Protein AF-N1RZR6-F1 (afdb_monomer)

Foldseek 3Di:
DDPPPPPDDDAPCVPDLPVVLVVLLCFPLVDPQLLELLSLLVLQVDQWDWGDGPVWIWIEHLAAIATPNRNPHDDPVSDDPCSCLRPSSNLNVLLVCLLQVVDPPQVSLQSSLLSSLSHDYPDLLCSLVSCQVSVCSSQVSVVPDPPPDDRFDDAFSATPDPCRLQQLQKFADFPDDKDADPDDFGFQSHPSRIRHRIHGDDFFDQDADVRDGDAQKAWDDKDWAAPDPPDPRNSHGTDDIKTKMKHQKFKKKKAFADDDPDPDDPRPQSAIAIGHPVLVCVVVVPPDDQDPPPCPVPRDGLFPHKGWNHPPVHDHSDIDIKIWRWGGKGWDQPDPPPSDIWIKTKTFIKDFDPPCPPPPPDDDDDDPPQGEIETTTMTIHIADPVCNPVSCCSHQNDFDQDPVRDTDRDIHIHMYD

Structure (mmCIF, N/CA/C/O backbone):
data_AF-N1RZR6-F1
#
_entry.id   AF-N1RZR6-F1
#
loop_
_atom_site.group_PDB
_atom_site.id
_atom_site.type_symbol
_atom_site.label_atom_id
_atom_site.label_alt_id
_atom_site.label_comp_id
_atom_site.label_asym_id
_atom_site.label_entity_id
_atom_site.label_seq_id
_atom_site.pdbx_PDB_ins_code
_atom_site.Cartn_x
_atom_site.Cartn_y
_atom_site.Cartn_z
_atom_site.occupancy
_atom_site.B_iso_or_equiv
_atom_site.auth_seq_id
_atom_site.auth_comp_id
_atom_site.auth_asym_id
_atom_site.auth_atom_id
_atom_site.pdbx_PDB_model_num
ATOM 1 N N . MET A 1 1 ? 34.277 8.611 -12.616 1.00 34.38 1 MET A N 1
ATOM 2 C CA . MET A 1 1 ? 33.486 9.291 -13.662 1.00 34.38 1 MET A CA 1
ATOM 3 C C . MET A 1 1 ? 34.439 10.082 -14.543 1.00 34.38 1 MET A C 1
ATOM 5 O O . MET A 1 1 ? 34.935 11.114 -14.115 1.00 34.38 1 MET A O 1
ATOM 9 N N . HIS A 1 2 ? 34.784 9.564 -15.720 1.00 27.92 2 HIS A N 1
ATOM 10 C CA . HIS A 1 2 ? 35.449 10.370 -16.743 1.00 27.92 2 HIS A CA 1
ATOM 11 C C . HIS A 1 2 ? 34.366 11.148 -17.486 1.00 27.92 2 HIS A C 1
ATOM 13 O O . HIS A 1 2 ? 33.512 10.553 -18.137 1.00 27.92 2 HIS A O 1
ATOM 19 N N . SER A 1 3 ? 34.381 12.471 -17.324 1.00 33.50 3 SER A N 1
ATOM 20 C CA . SER A 1 3 ? 33.633 13.396 -18.169 1.00 33.50 3 SER A CA 1
ATOM 21 C C . SER A 1 3 ? 34.231 13.315 -19.572 1.00 33.50 3 SER A C 1
ATOM 23 O O . SER A 1 3 ? 35.281 13.895 -19.842 1.00 33.50 3 SER A O 1
ATOM 25 N N . ALA A 1 4 ? 33.608 12.535 -20.453 1.00 37.84 4 ALA A N 1
ATOM 26 C CA . ALA A 1 4 ? 33.859 12.648 -21.880 1.00 37.84 4 ALA A CA 1
ATOM 27 C C . ALA A 1 4 ? 33.160 13.927 -22.359 1.00 37.84 4 ALA A C 1
ATOM 29 O O . ALA A 1 4 ? 32.011 13.907 -22.795 1.00 37.84 4 ALA A O 1
ATOM 30 N N . ALA A 1 5 ? 33.836 15.065 -22.201 1.00 40.44 5 ALA A N 1
ATOM 31 C CA . ALA A 1 5 ? 33.398 16.326 -22.776 1.00 40.44 5 ALA A CA 1
ATOM 32 C C . ALA A 1 5 ? 33.554 16.232 -24.301 1.00 40.44 5 ALA A C 1
ATOM 34 O O . ALA A 1 5 ? 34.647 16.395 -24.840 1.00 40.44 5 ALA A O 1
ATOM 35 N N . TYR A 1 6 ? 32.465 15.925 -25.006 1.00 46.72 6 TYR A N 1
ATOM 36 C CA . TYR A 1 6 ? 32.438 15.993 -26.464 1.00 46.72 6 TYR A CA 1
ATOM 37 C C . TYR A 1 6 ? 32.498 17.465 -26.891 1.00 46.72 6 TYR A C 1
ATOM 39 O O . TYR A 1 6 ? 31.508 18.195 -26.832 1.00 46.72 6 TYR A O 1
ATOM 47 N N . HIS A 1 7 ? 33.686 17.916 -27.293 1.00 41.28 7 HIS A N 1
ATOM 48 C CA . HIS A 1 7 ? 33.889 19.235 -27.882 1.00 41.28 7 HIS A CA 1
ATOM 49 C C . HIS A 1 7 ? 33.120 19.333 -29.207 1.00 41.28 7 HIS A C 1
ATOM 51 O O . HIS A 1 7 ? 33.468 18.665 -30.175 1.00 41.28 7 HIS A O 1
ATOM 57 N N . GLY A 1 8 ? 32.070 20.158 -29.244 1.00 47.94 8 GLY A N 1
ATOM 58 C CA . GLY A 1 8 ? 31.343 20.478 -30.478 1.00 47.94 8 GLY A CA 1
ATOM 59 C C . GLY A 1 8 ? 29.823 20.562 -30.353 1.00 47.94 8 GLY A C 1
ATOM 60 O O . GLY A 1 8 ? 29.187 21.091 -31.259 1.00 47.94 8 GLY A O 1
ATOM 61 N N . VAL A 1 9 ? 29.227 20.103 -29.248 1.00 47.94 9 VAL A N 1
ATOM 62 C CA . VAL A 1 9 ? 27.772 20.194 -29.055 1.00 47.94 9 VAL A CA 1
ATOM 63 C C . VAL A 1 9 ? 27.449 21.372 -28.133 1.00 47.94 9 VAL A C 1
ATOM 65 O O . VAL A 1 9 ? 27.635 21.306 -26.919 1.00 47.94 9 VAL A O 1
ATOM 68 N N . SER A 1 10 ? 27.011 22.487 -28.722 1.00 45.59 10 SER A N 1
ATOM 69 C CA . SER A 1 10 ? 26.408 23.596 -27.977 1.00 45.59 10 SER A CA 1
ATOM 70 C C . SER A 1 10 ? 25.005 23.163 -27.553 1.00 45.59 10 SER A C 1
ATOM 72 O O . SER A 1 10 ? 24.106 23.052 -28.383 1.00 45.59 10 SER A O 1
ATOM 74 N N . TYR A 1 11 ? 24.832 22.839 -26.273 1.00 53.88 11 TYR A N 1
ATOM 75 C CA . TYR A 1 11 ? 23.537 22.427 -25.737 1.00 53.88 11 TYR A CA 1
ATOM 76 C C . TYR A 1 11 ? 22.720 23.658 -25.291 1.00 53.88 11 TYR A C 1
ATOM 78 O O . TYR A 1 11 ? 23.272 24.512 -24.595 1.00 53.88 11 TYR A O 1
ATOM 86 N N . PRO A 1 12 ? 21.411 23.761 -25.600 1.00 46.91 12 PRO A N 1
ATOM 87 C CA . PRO A 1 12 ? 20.580 24.938 -25.293 1.00 46.91 12 PRO A CA 1
ATOM 88 C C . PRO A 1 12 ? 20.182 25.112 -23.813 1.00 46.91 12 PRO A C 1
ATOM 90 O O . PRO A 1 12 ? 19.190 25.783 -23.524 1.00 46.91 12 PRO A O 1
ATOM 93 N N . TRP A 1 13 ? 20.908 24.517 -22.858 1.00 52.00 13 TRP A N 1
ATOM 94 C CA . TRP A 1 13 ? 20.530 24.474 -21.431 1.00 52.00 13 TRP A CA 1
ATOM 95 C C . TRP A 1 13 ? 20.323 25.858 -20.794 1.00 52.00 13 TRP A C 1
ATOM 97 O O . TRP A 1 13 ? 19.663 25.965 -19.766 1.00 52.00 13 TRP A O 1
ATOM 107 N N . ALA A 1 14 ? 20.837 26.923 -21.415 1.00 49.09 14 ALA A N 1
ATOM 108 C CA . ALA A 1 14 ? 20.718 28.295 -20.935 1.00 49.09 14 ALA A CA 1
ATOM 109 C C . ALA A 1 14 ? 19.341 28.955 -21.166 1.00 49.09 14 ALA A C 1
ATOM 111 O O . ALA A 1 14 ? 19.132 30.055 -20.662 1.00 49.09 14 ALA A O 1
ATOM 112 N N . ILE A 1 15 ? 18.414 28.343 -21.920 1.00 53.09 15 ILE A N 1
ATOM 113 C CA . ILE A 1 15 ? 17.188 29.046 -22.357 1.00 53.09 15 ILE A CA 1
ATOM 114 C C . ILE A 1 15 ? 15.917 28.566 -21.626 1.00 53.09 15 ILE A C 1
ATOM 116 O O . ILE A 1 15 ? 15.042 29.388 -21.368 1.00 53.09 15 ILE A O 1
ATOM 120 N N . TYR A 1 16 ? 15.815 27.297 -21.198 1.00 52.53 16 TYR A N 1
ATOM 121 C CA . TYR A 1 16 ? 14.626 26.798 -20.478 1.00 52.53 16 TYR A CA 1
ATOM 122 C C . TYR A 1 16 ? 14.952 25.705 -19.438 1.00 52.53 16 TYR A C 1
ATOM 124 O O . TYR A 1 16 ? 15.016 24.530 -19.797 1.00 52.53 16 TYR A O 1
ATOM 132 N N . PRO A 1 17 ? 15.089 26.037 -18.141 1.00 53.16 17 PRO A N 1
ATOM 133 C CA . PRO A 1 17 ? 15.523 25.083 -17.112 1.00 53.16 17 PRO A CA 1
ATOM 134 C C . PRO A 1 17 ? 14.519 23.955 -16.788 1.00 53.16 17 PRO A C 1
ATOM 136 O O . PRO A 1 17 ? 14.925 22.950 -16.221 1.00 53.16 17 PRO A O 1
ATOM 139 N N . HIS A 1 18 ? 13.236 24.070 -17.168 1.00 54.25 18 HIS A N 1
ATOM 140 C CA . HIS A 1 18 ? 12.188 23.081 -16.822 1.00 54.25 18 HIS A CA 1
ATOM 141 C C . HIS A 1 18 ? 11.451 22.451 -18.016 1.00 54.25 18 HIS A C 1
ATOM 143 O O . HIS A 1 18 ? 10.718 21.478 -17.851 1.00 54.25 18 HIS A O 1
ATOM 149 N N . GLN A 1 19 ? 11.606 22.988 -19.230 1.00 57.41 19 GLN A N 1
ATOM 150 C CA . GLN A 1 19 ? 11.023 22.378 -20.432 1.00 57.41 19 GLN A CA 1
ATOM 151 C C . GLN A 1 19 ? 11.586 20.984 -20.765 1.00 57.41 19 GLN A C 1
ATOM 153 O O . GLN A 1 19 ? 10.797 20.119 -21.142 1.00 57.41 19 GLN A O 1
ATOM 158 N N . PRO A 1 20 ? 12.899 20.718 -20.639 1.00 56.78 20 PRO A N 1
ATOM 159 C CA . PRO A 1 20 ? 13.447 19.451 -21.110 1.00 56.78 20 PRO A CA 1
ATOM 160 C C . PRO A 1 20 ? 13.122 18.249 -20.221 1.00 56.78 20 PRO A C 1
ATOM 162 O O . PRO A 1 20 ? 12.913 17.154 -20.739 1.00 56.78 20 PRO A O 1
ATOM 165 N N . GLU A 1 21 ? 12.993 18.458 -18.910 1.00 61.44 21 GLU A N 1
ATOM 166 C CA . GLU A 1 21 ? 12.526 17.425 -17.980 1.00 61.44 21 GLU A CA 1
ATOM 167 C C . GLU A 1 21 ? 11.097 16.992 -18.293 1.00 61.44 21 GLU A C 1
ATOM 169 O O . GLU A 1 21 ? 10.814 15.803 -18.426 1.00 61.44 21 GLU A O 1
ATOM 174 N N . ARG A 1 22 ? 10.206 17.974 -18.480 1.00 63.03 22 ARG A N 1
ATOM 175 C CA . ARG A 1 22 ? 8.807 17.725 -18.832 1.00 63.03 22 ARG A CA 1
ATOM 176 C C . ARG A 1 22 ? 8.691 16.978 -20.150 1.00 63.03 22 ARG A C 1
ATOM 178 O O . ARG A 1 22 ? 7.897 16.061 -20.249 1.00 63.03 22 ARG A O 1
ATOM 185 N N . LEU A 1 23 ? 9.520 17.300 -21.144 1.00 63.81 23 LEU A N 1
ATOM 186 C CA . LEU A 1 23 ? 9.495 16.595 -22.426 1.00 63.81 23 LEU A CA 1
ATOM 187 C C . LEU A 1 23 ? 9.879 15.115 -22.300 1.00 63.81 23 LEU A C 1
ATOM 189 O O . LEU A 1 23 ? 9.250 14.281 -22.950 1.00 63.81 23 LEU A O 1
ATOM 193 N N . LEU A 1 24 ? 10.890 14.777 -21.495 1.00 67.62 24 LEU A N 1
ATOM 194 C CA . LEU A 1 24 ? 11.271 13.383 -21.237 1.00 67.62 24 LEU A CA 1
ATOM 195 C C . LEU A 1 24 ? 10.188 12.648 -20.441 1.00 67.62 24 LEU A C 1
ATOM 197 O O . LEU A 1 24 ? 9.762 11.565 -20.848 1.00 67.62 24 LEU A O 1
ATOM 201 N N . PHE A 1 25 ? 9.693 13.284 -19.377 1.00 70.25 25 PHE A N 1
ATOM 202 C CA . PHE A 1 25 ? 8.594 12.778 -18.564 1.00 70.25 25 PHE A CA 1
ATOM 203 C C . PHE A 1 25 ? 7.347 12.506 -19.414 1.00 70.25 25 PHE A C 1
ATOM 205 O O . PHE A 1 25 ? 6.856 11.383 -19.426 1.00 70.25 25 PHE A O 1
ATOM 212 N N . ASP A 1 26 ? 6.876 13.486 -20.189 1.00 71.88 26 ASP A N 1
ATOM 213 C CA . ASP A 1 26 ? 5.683 13.369 -21.034 1.00 71.88 26 ASP A CA 1
ATOM 214 C C . ASP A 1 26 ? 5.848 12.258 -22.079 1.00 71.88 26 ASP A C 1
ATOM 216 O O . ASP A 1 26 ? 4.911 11.517 -22.375 1.00 71.88 26 ASP A O 1
ATOM 220 N N . THR A 1 27 ? 7.052 12.120 -22.644 1.00 71.69 27 THR A N 1
ATOM 221 C CA . THR A 1 27 ? 7.304 11.146 -23.713 1.00 71.69 27 THR A CA 1
ATOM 222 C C . THR A 1 27 ? 7.228 9.703 -23.219 1.00 71.69 27 THR A C 1
ATOM 224 O O . THR A 1 27 ? 6.787 8.837 -23.972 1.00 71.69 27 THR A O 1
ATOM 227 N N . ILE A 1 28 ? 7.641 9.430 -21.978 1.00 73.62 28 ILE A N 1
ATOM 228 C CA . ILE A 1 28 ? 7.582 8.083 -21.398 1.00 73.62 28 ILE A CA 1
ATOM 229 C C . ILE A 1 28 ? 6.288 7.903 -20.602 1.00 73.62 28 ILE A C 1
ATOM 231 O O . ILE A 1 28 ? 5.496 7.017 -20.921 1.00 73.62 28 ILE A O 1
ATOM 235 N N . ASN A 1 29 ? 6.062 8.740 -19.587 1.00 71.94 29 ASN A N 1
ATOM 236 C CA . ASN A 1 29 ? 5.033 8.545 -18.565 1.00 71.94 29 ASN A CA 1
ATOM 237 C C . ASN A 1 29 ? 3.621 8.898 -19.040 1.00 71.94 29 ASN A C 1
ATOM 239 O O . ASN A 1 29 ? 2.668 8.291 -18.554 1.00 71.94 29 ASN A O 1
ATOM 243 N N . GLU A 1 30 ? 3.469 9.792 -20.018 1.00 74.31 30 GLU A N 1
ATOM 244 C CA . GLU A 1 30 ? 2.162 10.145 -20.600 1.00 74.31 30 GLU A CA 1
ATOM 245 C C . GLU A 1 30 ? 1.906 9.477 -21.963 1.00 74.31 30 GLU A C 1
ATOM 247 O O . GLU A 1 30 ? 0.903 9.754 -22.630 1.00 74.31 30 GLU A O 1
ATOM 252 N N . SER A 1 31 ? 2.783 8.558 -22.378 1.00 77.06 31 SER A N 1
ATOM 253 C CA . SER A 1 31 ? 2.613 7.809 -23.621 1.00 77.06 31 SER A CA 1
ATOM 254 C C . SER A 1 31 ? 1.395 6.871 -23.577 1.00 77.06 31 SER A C 1
ATOM 256 O O . SER A 1 31 ? 1.011 6.362 -22.523 1.00 77.06 31 SER A O 1
ATOM 258 N N . PRO A 1 32 ? 0.790 6.533 -24.730 1.00 79.81 32 PRO A N 1
ATOM 259 C CA . PRO A 1 32 ? -0.243 5.497 -24.776 1.00 79.81 32 PRO A CA 1
ATOM 260 C C . PRO A 1 32 ? 0.238 4.138 -24.244 1.00 79.81 32 PRO A C 1
ATOM 262 O O . PRO A 1 32 ? -0.572 3.339 -23.782 1.00 79.81 32 PRO A O 1
ATOM 265 N N . LEU A 1 33 ? 1.550 3.875 -24.306 1.00 78.75 33 LEU A N 1
ATOM 266 C CA . LEU A 1 33 ? 2.149 2.644 -23.809 1.00 78.75 33 LEU A CA 1
ATOM 267 C C . LEU A 1 33 ? 2.199 2.621 -22.276 1.00 78.75 33 LEU A C 1
ATOM 269 O O . LEU A 1 33 ? 1.796 1.625 -21.690 1.00 78.75 33 LEU A O 1
ATOM 273 N N . SER A 1 34 ? 2.610 3.710 -21.618 1.00 73.88 34 SER A N 1
ATOM 274 C CA . SER A 1 34 ? 2.632 3.791 -20.146 1.00 73.88 34 SER A CA 1
ATOM 275 C C . SER A 1 34 ? 1.238 3.741 -19.525 1.00 73.88 34 SER A C 1
ATOM 277 O O . SER A 1 34 ? 1.088 3.330 -18.378 1.00 73.88 34 SER A O 1
ATOM 279 N N . ARG A 1 35 ? 0.200 4.087 -20.295 1.00 78.75 35 ARG A N 1
ATOM 280 C CA . ARG A 1 35 ? -1.202 3.915 -19.896 1.00 78.75 35 ARG A CA 1
ATOM 281 C C . ARG A 1 35 ? -1.663 2.462 -19.897 1.00 78.75 35 ARG A C 1
ATOM 283 O O . ARG A 1 35 ? -2.794 2.223 -19.505 1.00 78.75 35 ARG A O 1
ATOM 290 N N . ARG A 1 36 ? -0.852 1.492 -20.325 1.00 82.19 36 ARG A N 1
ATOM 291 C CA . ARG A 1 36 ? -1.193 0.064 -20.271 1.00 82.19 36 ARG A CA 1
ATOM 292 C C . ARG A 1 36 ? -0.424 -0.587 -19.135 1.00 82.19 36 ARG A C 1
ATOM 294 O O . ARG A 1 36 ? 0.796 -0.692 -19.206 1.00 82.19 36 ARG A O 1
ATOM 301 N N . ALA A 1 37 ? -1.127 -1.085 -18.125 1.00 80.00 37 ALA A N 1
ATOM 302 C CA . ALA A 1 37 ? -0.466 -1.599 -16.925 1.00 80.00 37 ALA A CA 1
ATOM 303 C C . ALA A 1 37 ? 0.481 -2.786 -17.226 1.00 80.00 37 ALA A C 1
ATOM 305 O O . ALA A 1 37 ? 1.601 -2.827 -16.725 1.00 80.00 37 ALA A O 1
ATOM 306 N N . TRP A 1 38 ? 0.101 -3.671 -18.159 1.00 82.94 38 TRP A N 1
ATOM 307 C CA . TRP A 1 38 ? 0.962 -4.750 -18.678 1.00 82.94 38 TRP A CA 1
ATOM 308 C C . TRP A 1 38 ? 2.259 -4.248 -19.330 1.00 82.94 38 TRP A C 1
ATOM 310 O O . TRP A 1 38 ? 3.307 -4.878 -19.205 1.00 82.94 38 TRP A O 1
ATOM 320 N N . ALA A 1 39 ? 2.227 -3.093 -19.997 1.00 83.56 39 ALA A N 1
ATOM 321 C CA . ALA A 1 39 ? 3.417 -2.552 -20.642 1.00 83.56 39 ALA A CA 1
ATOM 322 C C . ALA A 1 39 ? 4.444 -2.043 -19.621 1.00 83.56 39 ALA A C 1
ATOM 324 O O . ALA A 1 39 ? 5.636 -2.007 -19.922 1.00 83.56 39 ALA A O 1
ATOM 325 N N . LEU A 1 40 ? 4.024 -1.689 -18.400 1.00 82.00 40 LEU A N 1
ATOM 326 C CA . LEU A 1 40 ? 4.955 -1.286 -17.347 1.00 82.00 40 LEU A CA 1
ATOM 327 C C . LEU A 1 40 ? 5.896 -2.442 -16.968 1.00 82.00 40 LEU A C 1
ATOM 329 O O . LEU A 1 40 ? 7.093 -2.217 -16.782 1.00 82.00 40 LEU A O 1
ATOM 333 N N . GLN A 1 41 ? 5.392 -3.681 -16.945 1.00 81.94 41 GLN A N 1
ATOM 334 C CA . GLN A 1 41 ? 6.224 -4.876 -16.779 1.00 81.94 41 GLN A CA 1
ATOM 335 C C . GLN A 1 41 ? 7.247 -5.001 -17.915 1.00 81.94 41 GLN A C 1
ATOM 337 O O . GLN A 1 41 ? 8.440 -5.162 -17.653 1.00 81.94 41 GLN A O 1
ATOM 342 N N . GLU A 1 42 ? 6.805 -4.893 -19.169 1.00 85.12 42 GLU A N 1
ATOM 343 C CA . GLU A 1 42 ? 7.680 -4.998 -20.345 1.00 85.12 42 GLU A CA 1
ATOM 344 C C . GLU A 1 42 ? 8.793 -3.938 -20.324 1.00 85.12 42 GLU A C 1
ATOM 346 O O . GLU A 1 42 ? 9.964 -4.238 -20.587 1.00 85.12 42 GLU A O 1
ATOM 351 N N . LEU A 1 43 ? 8.446 -2.705 -19.947 1.00 85.31 43 LEU A N 1
ATOM 352 C CA . LEU A 1 43 ? 9.378 -1.590 -19.832 1.00 85.31 43 LEU A CA 1
ATOM 353 C C . LEU A 1 43 ? 10.414 -1.822 -18.724 1.00 85.31 43 LEU A C 1
ATOM 355 O O . LEU A 1 43 ? 11.603 -1.589 -18.947 1.00 85.31 43 LEU A O 1
ATOM 359 N N . LEU A 1 44 ? 10.001 -2.301 -17.549 1.00 86.50 44 LEU A N 1
ATOM 360 C CA . LEU A 1 44 ? 10.895 -2.464 -16.398 1.00 86.50 44 LEU A CA 1
ATOM 361 C C . LEU A 1 44 ? 11.803 -3.686 -16.488 1.00 86.50 44 LEU A C 1
ATOM 363 O O . LEU A 1 44 ? 12.971 -3.613 -16.101 1.00 86.50 44 LEU A O 1
ATOM 367 N N . VAL A 1 45 ? 11.290 -4.804 -17.002 1.00 85.31 45 VAL A N 1
ATOM 368 C CA . VAL A 1 45 ? 12.066 -6.046 -17.123 1.00 85.31 45 VAL A CA 1
ATOM 369 C C . VAL A 1 45 ? 13.112 -5.934 -18.237 1.00 85.31 45 VAL A C 1
ATOM 371 O O . VAL A 1 45 ? 14.186 -6.535 -18.142 1.00 85.31 45 VAL A O 1
ATOM 374 N N . SER A 1 46 ? 12.851 -5.112 -19.257 1.00 88.44 46 SER A N 1
ATOM 375 C CA . SER A 1 46 ? 13.806 -4.825 -20.327 1.00 88.44 46 SER A CA 1
ATOM 376 C C . SER A 1 46 ? 15.026 -4.050 -19.799 1.00 88.44 46 SER A C 1
ATOM 378 O O . SER A 1 46 ? 14.866 -2.942 -19.283 1.00 88.44 46 SER A O 1
ATOM 380 N N . PRO A 1 47 ? 16.270 -4.550 -19.971 1.00 88.19 47 PRO A N 1
ATOM 381 C CA . PRO A 1 47 ? 17.472 -3.849 -19.500 1.00 88.19 47 PRO A CA 1
ATOM 382 C C . PRO A 1 47 ? 17.698 -2.487 -20.170 1.00 88.19 47 PRO A C 1
ATOM 384 O O . PRO A 1 47 ? 18.340 -1.600 -19.600 1.00 88.19 47 PRO A O 1
ATOM 387 N N . ARG A 1 48 ? 17.230 -2.358 -21.415 1.00 91.44 48 ARG A N 1
ATOM 388 C CA . ARG A 1 48 ? 17.357 -1.184 -22.278 1.00 91.44 48 ARG A CA 1
ATOM 389 C C . ARG A 1 48 ? 16.111 -1.088 -23.145 1.00 91.44 48 ARG A C 1
ATOM 391 O O . ARG A 1 48 ? 15.689 -2.097 -23.705 1.00 91.44 48 ARG A O 1
ATOM 398 N N . THR A 1 49 ? 15.576 0.115 -23.291 1.00 89.62 49 THR A N 1
ATOM 399 C CA . THR A 1 49 ? 14.413 0.379 -24.137 1.00 89.62 49 THR A CA 1
ATOM 400 C C . THR A 1 49 ? 14.660 1.623 -24.968 1.00 89.62 49 THR A C 1
ATOM 402 O O . THR A 1 49 ? 15.137 2.633 -24.455 1.00 89.62 49 THR A O 1
ATOM 405 N N . LEU A 1 50 ? 14.300 1.541 -26.246 1.00 90.50 50 LEU A N 1
ATOM 406 C CA . LEU A 1 50 ? 14.159 2.693 -27.122 1.00 90.50 50 LEU A CA 1
ATOM 407 C C . LEU A 1 50 ? 12.661 2.952 -27.318 1.00 90.50 50 LEU A C 1
ATOM 409 O O . LEU A 1 50 ? 11.958 2.128 -27.899 1.00 90.50 50 LEU A O 1
ATOM 413 N N . VAL A 1 51 ? 12.175 4.066 -26.781 1.00 85.62 51 VAL A N 1
ATOM 414 C CA . VAL A 1 51 ? 10.780 4.507 -26.850 1.00 85.62 51 VAL A CA 1
ATOM 415 C C . VAL A 1 51 ? 10.634 5.482 -28.011 1.00 85.62 51 VAL A C 1
ATOM 417 O O . VAL A 1 51 ? 11.301 6.516 -28.052 1.00 85.62 51 VAL A O 1
ATOM 420 N N . PHE A 1 52 ? 9.737 5.169 -28.943 1.00 87.12 52 PHE A N 1
ATOM 421 C CA . PHE A 1 52 ? 9.353 6.074 -30.024 1.00 87.12 52 PHE A CA 1
ATOM 422 C 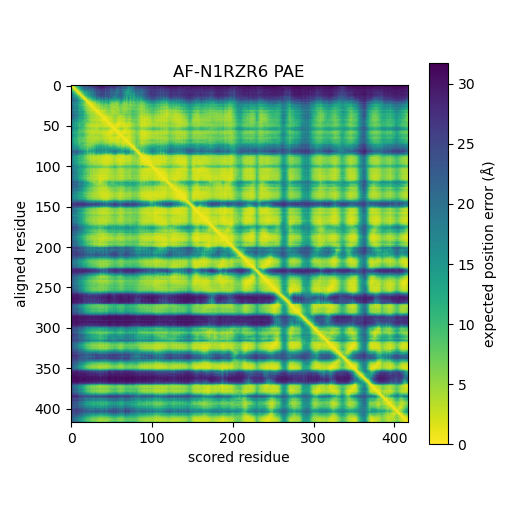C . PHE A 1 52 ? 8.199 6.958 -29.545 1.00 87.12 52 PHE A C 1
ATOM 424 O O . PHE A 1 52 ? 7.042 6.538 -29.529 1.00 87.12 52 PHE A O 1
ATOM 431 N N . GLY A 1 53 ? 8.532 8.167 -29.092 1.00 81.31 53 GLY A N 1
ATOM 432 C CA . GLY A 1 53 ? 7.565 9.170 -28.663 1.00 81.31 53 GLY A CA 1
ATOM 433 C C . GLY A 1 53 ? 6.926 9.931 -29.821 1.00 81.31 53 GLY A C 1
ATOM 434 O O . GLY A 1 53 ? 7.398 9.882 -30.952 1.00 81.31 53 GLY A O 1
ATOM 435 N N . SER A 1 54 ? 5.886 10.717 -29.528 1.00 81.56 54 SER A N 1
ATOM 436 C CA . SER A 1 54 ? 5.256 11.589 -30.534 1.00 81.56 54 SER A CA 1
ATOM 437 C C . SER A 1 54 ? 6.130 12.776 -30.955 1.00 81.56 54 SER A C 1
ATOM 439 O O . SER A 1 54 ? 5.908 13.344 -32.021 1.00 81.56 54 SER A O 1
ATOM 441 N N . LYS A 1 55 ? 7.096 13.170 -30.112 1.00 81.56 55 LYS A N 1
ATOM 442 C CA . LYS A 1 55 ? 7.963 14.342 -30.323 1.00 81.56 55 LYS A CA 1
ATOM 443 C C . LYS A 1 55 ? 9.430 13.992 -30.586 1.00 81.56 55 LYS A C 1
ATOM 445 O O . LYS A 1 55 ? 10.098 14.758 -31.263 1.00 81.56 55 LYS A O 1
ATOM 450 N N . GLN A 1 56 ? 9.928 12.897 -30.013 1.00 84.06 56 GLN A N 1
ATOM 451 C CA . GLN A 1 56 ? 11.326 12.460 -30.112 1.00 84.06 56 GLN A CA 1
ATOM 452 C C . GLN A 1 56 ? 11.461 10.990 -29.700 1.00 84.06 56 GLN A C 1
ATOM 454 O O . GLN A 1 56 ? 10.611 10.462 -28.972 1.00 84.06 56 GLN A O 1
ATOM 459 N N . MET A 1 57 ? 12.557 10.347 -30.100 1.00 88.31 57 MET A N 1
ATOM 460 C CA . MET A 1 57 ? 12.979 9.076 -29.517 1.00 88.31 57 MET A CA 1
ATOM 461 C C . MET A 1 57 ? 13.638 9.274 -28.149 1.00 88.31 57 MET A C 1
ATOM 463 O O . MET A 1 57 ? 14.406 10.218 -27.933 1.00 88.31 57 MET A O 1
ATOM 467 N N . VAL A 1 58 ? 13.365 8.343 -27.234 1.00 86.75 58 VAL A N 1
ATOM 468 C CA . VAL A 1 58 ? 13.953 8.310 -25.892 1.00 86.75 58 VAL A CA 1
ATOM 469 C C . VAL A 1 58 ? 14.568 6.944 -25.629 1.00 86.75 58 VAL A C 1
ATOM 471 O O . VAL A 1 58 ? 13.910 5.912 -25.694 1.00 86.75 58 VAL A O 1
ATOM 474 N N . TRP A 1 59 ? 15.852 6.936 -25.314 1.00 88.88 59 TRP A N 1
ATOM 475 C CA . TRP A 1 59 ? 16.569 5.791 -24.790 1.00 88.88 59 TRP A CA 1
ATOM 476 C C . TRP A 1 59 ? 16.475 5.771 -23.266 1.00 88.88 59 TRP A C 1
ATOM 478 O O . TRP A 1 59 ? 16.715 6.785 -22.620 1.00 88.88 59 TRP A O 1
ATOM 488 N N . SER A 1 60 ? 16.193 4.616 -22.673 1.00 88.12 60 SER A N 1
ATOM 489 C CA . SER A 1 60 ? 16.178 4.449 -21.219 1.00 88.12 60 SER A CA 1
ATOM 490 C C . SER A 1 60 ? 16.833 3.124 -20.829 1.00 88.12 60 SER A C 1
ATOM 492 O O . SER A 1 60 ? 16.556 2.070 -21.408 1.00 88.12 60 SER A O 1
ATOM 494 N N . CYS A 1 61 ? 17.720 3.170 -19.838 1.00 89.44 61 CYS A N 1
ATOM 495 C CA . CYS A 1 61 ? 18.331 2.007 -19.193 1.00 89.44 61 CYS A CA 1
ATOM 496 C C . CYS A 1 61 ? 18.382 2.215 -17.670 1.00 89.44 61 CYS A C 1
ATOM 498 O O . CYS A 1 61 ? 17.917 3.230 -17.167 1.00 89.44 61 CYS A O 1
ATOM 500 N N . ALA A 1 62 ? 18.955 1.276 -16.912 1.00 85.88 62 ALA A N 1
ATOM 501 C CA . ALA A 1 62 ? 19.024 1.369 -15.445 1.00 85.88 62 ALA A CA 1
ATOM 502 C C . ALA A 1 62 ? 19.912 2.506 -14.892 1.00 85.88 62 ALA A C 1
ATOM 504 O O . ALA A 1 62 ? 19.969 2.689 -13.681 1.00 85.88 62 ALA A O 1
ATOM 505 N N . THR A 1 63 ? 20.649 3.226 -15.744 1.00 84.31 63 THR A N 1
ATOM 506 C CA . THR A 1 63 ? 21.574 4.289 -15.311 1.00 84.31 63 THR A CA 1
ATOM 507 C C . THR A 1 63 ? 21.262 5.653 -15.903 1.00 84.31 63 THR A C 1
ATOM 509 O O . THR A 1 63 ? 21.761 6.653 -15.395 1.00 84.31 63 THR A O 1
ATOM 512 N N . THR A 1 64 ? 20.553 5.712 -17.031 1.00 83.81 64 THR A N 1
ATOM 513 C CA . THR A 1 64 ? 20.423 6.947 -17.810 1.00 83.81 64 THR A CA 1
ATOM 514 C C . THR A 1 64 ? 19.189 6.898 -18.696 1.00 83.81 64 THR A C 1
ATOM 516 O O . THR A 1 64 ? 18.877 5.857 -19.283 1.00 83.81 64 THR A O 1
ATOM 519 N N . GLU A 1 65 ? 18.542 8.051 -18.842 1.00 84.19 65 GLU A N 1
ATOM 520 C CA . GLU A 1 65 ? 17.579 8.326 -19.904 1.00 84.19 65 GLU A CA 1
ATOM 521 C C . GLU A 1 65 ? 18.143 9.414 -20.802 1.00 84.19 65 GLU A C 1
ATOM 523 O O . GLU A 1 65 ? 18.616 10.438 -20.316 1.00 84.19 65 GLU A O 1
ATOM 528 N N . ALA A 1 66 ? 18.129 9.172 -22.105 1.00 85.00 66 ALA A N 1
ATOM 529 C CA . ALA A 1 66 ? 18.650 10.067 -23.123 1.00 85.00 66 ALA A CA 1
ATOM 530 C C . ALA A 1 66 ? 17.610 10.235 -24.227 1.00 85.00 66 ALA A C 1
ATOM 532 O O . ALA A 1 66 ? 16.790 9.356 -24.459 1.00 85.00 66 ALA A O 1
ATOM 533 N N . SER A 1 67 ? 17.635 11.358 -24.926 1.00 84.06 67 SER A N 1
ATOM 534 C CA . SER A 1 67 ? 16.727 11.634 -26.042 1.00 84.06 67 SER A CA 1
ATOM 535 C C . SER A 1 67 ? 17.466 12.283 -27.198 1.00 84.06 67 SER A C 1
ATOM 537 O O . SER A 1 67 ? 18.634 12.636 -27.065 1.00 84.06 67 SER A O 1
ATOM 539 N N . GLU A 1 68 ? 16.789 12.486 -28.324 1.00 84.25 68 GLU A N 1
ATOM 540 C CA . GLU A 1 68 ? 17.339 13.260 -29.445 1.00 84.25 68 GLU A CA 1
ATOM 541 C C . GLU A 1 68 ? 17.774 14.670 -29.020 1.00 84.25 68 GLU A C 1
ATOM 543 O O . GLU A 1 68 ? 18.810 15.158 -29.466 1.00 84.25 68 GLU A O 1
ATOM 548 N N . THR A 1 69 ? 17.028 15.296 -28.104 1.00 78.19 69 THR A N 1
ATOM 549 C CA . THR A 1 69 ? 17.382 16.615 -27.557 1.00 78.19 69 THR A CA 1
ATOM 550 C C . THR A 1 69 ? 18.528 16.528 -26.538 1.00 78.19 69 THR A C 1
ATOM 552 O O . THR A 1 69 ? 19.360 17.432 -26.456 1.00 78.19 69 THR A O 1
ATOM 555 N N . PHE A 1 70 ? 18.596 15.430 -25.773 1.00 78.62 70 PHE A N 1
ATOM 556 C CA . PHE A 1 70 ? 19.591 15.192 -24.717 1.00 78.62 70 PHE A CA 1
ATOM 557 C C . PHE A 1 70 ? 20.284 13.838 -24.912 1.00 78.62 70 PHE A C 1
ATOM 559 O O . PHE A 1 70 ? 19.992 12.888 -24.180 1.00 78.62 70 PHE A O 1
ATOM 566 N N . PRO A 1 71 ? 21.210 13.716 -25.879 1.00 82.62 71 PRO A N 1
ATOM 567 C CA . PRO A 1 71 ? 21.818 12.436 -26.250 1.00 82.62 71 PRO A CA 1
ATOM 568 C C . PRO A 1 71 ? 22.703 11.823 -25.154 1.00 82.62 71 PRO A C 1
ATOM 570 O O . PRO A 1 71 ? 22.978 10.627 -25.187 1.00 82.62 71 PRO A O 1
ATOM 573 N N . ILE A 1 72 ? 23.129 12.618 -24.169 1.00 81.50 72 ILE A N 1
ATOM 574 C CA . ILE A 1 72 ? 23.923 12.177 -23.005 1.00 81.50 72 ILE A CA 1
ATOM 575 C C . ILE A 1 72 ? 23.039 12.096 -21.735 1.00 81.50 72 ILE A C 1
ATOM 577 O O . ILE A 1 72 ? 23.515 11.781 -20.649 1.00 81.50 72 ILE A O 1
ATOM 581 N N . GLY A 1 73 ? 21.734 12.347 -21.872 1.00 78.00 73 GLY A N 1
ATOM 582 C CA . GLY A 1 73 ? 20.788 12.466 -20.767 1.00 78.00 73 GLY A CA 1
ATOM 583 C C . GLY A 1 73 ? 20.784 13.835 -20.093 1.00 78.00 73 GLY A C 1
ATOM 584 O O . GLY A 1 73 ? 21.516 14.747 -20.483 1.00 78.00 73 GLY A O 1
ATOM 585 N N . LEU A 1 74 ? 19.894 13.995 -19.113 1.00 72.88 74 LEU A N 1
ATOM 586 C CA . LEU A 1 74 ? 19.803 15.216 -18.313 1.00 72.88 74 LEU A CA 1
ATOM 587 C C . LEU A 1 74 ? 20.985 15.294 -17.340 1.00 72.88 74 LEU A C 1
ATOM 589 O O . LEU A 1 74 ? 21.318 14.310 -16.680 1.00 72.88 74 LEU A O 1
ATOM 593 N N . ASP A 1 75 ? 21.606 16.471 -17.233 1.00 70.19 75 ASP A N 1
ATOM 594 C CA . ASP A 1 75 ? 22.584 16.724 -16.172 1.00 70.19 75 ASP A CA 1
ATOM 595 C C . ASP A 1 75 ? 21.845 16.686 -14.816 1.00 70.19 75 ASP A C 1
ATOM 597 O O . ASP A 1 75 ? 20.825 17.371 -14.680 1.00 70.19 75 ASP A O 1
ATOM 601 N N . PRO A 1 76 ? 22.338 15.931 -13.813 1.00 66.94 76 PRO A N 1
ATOM 602 C CA . PRO A 1 76 ? 21.740 15.862 -12.476 1.00 66.94 76 PRO A CA 1
ATOM 603 C C . PRO A 1 76 ? 21.497 17.226 -11.814 1.00 66.94 76 PRO A C 1
ATOM 605 O O . PRO A 1 76 ? 20.640 17.365 -10.950 1.00 66.94 76 PRO A O 1
ATOM 608 N N . LYS A 1 77 ? 22.226 18.273 -12.215 1.00 64.25 77 LYS A N 1
ATOM 609 C CA . LYS A 1 77 ? 22.000 19.642 -11.720 1.00 64.25 77 LYS A CA 1
ATOM 610 C C . LYS A 1 77 ? 20.653 20.228 -12.138 1.00 64.25 77 LYS A C 1
ATOM 612 O O . LYS A 1 77 ? 20.194 21.184 -11.519 1.00 64.25 77 LYS A O 1
ATOM 617 N N . PHE A 1 78 ? 20.054 19.681 -13.189 1.00 60.19 78 PHE A N 1
ATOM 618 C CA . PHE A 1 78 ? 18.752 20.080 -13.703 1.00 60.19 78 PHE A CA 1
ATOM 619 C C . PHE A 1 78 ? 17.693 19.000 -13.494 1.00 60.19 78 PHE A C 1
ATOM 621 O O . PHE A 1 78 ? 16.593 19.191 -13.992 1.00 60.19 78 PHE A O 1
ATOM 628 N N . SER A 1 79 ? 18.000 17.903 -12.781 1.00 60.56 79 SER A N 1
ATOM 629 C CA . SER A 1 79 ? 16.991 16.920 -12.387 1.00 60.56 79 SER A CA 1
ATOM 630 C C . SER A 1 79 ? 16.228 17.410 -11.155 1.00 60.56 79 SER A C 1
ATOM 632 O O . SER A 1 79 ? 16.811 17.557 -10.079 1.00 60.56 79 SER A O 1
ATOM 634 N N . SER A 1 80 ? 14.930 17.667 -11.289 1.00 61.66 80 SER A N 1
ATOM 635 C CA . SER A 1 80 ? 14.040 17.902 -10.150 1.00 61.66 80 SER A CA 1
ATOM 636 C C . SER A 1 80 ? 13.730 16.594 -9.407 1.00 61.66 80 SER A C 1
ATOM 638 O O . SER A 1 80 ? 13.777 15.511 -9.989 1.00 61.66 80 SER A O 1
ATOM 640 N N . ILE A 1 81 ? 13.363 16.683 -8.121 1.00 53.78 81 ILE A N 1
ATOM 641 C CA . ILE A 1 81 ? 12.956 15.518 -7.301 1.00 53.78 81 ILE A CA 1
ATOM 642 C C . ILE A 1 81 ? 11.800 14.753 -7.971 1.00 53.78 81 ILE A C 1
ATOM 644 O O . ILE A 1 81 ? 11.789 13.526 -7.983 1.00 53.78 81 ILE A O 1
ATOM 648 N N . LEU A 1 82 ? 10.880 15.486 -8.611 1.00 51.81 82 LEU A N 1
ATOM 649 C CA . LEU A 1 82 ? 9.762 14.929 -9.380 1.00 51.81 82 LEU A CA 1
ATOM 650 C C . LEU A 1 82 ? 10.219 14.055 -10.559 1.00 51.81 82 LEU A C 1
ATOM 652 O O . LEU A 1 82 ? 9.511 13.137 -10.954 1.00 51.81 82 LEU A O 1
ATOM 656 N N . ASN A 1 83 ? 11.387 14.334 -11.138 1.00 54.09 83 ASN A N 1
ATOM 657 C CA . ASN A 1 83 ? 11.969 13.549 -12.223 1.00 54.09 83 ASN A CA 1
ATOM 658 C C . ASN A 1 83 ? 12.710 12.313 -11.684 1.00 54.09 83 ASN A C 1
ATOM 660 O O . ASN A 1 83 ? 12.664 11.237 -12.281 1.00 54.09 83 ASN A O 1
ATOM 664 N N . GLU A 1 84 ? 13.347 12.439 -10.517 1.00 57.50 84 GLU A N 1
ATOM 665 C CA . GLU A 1 84 ? 14.094 11.348 -9.895 1.00 57.50 84 GL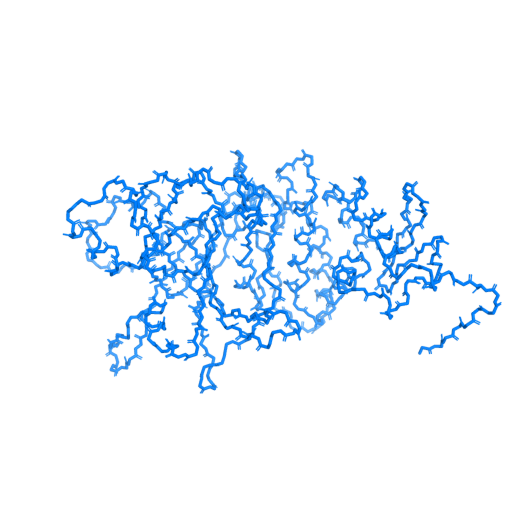U A CA 1
ATOM 666 C C . GLU A 1 84 ? 13.168 10.186 -9.517 1.00 57.50 84 GLU A C 1
ATOM 668 O O . GLU A 1 84 ? 13.403 9.065 -9.960 1.00 57.50 84 GLU A O 1
ATOM 673 N N . THR A 1 85 ? 12.051 10.449 -8.832 1.00 58.69 85 THR A N 1
ATOM 674 C CA . THR A 1 85 ? 11.099 9.400 -8.423 1.00 58.69 85 THR A CA 1
ATOM 675 C C . THR A 1 85 ? 10.176 8.933 -9.542 1.00 58.69 85 THR A C 1
ATOM 677 O O . THR A 1 85 ? 9.591 7.857 -9.421 1.00 58.69 85 THR A O 1
ATOM 680 N N . ALA A 1 86 ? 10.057 9.684 -10.649 1.00 64.44 86 ALA A N 1
ATOM 681 C CA . ALA A 1 86 ? 9.153 9.380 -11.762 1.00 64.44 86 ALA A CA 1
ATOM 682 C C . ALA A 1 86 ? 9.834 8.876 -13.054 1.00 64.44 86 ALA A C 1
ATOM 684 O O . ALA A 1 86 ? 9.141 8.488 -13.998 1.00 64.44 86 ALA A O 1
ATOM 685 N N . SER A 1 87 ? 11.165 8.800 -13.121 1.00 77.94 87 SER A N 1
ATOM 686 C CA . SER A 1 87 ? 11.864 8.257 -14.301 1.00 77.94 87 SER A CA 1
ATOM 687 C C . SER A 1 87 ? 11.785 6.723 -14.383 1.00 77.94 87 SER A C 1
ATOM 689 O O . SER A 1 87 ? 11.616 6.031 -13.372 1.00 77.94 87 SER A O 1
ATOM 691 N N . LEU A 1 88 ? 11.872 6.157 -15.591 1.00 80.75 88 LEU A N 1
ATOM 692 C CA . LEU A 1 88 ? 11.890 4.701 -15.799 1.00 80.75 88 LEU A CA 1
ATOM 693 C C . LEU A 1 88 ? 13.266 4.114 -15.434 1.00 80.75 88 LEU A C 1
ATOM 695 O O . LEU A 1 88 ? 13.353 2.990 -14.935 1.00 80.75 88 LEU A O 1
ATOM 699 N N . SER A 1 89 ? 14.342 4.882 -15.632 1.00 84.81 89 SER A N 1
ATOM 700 C CA . SER A 1 89 ? 15.691 4.524 -15.178 1.00 84.81 89 SER A CA 1
ATOM 701 C C . SER A 1 89 ? 15.769 4.330 -13.661 1.00 84.81 89 SER A C 1
ATOM 703 O O . SER A 1 89 ? 16.317 3.317 -13.219 1.00 84.81 89 SER A O 1
ATOM 705 N N . TYR A 1 90 ? 15.140 5.217 -12.881 1.00 84.00 90 TYR A N 1
ATOM 706 C CA . TYR A 1 90 ? 15.035 5.090 -11.428 1.00 84.00 90 TYR A CA 1
ATOM 707 C C . TYR A 1 90 ? 14.327 3.801 -11.018 1.00 84.00 90 TYR A C 1
ATOM 709 O O . TYR A 1 90 ? 14.892 3.014 -10.262 1.00 84.00 90 TYR A O 1
ATOM 717 N N . LEU A 1 91 ? 13.149 3.500 -11.580 1.00 85.19 91 LEU A N 1
ATOM 718 C CA . LEU A 1 91 ? 12.450 2.250 -11.249 1.00 85.19 91 LEU A CA 1
ATOM 719 C C . LEU A 1 91 ? 13.276 1.008 -11.590 1.00 85.19 91 LEU A C 1
ATOM 721 O O . LEU A 1 91 ? 13.284 0.049 -10.823 1.00 85.19 91 LEU A O 1
ATOM 725 N N . ARG A 1 92 ? 14.015 1.007 -12.707 1.00 89.25 92 ARG A N 1
ATOM 726 C CA . ARG A 1 92 ? 14.930 -0.102 -13.029 1.00 89.25 92 ARG A CA 1
ATOM 727 C C . ARG A 1 92 ? 16.070 -0.220 -12.026 1.00 89.25 92 ARG A C 1
ATOM 729 O O . ARG A 1 92 ? 16.478 -1.337 -11.690 1.00 89.25 92 ARG A O 1
ATOM 736 N N . GLN A 1 93 ? 16.605 0.907 -11.565 1.00 88.81 93 GLN A N 1
ATOM 737 C CA . GLN A 1 93 ? 17.629 0.924 -10.531 1.00 88.81 93 GLN A CA 1
ATOM 738 C C . GLN A 1 93 ? 17.079 0.337 -9.228 1.00 88.81 93 GLN A C 1
ATOM 740 O O . GLN A 1 93 ? 17.708 -0.563 -8.671 1.00 88.81 93 GLN A O 1
ATOM 745 N N . GLN A 1 94 ? 15.894 0.768 -8.795 1.00 88.38 94 GLN A N 1
ATOM 746 C CA . GLN A 1 94 ? 15.240 0.267 -7.587 1.00 88.38 94 GLN A CA 1
ATOM 747 C C . GLN A 1 94 ? 14.885 -1.221 -7.697 1.00 88.38 94 GLN A C 1
ATOM 749 O O . GLN A 1 94 ? 15.249 -1.998 -6.819 1.00 88.38 94 GLN A O 1
ATOM 754 N N . LEU A 1 95 ? 14.336 -1.674 -8.830 1.00 90.12 95 LEU A N 1
ATOM 755 C CA . LEU A 1 95 ? 14.114 -3.100 -9.102 1.00 90.12 95 LEU A CA 1
ATOM 756 C C . LEU A 1 95 ? 15.420 -3.906 -9.013 1.00 90.12 95 LEU A C 1
ATOM 758 O O . LEU A 1 95 ? 15.445 -5.022 -8.491 1.00 90.12 95 LEU A O 1
ATOM 762 N N . THR A 1 96 ? 16.534 -3.344 -9.492 1.00 89.00 96 THR A N 1
ATOM 763 C CA . THR A 1 96 ? 17.856 -3.981 -9.395 1.00 89.00 96 THR A CA 1
ATOM 764 C C . THR A 1 96 ? 18.352 -4.048 -7.949 1.00 89.00 96 THR A C 1
ATOM 766 O O . THR A 1 96 ? 18.917 -5.071 -7.559 1.00 89.00 96 THR A O 1
ATOM 769 N N . ARG A 1 97 ? 18.149 -2.995 -7.146 1.00 89.38 97 ARG A N 1
ATOM 770 C CA . ARG A 1 97 ? 18.508 -2.968 -5.717 1.00 89.38 97 ARG A CA 1
ATOM 771 C C . ARG A 1 97 ? 17.674 -3.962 -4.914 1.00 89.38 97 ARG A C 1
ATOM 773 O O . ARG A 1 97 ? 18.247 -4.774 -4.182 1.00 89.38 97 ARG A O 1
ATOM 780 N N . ALA A 1 98 ? 16.363 -3.981 -5.154 1.00 87.56 98 ALA A N 1
ATOM 781 C CA . ALA A 1 98 ? 15.443 -4.973 -4.616 1.00 87.56 98 ALA A CA 1
ATOM 782 C C . ALA A 1 98 ? 15.887 -6.390 -5.008 1.00 87.56 98 ALA A C 1
ATOM 784 O O . ALA A 1 98 ? 15.958 -7.267 -4.158 1.00 87.56 98 ALA A O 1
ATOM 785 N N . SER A 1 99 ? 16.307 -6.629 -6.250 1.00 87.12 99 SER A N 1
ATOM 786 C CA . SER A 1 99 ? 16.788 -7.953 -6.683 1.00 87.12 99 SER A CA 1
ATOM 787 C C . SER A 1 99 ? 18.115 -8.380 -6.023 1.00 87.12 99 SER A C 1
ATOM 789 O O . SER A 1 99 ? 18.377 -9.571 -5.890 1.00 87.12 99 SER A O 1
ATOM 791 N N . LYS A 1 100 ? 18.966 -7.431 -5.600 1.00 85.38 100 LYS A N 1
ATOM 792 C CA . LYS A 1 100 ? 20.332 -7.676 -5.085 1.00 85.38 100 LYS A CA 1
ATOM 793 C C . LYS A 1 100 ? 20.459 -7.688 -3.554 1.00 85.38 100 LYS A C 1
ATOM 795 O O . LYS A 1 100 ? 21.577 -7.578 -3.054 1.00 85.38 100 LYS A O 1
ATOM 800 N N . LEU A 1 101 ? 19.355 -7.811 -2.811 1.00 81.75 101 LEU A N 1
ATOM 801 C CA . LEU A 1 101 ? 19.334 -7.741 -1.335 1.00 81.75 101 LEU A CA 1
ATOM 802 C C . LEU A 1 101 ? 19.929 -6.430 -0.774 1.00 81.75 101 LEU A C 1
ATOM 804 O O . LEU A 1 101 ? 20.460 -6.418 0.334 1.00 81.75 101 LEU A O 1
ATOM 808 N N . GLN A 1 102 ? 19.909 -5.342 -1.553 1.00 82.62 102 GLN A N 1
ATOM 809 C CA . GLN A 1 102 ? 20.410 -4.036 -1.098 1.00 82.62 102 GLN A CA 1
ATOM 810 C C . GLN A 1 102 ? 19.344 -3.244 -0.335 1.00 82.62 102 GLN A C 1
ATOM 812 O O . GLN A 1 102 ? 19.695 -2.394 0.473 1.00 82.62 102 GLN A O 1
ATOM 817 N N . GLN A 1 103 ? 18.074 -3.529 -0.615 1.00 85.12 103 GLN A N 1
ATOM 818 C CA . GLN A 1 103 ? 16.877 -2.901 -0.054 1.00 85.12 103 GLN A CA 1
ATOM 819 C C . GLN A 1 103 ? 15.776 -3.947 0.036 1.00 85.12 103 GLN A C 1
ATOM 821 O O . GLN A 1 103 ? 15.847 -4.941 -0.694 1.00 85.12 103 GLN A O 1
ATOM 826 N N . GLU A 1 104 ? 14.761 -3.743 0.870 1.00 88.12 104 GLU A N 1
ATOM 827 C CA . GLU A 1 104 ? 13.597 -4.632 0.862 1.00 88.12 104 GLU A CA 1
ATOM 828 C C . GLU A 1 104 ? 12.709 -4.407 -0.374 1.00 88.12 104 GLU A C 1
ATOM 830 O O . GLU A 1 104 ? 12.686 -3.303 -0.923 1.00 88.12 104 GLU A O 1
ATOM 835 N N . PRO A 1 105 ? 12.008 -5.441 -0.887 1.00 90.69 105 PRO A N 1
ATOM 836 C CA . PRO A 1 105 ? 11.173 -5.295 -2.074 1.00 90.69 105 PRO A CA 1
ATOM 837 C C . PRO A 1 105 ? 10.080 -4.239 -1.900 1.00 90.69 105 PRO A C 1
ATOM 839 O O . PRO A 1 105 ? 9.809 -3.518 -2.860 1.00 90.69 105 PRO A O 1
ATOM 842 N N . SER A 1 106 ? 9.504 -4.111 -0.698 1.00 89.81 106 SER A N 1
ATOM 843 C CA . SER A 1 106 ? 8.495 -3.098 -0.358 1.00 89.81 106 SER A CA 1
ATOM 844 C C . SER A 1 106 ? 8.935 -1.660 -0.641 1.00 89.81 106 SER A C 1
ATOM 846 O O . SER A 1 106 ? 8.104 -0.859 -1.065 1.00 89.81 106 SER A O 1
ATOM 848 N N . GLU A 1 107 ? 10.227 -1.340 -0.495 1.00 86.50 107 GLU A N 1
ATOM 849 C CA . GLU A 1 107 ? 10.761 0.009 -0.744 1.00 86.50 107 GLU A CA 1
ATOM 850 C C . GLU A 1 107 ? 10.591 0.431 -2.209 1.00 86.50 107 GLU A C 1
ATOM 852 O O . GLU A 1 107 ? 10.228 1.564 -2.497 1.00 86.50 107 GLU A O 1
ATOM 857 N N . PHE A 1 108 ? 10.819 -0.492 -3.145 1.00 88.25 108 PHE A N 1
ATOM 858 C CA . PHE A 1 108 ? 10.560 -0.275 -4.572 1.00 88.25 108 PHE A CA 1
ATOM 859 C C . PHE A 1 108 ? 9.067 -0.393 -4.901 1.00 88.25 108 PHE A C 1
ATOM 861 O O . PHE A 1 108 ? 8.560 0.256 -5.819 1.00 88.25 108 PHE A O 1
ATOM 868 N N . TRP A 1 109 ? 8.377 -1.283 -4.193 1.00 91.44 109 TRP A N 1
ATOM 869 C CA . TRP A 1 109 ? 7.046 -1.724 -4.570 1.00 91.44 109 TRP A CA 1
ATOM 870 C C . TRP A 1 109 ? 6.011 -0.608 -4.505 1.00 91.44 109 TRP A C 1
ATOM 872 O O . TRP A 1 109 ? 5.202 -0.500 -5.418 1.00 91.44 109 TRP A O 1
ATOM 882 N N . ASN A 1 110 ? 6.060 0.245 -3.483 1.00 86.88 110 ASN A N 1
ATOM 883 C CA . ASN A 1 110 ? 5.087 1.326 -3.306 1.00 86.88 110 ASN A CA 1
ATOM 884 C C . ASN A 1 110 ? 5.098 2.309 -4.495 1.00 86.88 110 ASN A C 1
ATOM 886 O O . ASN A 1 110 ? 4.050 2.571 -5.092 1.00 86.88 110 ASN A O 1
ATOM 890 N N . ASP A 1 111 ? 6.286 2.759 -4.918 1.00 82.69 111 ASP A N 1
ATOM 891 C CA . ASP A 1 111 ? 6.459 3.622 -6.097 1.00 82.69 111 ASP A CA 1
ATOM 892 C C . ASP A 1 111 ? 5.958 2.940 -7.371 1.00 82.69 111 ASP A C 1
ATOM 894 O O . ASP A 1 111 ? 5.293 3.543 -8.220 1.00 82.69 111 ASP A O 1
ATOM 898 N N . PHE A 1 112 ? 6.278 1.654 -7.513 1.00 88.00 112 PHE A N 1
ATOM 899 C CA . PHE A 1 112 ? 5.841 0.860 -8.647 1.00 88.00 112 PHE A CA 1
ATOM 900 C C . PHE A 1 112 ? 4.310 0.714 -8.688 1.00 88.00 112 PHE A C 1
ATOM 902 O O . PHE A 1 112 ? 3.720 0.925 -9.748 1.00 88.00 112 PHE A O 1
ATOM 909 N N . ILE A 1 113 ? 3.660 0.422 -7.556 1.00 89.69 113 ILE A N 1
ATOM 910 C CA . ILE A 1 113 ? 2.201 0.288 -7.448 1.00 89.69 113 ILE A CA 1
ATOM 911 C C . ILE A 1 113 ? 1.494 1.610 -7.741 1.00 89.69 113 ILE A C 1
ATOM 913 O O . ILE A 1 113 ? 0.499 1.609 -8.468 1.00 89.69 113 ILE A O 1
ATOM 917 N N . SER A 1 114 ? 2.015 2.742 -7.265 1.00 85.31 114 SER A N 1
ATOM 918 C CA . SER A 1 114 ? 1.434 4.052 -7.584 1.00 85.31 114 SER A CA 1
ATOM 919 C C . SER A 1 114 ? 1.409 4.303 -9.101 1.00 85.31 114 SER A C 1
ATOM 921 O O . SER A 1 114 ? 0.379 4.664 -9.674 1.00 85.31 114 SER A O 1
ATOM 923 N N . ARG A 1 115 ? 2.498 3.979 -9.817 1.00 83.06 115 ARG A N 1
ATOM 924 C CA . ARG A 1 115 ? 2.515 4.088 -11.290 1.00 83.06 115 ARG A CA 1
ATOM 925 C C . ARG A 1 115 ? 1.662 3.039 -11.991 1.00 83.06 115 ARG A C 1
ATOM 927 O O . ARG A 1 115 ? 1.052 3.331 -13.017 1.00 83.06 115 ARG A O 1
ATOM 934 N N . TYR A 1 116 ? 1.641 1.821 -11.464 1.00 87.50 116 TYR A N 1
ATOM 935 C CA . TYR A 1 116 ? 0.868 0.718 -12.017 1.00 87.50 116 TYR A CA 1
ATOM 936 C C . TYR A 1 116 ? -0.639 0.991 -11.942 1.00 87.50 116 TYR A C 1
ATOM 938 O O . TYR A 1 116 ? -1.347 0.785 -12.924 1.00 87.50 116 TYR A O 1
ATOM 946 N N . THR A 1 117 ? -1.121 1.519 -10.816 1.00 88.00 117 THR A N 1
ATOM 947 C CA . THR A 1 117 ? -2.539 1.854 -10.606 1.00 88.00 117 THR A CA 1
ATOM 948 C C . THR A 1 117 ? -2.990 3.094 -11.380 1.00 88.00 117 THR A C 1
ATOM 950 O O . THR A 1 117 ? -4.153 3.173 -11.776 1.00 88.00 117 THR A O 1
ATOM 953 N N . LYS A 1 118 ? -2.070 4.017 -11.701 1.00 84.25 118 LYS A N 1
ATOM 954 C CA . LYS A 1 118 ? -2.314 5.098 -12.673 1.00 84.25 118 LYS A CA 1
ATOM 955 C C . LYS A 1 118 ? -2.554 4.563 -14.097 1.00 84.25 118 LYS A C 1
ATOM 957 O O . LYS A 1 118 ? -3.211 5.222 -14.908 1.00 84.25 118 LYS A O 1
ATOM 962 N N . ALA A 1 119 ? -2.025 3.386 -14.434 1.00 82.38 119 ALA A N 1
ATOM 963 C CA . ALA A 1 119 ? -2.206 2.780 -15.747 1.00 82.38 119 ALA A CA 1
ATOM 964 C C . ALA A 1 119 ? -3.568 2.069 -15.881 1.00 82.38 119 ALA A C 1
ATOM 966 O O . ALA A 1 119 ? -4.181 1.597 -14.927 1.00 82.38 119 ALA A O 1
ATOM 967 N N . GLN A 1 120 ? -4.058 1.970 -17.113 1.00 78.50 120 GLN A N 1
ATOM 968 C CA . GLN A 1 120 ? -5.301 1.293 -17.458 1.00 78.50 120 GLN A CA 1
ATOM 969 C C . GLN A 1 120 ? -5.046 -0.196 -17.725 1.00 78.50 120 GLN A C 1
ATOM 971 O O . GLN A 1 120 ? -4.104 -0.589 -18.423 1.00 78.50 120 GLN A O 1
ATOM 976 N N . LEU A 1 121 ? -5.931 -1.032 -17.187 1.00 73.75 121 LEU A N 1
ATOM 977 C CA . LEU A 1 121 ? -6.006 -2.463 -17.465 1.00 73.75 121 LEU A CA 1
ATOM 978 C C . LEU A 1 121 ? -7.204 -2.734 -18.369 1.00 73.75 121 LEU A C 1
ATOM 980 O O . LEU A 1 121 ? -8.304 -2.274 -18.077 1.00 73.75 121 LEU A O 1
ATOM 984 N N . THR A 1 122 ? -7.000 -3.515 -19.433 1.00 72.81 122 THR A N 1
ATOM 985 C CA . THR A 1 122 ? -8.098 -3.973 -20.301 1.00 72.81 122 THR A CA 1
ATOM 986 C C . THR A 1 122 ? -9.068 -4.871 -19.533 1.00 72.81 122 THR A C 1
ATOM 988 O O . THR A 1 122 ? -10.277 -4.732 -19.675 1.00 72.81 122 THR A O 1
ATOM 991 N N . PHE A 1 123 ? -8.533 -5.760 -18.690 1.00 78.38 123 PHE A N 1
ATOM 992 C CA . PHE A 1 123 ? -9.301 -6.643 -17.819 1.00 78.38 123 PHE A CA 1
ATOM 993 C C . PHE A 1 123 ? -8.895 -6.400 -16.368 1.00 78.38 123 PHE A C 1
ATOM 995 O O . PHE A 1 123 ? -7.763 -6.667 -15.970 1.00 78.38 123 PHE A O 1
ATOM 1002 N N . ARG A 1 124 ? -9.831 -5.883 -15.566 1.00 79.69 124 ARG A N 1
ATOM 1003 C CA . ARG A 1 124 ? -9.613 -5.580 -14.142 1.00 79.69 124 ARG A CA 1
ATOM 1004 C C . ARG A 1 124 ? -9.367 -6.827 -13.288 1.00 79.69 124 ARG A C 1
ATOM 1006 O O . ARG A 1 124 ? -8.867 -6.692 -12.179 1.00 79.69 124 ARG A O 1
ATOM 1013 N N . SER A 1 125 ? -9.702 -8.021 -13.777 1.00 78.38 125 SER A N 1
ATOM 1014 C CA . SER A 1 125 ? -9.387 -9.301 -13.126 1.00 78.38 125 SER A CA 1
ATOM 1015 C C . SER A 1 125 ? -7.889 -9.605 -13.094 1.00 78.38 125 SER A C 1
ATOM 1017 O O . SER A 1 125 ? -7.430 -10.340 -12.225 1.00 78.38 125 SER A O 1
ATOM 1019 N N . ASP A 1 126 ? -7.121 -9.026 -14.019 1.00 79.94 126 ASP A N 1
ATOM 1020 C CA . ASP A 1 126 ? -5.714 -9.376 -14.231 1.00 79.94 126 ASP A CA 1
ATOM 1021 C C . ASP A 1 126 ? -4.766 -8.450 -13.456 1.00 79.94 126 ASP A C 1
ATOM 1023 O O . ASP A 1 126 ? -3.552 -8.493 -13.653 1.00 79.94 126 ASP A O 1
ATOM 1027 N N . THR A 1 127 ? -5.306 -7.618 -12.556 1.00 85.94 127 THR A N 1
ATOM 1028 C CA . THR A 1 127 ? -4.551 -6.610 -11.798 1.00 85.94 127 THR A CA 1
ATOM 1029 C C . THR A 1 127 ? -3.359 -7.200 -11.051 1.00 85.94 127 THR A C 1
ATOM 1031 O O . THR A 1 127 ? -2.299 -6.583 -11.049 1.00 85.94 127 THR A O 1
ATOM 1034 N N . LEU A 1 128 ? -3.500 -8.377 -10.439 1.00 87.38 128 LEU A N 1
ATOM 1035 C CA . LEU A 1 128 ? -2.390 -9.044 -9.749 1.00 87.38 128 LEU A CA 1
ATOM 1036 C C . LEU A 1 128 ? -1.550 -9.910 -10.697 1.00 87.38 128 LEU A C 1
ATOM 1038 O O . LEU A 1 128 ? -0.326 -9.948 -10.576 1.00 87.38 128 LEU A O 1
ATOM 1042 N N . VAL A 1 129 ? -2.191 -10.526 -11.694 1.00 85.06 129 VAL A N 1
ATOM 1043 C CA . VAL A 1 129 ? -1.542 -11.411 -12.675 1.00 85.06 129 VAL A CA 1
ATOM 1044 C C . VAL A 1 129 ? -0.479 -10.663 -13.476 1.00 85.06 129 VAL A C 1
ATOM 1046 O O . VAL A 1 129 ? 0.624 -11.171 -13.671 1.00 85.06 129 VAL A O 1
ATOM 1049 N N . ALA A 1 130 ? -0.754 -9.419 -13.869 1.00 83.06 130 ALA A N 1
ATOM 1050 C CA . ALA A 1 130 ? 0.196 -8.591 -14.612 1.00 83.06 130 ALA A CA 1
ATOM 1051 C C . ALA A 1 130 ? 1.442 -8.180 -13.796 1.00 83.06 130 ALA A C 1
ATOM 1053 O O . ALA A 1 130 ? 2.351 -7.548 -14.328 1.00 83.06 130 ALA A O 1
ATOM 1054 N N . LEU A 1 131 ? 1.507 -8.518 -12.503 1.00 88.00 131 LEU A N 1
ATOM 1055 C CA . LEU A 1 131 ? 2.677 -8.274 -11.656 1.00 88.00 131 LEU A CA 1
ATOM 1056 C C . LEU A 1 131 ? 3.606 -9.487 -11.567 1.00 88.00 131 LEU A C 1
ATOM 1058 O O . LEU A 1 131 ? 4.749 -9.353 -11.120 1.00 88.00 131 LEU A O 1
ATOM 1062 N N . GLN A 1 132 ? 3.142 -10.655 -12.023 1.00 86.44 132 GLN A N 1
ATOM 1063 C CA . GLN A 1 132 ? 3.815 -11.938 -11.853 1.00 86.44 132 GLN A CA 1
ATOM 1064 C C . GLN A 1 132 ? 5.277 -11.903 -12.302 1.00 86.44 132 GLN A C 1
ATOM 1066 O O . GLN A 1 132 ? 6.154 -12.269 -11.525 1.00 86.44 132 GLN A O 1
ATOM 1071 N N . GLY A 1 133 ? 5.572 -11.395 -13.500 1.00 86.31 133 GLY A N 1
ATOM 1072 C CA . GLY A 1 133 ? 6.946 -11.436 -14.008 1.00 86.31 133 GLY A CA 1
ATOM 1073 C C . GLY A 1 133 ? 7.926 -10.528 -13.255 1.00 86.31 133 GLY A C 1
ATOM 1074 O O . GLY A 1 133 ? 9.125 -10.805 -13.242 1.00 86.31 133 GLY A O 1
ATOM 1075 N N . ILE A 1 134 ? 7.455 -9.460 -12.598 1.00 89.81 134 ILE A N 1
ATOM 1076 C CA . ILE A 1 134 ? 8.315 -8.629 -11.736 1.00 89.81 134 ILE A CA 1
ATOM 1077 C C . ILE A 1 134 ? 8.577 -9.353 -10.414 1.00 89.81 134 ILE A C 1
ATOM 1079 O O . ILE A 1 134 ? 9.722 -9.396 -9.958 1.00 89.81 134 ILE A O 1
ATOM 1083 N N . VAL A 1 135 ? 7.537 -9.945 -9.822 1.00 90.19 135 VAL A N 1
ATOM 1084 C CA . VAL A 1 135 ? 7.641 -10.728 -8.582 1.00 90.19 135 VAL A CA 1
ATOM 1085 C C . VAL A 1 135 ? 8.588 -11.911 -8.773 1.00 90.19 135 VAL A C 1
ATOM 1087 O O . VAL A 1 135 ? 9.542 -12.054 -8.009 1.00 90.19 135 VAL A O 1
ATOM 1090 N N . GLU A 1 136 ? 8.392 -12.706 -9.826 1.00 87.75 136 GLU A N 1
ATOM 1091 C CA . GLU A 1 136 ? 9.249 -13.847 -10.169 1.00 87.75 136 GLU A CA 1
ATOM 1092 C C . GLU A 1 136 ? 10.702 -13.414 -10.349 1.00 87.75 136 GLU A C 1
ATOM 1094 O O . GLU A 1 136 ? 11.596 -14.004 -9.747 1.00 87.75 136 GLU A O 1
ATOM 1099 N N . ARG A 1 137 ? 10.945 -12.313 -11.070 1.00 88.44 137 ARG A N 1
ATOM 1100 C CA . ARG A 1 137 ? 12.293 -11.764 -11.251 1.00 88.44 137 ARG A CA 1
ATOM 1101 C C . ARG A 1 137 ? 12.979 -11.428 -9.924 1.00 88.44 137 ARG A C 1
ATOM 1103 O O . ARG A 1 137 ? 14.168 -11.712 -9.778 1.00 88.44 137 ARG A O 1
ATOM 1110 N N . ILE A 1 138 ? 12.270 -10.812 -8.974 1.00 89.81 138 ILE A N 1
ATOM 1111 C CA . ILE A 1 138 ? 12.825 -10.474 -7.651 1.00 89.81 138 ILE A CA 1
ATOM 1112 C C . ILE A 1 138 ? 13.113 -11.754 -6.857 1.00 89.81 138 ILE A C 1
ATOM 1114 O O . ILE A 1 138 ? 14.199 -11.897 -6.288 1.00 89.81 138 ILE A O 1
ATOM 1118 N N . VAL A 1 139 ? 12.161 -12.691 -6.839 1.00 88.00 139 VAL A N 1
ATOM 1119 C CA . VAL A 1 139 ? 12.269 -13.958 -6.103 1.00 88.00 139 VAL A CA 1
ATOM 1120 C C . VAL A 1 139 ? 13.419 -14.810 -6.643 1.00 88.00 139 VAL A C 1
ATOM 1122 O O . VAL A 1 139 ? 14.259 -15.264 -5.868 1.00 88.00 139 VAL A O 1
ATOM 1125 N N . GLU A 1 140 ? 13.513 -14.997 -7.959 1.00 87.12 140 GLU A N 1
ATOM 1126 C CA . GLU A 1 140 ? 14.579 -15.765 -8.611 1.00 87.12 140 GLU A CA 1
ATOM 1127 C C . GLU A 1 140 ? 15.961 -15.150 -8.378 1.00 87.12 140 GLU A C 1
ATOM 1129 O O . GLU A 1 140 ? 16.904 -15.861 -8.020 1.00 87.12 140 GLU A O 1
ATOM 1134 N N . ALA A 1 141 ? 16.084 -13.825 -8.517 1.00 86.81 141 ALA A N 1
ATOM 1135 C CA . ALA A 1 141 ? 17.348 -13.128 -8.298 1.00 86.81 141 ALA A CA 1
ATOM 1136 C C . ALA A 1 141 ? 17.855 -13.278 -6.856 1.00 86.81 141 ALA A C 1
ATOM 1138 O O . ALA A 1 141 ? 19.061 -13.416 -6.636 1.00 86.81 141 ALA A O 1
ATOM 1139 N N . ARG A 1 142 ? 16.944 -13.291 -5.876 1.00 85.56 142 ARG A N 1
ATOM 1140 C CA . ARG A 1 142 ? 17.291 -13.473 -4.463 1.00 85.56 142 ARG A CA 1
ATOM 1141 C C . ARG A 1 142 ? 17.531 -14.938 -4.086 1.00 85.56 142 ARG A C 1
ATOM 1143 O O . ARG A 1 142 ? 18.434 -15.182 -3.291 1.00 85.56 142 ARG A O 1
ATOM 1150 N N . ARG A 1 143 ? 16.821 -15.907 -4.687 1.00 80.12 143 ARG A N 1
ATOM 1151 C CA . ARG A 1 143 ? 17.050 -17.358 -4.481 1.00 80.12 143 ARG A CA 1
ATOM 1152 C C . ARG A 1 143 ? 18.475 -17.791 -4.833 1.00 80.12 143 ARG A C 1
ATOM 1154 O O . ARG A 1 143 ? 19.023 -18.669 -4.178 1.00 80.12 143 ARG A O 1
ATOM 1161 N N . GLY A 1 144 ? 19.082 -17.177 -5.850 1.00 69.81 144 GLY A N 1
ATOM 1162 C CA . GLY A 1 144 ? 20.469 -17.453 -6.247 1.00 69.81 144 GLY A CA 1
ATOM 1163 C C . GLY A 1 144 ? 21.539 -16.915 -5.284 1.00 69.81 144 GLY A 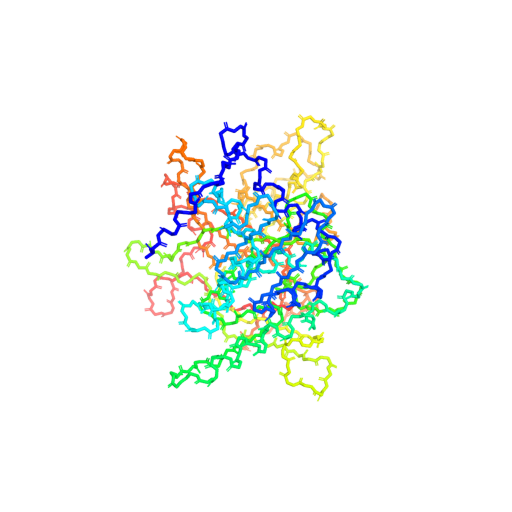C 1
ATOM 1164 O O . GLY A 1 144 ? 22.727 -17.150 -5.500 1.00 69.81 144 GLY A O 1
ATOM 1165 N N . SER A 1 145 ? 21.154 -16.175 -4.240 1.00 67.62 145 SER A N 1
ATOM 1166 C CA . SER A 1 145 ? 22.074 -15.595 -3.264 1.00 67.62 145 SER A CA 1
ATOM 1167 C C . SER A 1 145 ? 22.218 -16.512 -2.046 1.00 67.62 145 SER A C 1
ATOM 1169 O O . SER A 1 145 ? 21.270 -16.709 -1.298 1.00 67.62 145 SER A O 1
ATOM 1171 N N . ASN A 1 146 ? 23.426 -17.026 -1.790 1.00 55.44 146 ASN A N 1
ATOM 1172 C CA . ASN A 1 146 ? 23.757 -17.951 -0.686 1.00 55.44 146 ASN A CA 1
ATOM 1173 C C . ASN A 1 146 ? 23.570 -17.390 0.747 1.00 55.44 146 ASN A C 1
ATOM 1175 O O . ASN A 1 146 ? 24.002 -18.015 1.716 1.00 55.44 146 ASN A O 1
ATOM 1179 N N . LYS A 1 147 ? 22.982 -16.201 0.922 1.00 57.28 147 LYS A N 1
ATOM 1180 C CA . LYS A 1 147 ? 22.577 -15.714 2.248 1.00 57.28 147 LYS A CA 1
ATOM 1181 C C . LYS A 1 147 ? 21.264 -16.383 2.617 1.00 57.28 147 LYS A C 1
ATOM 1183 O O . LYS A 1 147 ? 20.382 -16.435 1.771 1.00 57.28 147 LYS A O 1
ATOM 1188 N N . SER A 1 148 ? 21.139 -16.827 3.872 1.00 49.84 148 SER A N 1
ATOM 1189 C CA . SER A 1 148 ? 19.910 -17.337 4.495 1.00 49.84 148 SER A CA 1
ATOM 1190 C C . SER A 1 148 ? 18.741 -16.387 4.219 1.00 49.84 148 SER A C 1
ATOM 1192 O O . SER A 1 148 ? 18.493 -15.438 4.966 1.00 49.84 148 SER A O 1
ATOM 1194 N N . THR A 1 149 ? 18.088 -16.570 3.079 1.00 54.66 149 THR A N 1
ATOM 1195 C CA . THR A 1 149 ? 17.022 -15.695 2.629 1.00 54.66 149 THR A CA 1
ATOM 1196 C C . THR A 1 149 ? 15.805 -16.212 3.359 1.00 54.66 149 THR A C 1
ATOM 1198 O O . THR A 1 149 ? 15.364 -17.331 3.108 1.00 54.66 149 THR A O 1
ATOM 1201 N N . ARG A 1 150 ? 15.299 -15.429 4.316 1.00 61.66 150 ARG A N 1
ATOM 1202 C CA . ARG A 1 150 ? 13.919 -15.594 4.769 1.00 61.66 150 ARG A CA 1
ATOM 1203 C C . ARG A 1 150 ? 13.064 -15.704 3.505 1.00 61.66 150 ARG A C 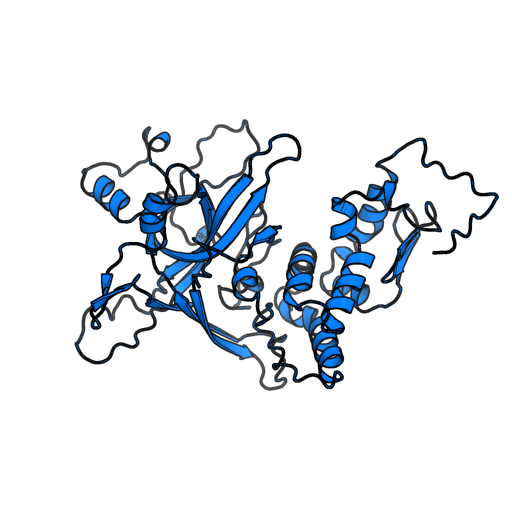1
ATOM 1205 O O . ARG A 1 150 ? 13.297 -14.930 2.572 1.00 61.66 150 ARG A O 1
ATOM 1212 N N . GLU A 1 151 ? 12.191 -16.705 3.431 1.00 69.06 151 GLU A N 1
ATOM 1213 C CA . GLU A 1 151 ? 11.357 -16.903 2.247 1.00 69.06 151 GLU A CA 1
ATOM 1214 C C . GLU A 1 151 ? 10.645 -15.586 1.931 1.00 69.06 151 GLU A C 1
ATOM 1216 O O . GLU A 1 151 ? 10.003 -14.988 2.795 1.00 69.06 151 GLU A O 1
ATOM 1221 N N . LEU A 1 152 ? 10.875 -15.073 0.722 1.00 80.75 152 LEU A N 1
ATOM 1222 C CA . LEU A 1 152 ? 10.239 -13.847 0.263 1.00 80.75 152 LEU A CA 1
ATOM 1223 C C . LEU A 1 152 ? 8.793 -14.184 -0.003 1.00 80.75 152 LEU A C 1
ATOM 1225 O O . LEU A 1 152 ? 8.482 -14.891 -0.962 1.00 80.75 152 LEU A O 1
ATOM 1229 N N . GLU A 1 153 ? 7.932 -13.680 0.856 1.00 87.31 153 GLU A N 1
ATOM 1230 C CA . GLU A 1 153 ? 6.520 -13.961 0.773 1.00 87.31 153 GLU A CA 1
ATOM 1231 C C . GLU A 1 153 ? 5.815 -12.750 0.163 1.00 87.31 153 GLU A C 1
ATOM 1233 O O . GLU A 1 153 ? 5.899 -11.624 0.657 1.00 87.31 153 GLU A O 1
ATOM 1238 N N . TYR A 1 154 ? 5.166 -12.988 -0.970 1.00 90.00 154 TYR A N 1
ATOM 1239 C CA . TYR A 1 154 ? 4.322 -12.018 -1.650 1.00 90.00 154 TYR A CA 1
ATOM 1240 C C . TYR A 1 154 ? 2.871 -12.407 -1.398 1.00 90.00 154 TYR A C 1
ATOM 1242 O O . TYR A 1 154 ? 2.521 -13.561 -1.621 1.00 90.00 154 TYR A O 1
ATOM 1250 N N . VAL A 1 155 ? 2.041 -11.480 -0.930 1.00 91.38 155 VAL A N 1
ATOM 1251 C CA . VAL A 1 155 ? 0.670 -11.735 -0.476 1.00 91.38 155 VAL A CA 1
ATOM 1252 C C . VAL A 1 155 ? -0.264 -10.667 -1.027 1.00 91.38 155 VAL A C 1
ATOM 1254 O O . VAL A 1 155 ? -0.119 -9.485 -0.728 1.00 91.38 155 VAL A O 1
ATOM 1257 N N . ALA A 1 156 ? -1.204 -11.084 -1.877 1.00 90.81 156 ALA A N 1
ATOM 1258 C CA . ALA A 1 156 ? -2.264 -10.246 -2.440 1.00 90.81 156 ALA A CA 1
ATOM 1259 C C . ALA A 1 156 ? -1.822 -8.834 -2.857 1.00 90.81 156 ALA A C 1
ATOM 1261 O O . ALA A 1 156 ? -2.433 -7.847 -2.461 1.00 90.81 156 ALA A O 1
ATOM 1262 N N . GLY A 1 157 ? -0.752 -8.700 -3.641 1.00 91.62 157 GLY A N 1
ATOM 1263 C CA . GLY A 1 157 ? -0.302 -7.378 -4.079 1.00 91.62 157 GLY A CA 1
ATOM 1264 C C . GLY A 1 157 ? 0.806 -6.749 -3.239 1.00 91.62 157 GLY A C 1
ATOM 1265 O O . GLY A 1 157 ? 1.287 -5.696 -3.644 1.00 91.62 157 GLY A O 1
ATOM 1266 N N . LEU A 1 158 ? 1.216 -7.337 -2.112 1.00 93.38 158 LEU A N 1
ATOM 1267 C CA . LEU A 1 158 ? 2.148 -6.751 -1.139 1.00 93.38 158 LEU A CA 1
ATOM 1268 C C . LEU A 1 158 ? 3.289 -7.714 -0.771 1.00 93.38 158 LEU A C 1
ATOM 1270 O O . LEU A 1 158 ? 3.145 -8.927 -0.882 1.00 93.38 158 LEU A O 1
ATOM 1274 N N . TRP A 1 159 ? 4.419 -7.186 -0.298 1.00 92.50 159 TRP A N 1
ATOM 1275 C CA . TRP A 1 159 ? 5.548 -7.990 0.190 1.00 92.50 159 TRP A CA 1
ATOM 1276 C C . TRP A 1 159 ? 5.531 -8.095 1.714 1.00 92.50 159 TRP A C 1
ATOM 1278 O O . TRP A 1 159 ? 5.552 -7.074 2.399 1.00 92.50 159 TRP A O 1
ATOM 1288 N N . ARG A 1 160 ? 5.554 -9.317 2.256 1.00 90.81 160 ARG A N 1
ATOM 1289 C CA . ARG A 1 160 ? 5.627 -9.581 3.703 1.00 90.81 160 ARG A CA 1
ATOM 1290 C C . ARG A 1 160 ? 7.074 -9.500 4.206 1.00 90.81 160 ARG A C 1
ATOM 1292 O O . ARG A 1 160 ? 7.644 -10.465 4.717 1.00 90.81 160 ARG A O 1
ATOM 1299 N N . ASP A 1 161 ? 7.684 -8.337 4.025 1.00 89.12 161 ASP A N 1
ATOM 1300 C CA . ASP A 1 161 ? 9.009 -8.008 4.550 1.00 89.12 161 ASP A CA 1
ATOM 1301 C C . ASP A 1 161 ? 8.914 -7.145 5.823 1.00 89.12 161 ASP A C 1
ATOM 1303 O O . ASP A 1 161 ? 7.864 -7.058 6.466 1.00 89.12 161 ASP A O 1
ATOM 1307 N N . THR A 1 162 ? 10.025 -6.538 6.247 1.00 86.12 162 THR A N 1
ATOM 1308 C CA . THR A 1 162 ? 10.071 -5.726 7.472 1.00 86.12 162 THR A CA 1
ATOM 1309 C C . THR A 1 162 ? 9.166 -4.497 7.433 1.00 86.12 162 THR A C 1
ATOM 1311 O O . THR A 1 162 ? 8.823 -3.995 8.500 1.00 86.12 162 THR A O 1
ATOM 1314 N N . ASN A 1 163 ? 8.765 -4.028 6.247 1.00 86.69 163 ASN A N 1
ATOM 1315 C CA . ASN A 1 163 ? 7.923 -2.844 6.076 1.00 86.69 163 ASN A CA 1
ATOM 1316 C C . ASN A 1 163 ? 6.471 -3.211 5.734 1.00 86.69 163 ASN A C 1
ATOM 1318 O O . ASN A 1 163 ? 5.704 -2.346 5.320 1.00 86.69 163 ASN A O 1
ATOM 1322 N N . PHE A 1 16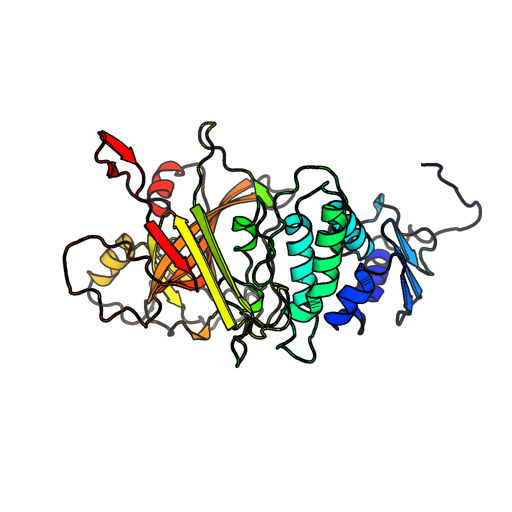4 ? 6.052 -4.469 5.918 1.00 90.06 164 PHE A N 1
ATOM 1323 C CA . PHE A 1 164 ? 4.704 -4.913 5.542 1.00 90.06 164 PHE A CA 1
ATOM 1324 C C . PHE A 1 164 ? 3.587 -4.054 6.158 1.00 90.06 164 PHE A C 1
ATOM 1326 O O . PHE A 1 164 ? 2.617 -3.735 5.481 1.00 90.06 164 PHE A O 1
ATOM 1333 N N . GLN A 1 165 ? 3.744 -3.606 7.409 1.00 89.25 165 GLN A N 1
ATOM 1334 C CA . GLN A 1 165 ? 2.774 -2.719 8.068 1.00 89.25 165 GLN A CA 1
ATOM 1335 C C . GLN A 1 165 ? 2.632 -1.370 7.353 1.00 89.25 165 GLN A C 1
ATOM 1337 O O . GLN A 1 165 ? 1.519 -0.880 7.199 1.00 89.25 165 GLN A O 1
ATOM 1342 N N . GLN A 1 166 ? 3.740 -0.814 6.862 1.00 86.50 166 GLN A N 1
ATOM 1343 C CA . GLN A 1 166 ? 3.753 0.406 6.054 1.00 86.50 166 GLN A CA 1
ATOM 1344 C C . GLN A 1 166 ? 3.038 0.185 4.722 1.00 86.50 166 GLN A C 1
ATOM 1346 O O . GLN A 1 166 ? 2.272 1.025 4.261 1.00 86.50 166 GLN A O 1
ATOM 1351 N N . SER A 1 167 ? 3.260 -0.975 4.104 1.00 89.69 167 SER A N 1
ATOM 1352 C CA . SER A 1 167 ? 2.607 -1.345 2.852 1.00 89.69 167 SER A CA 1
ATOM 1353 C C . SER A 1 167 ? 1.086 -1.503 2.982 1.00 89.69 167 SER A C 1
ATOM 1355 O O . SER A 1 167 ? 0.402 -1.456 1.964 1.00 89.69 167 SER A O 1
ATOM 1357 N N . LEU A 1 168 ? 0.542 -1.639 4.199 1.00 92.06 168 LEU A N 1
ATOM 1358 C CA . LEU A 1 168 ? -0.903 -1.622 4.461 1.00 92.06 168 LEU A CA 1
ATOM 1359 C C . LEU A 1 168 ? -1.495 -0.206 4.513 1.00 92.06 168 LEU A C 1
ATOM 1361 O O . LEU A 1 168 ? -2.713 -0.090 4.542 1.00 92.06 168 LEU A O 1
ATOM 1365 N N . LEU A 1 169 ? -0.682 0.855 4.513 1.00 90.75 169 LEU A N 1
ATOM 1366 C CA . LEU A 1 169 ? -1.122 2.257 4.616 1.00 90.75 169 LEU A CA 1
ATOM 1367 C C . LEU A 1 169 ? -1.337 2.937 3.253 1.00 90.75 169 LEU A C 1
ATOM 1369 O O . LEU A 1 169 ? -1.414 4.161 3.171 1.00 90.75 169 LEU A O 1
ATOM 1373 N N . TRP A 1 170 ? -1.448 2.156 2.173 1.00 91.50 170 TRP A N 1
ATOM 1374 C CA . TRP A 1 170 ? -1.885 2.674 0.873 1.00 91.50 170 TRP A CA 1
ATOM 1375 C C . TRP A 1 170 ? -3.239 3.375 1.008 1.00 91.50 170 TRP A C 1
ATOM 1377 O O . TRP A 1 170 ? -4.054 2.965 1.833 1.00 91.50 170 TRP A O 1
ATOM 1387 N N . ARG A 1 171 ? -3.521 4.381 0.182 1.00 88.06 171 ARG A N 1
ATOM 1388 C CA . ARG A 1 171 ? -4.830 5.054 0.149 1.00 88.06 171 ARG A CA 1
ATOM 1389 C C . ARG A 1 171 ? -5.196 5.484 -1.275 1.00 88.06 171 ARG A C 1
ATOM 1391 O O . ARG A 1 171 ? -4.297 5.662 -2.099 1.00 88.06 171 ARG A O 1
ATOM 1398 N N . PRO A 1 172 ? -6.490 5.643 -1.593 1.00 87.75 172 PRO A N 1
ATOM 1399 C CA . PRO A 1 172 ? -6.918 6.273 -2.832 1.00 87.75 172 PRO A CA 1
ATOM 1400 C C . PRO A 1 172 ? -6.301 7.661 -2.959 1.00 87.75 172 PRO A C 1
ATOM 1402 O O . PRO A 1 172 ? -6.286 8.434 -1.999 1.00 87.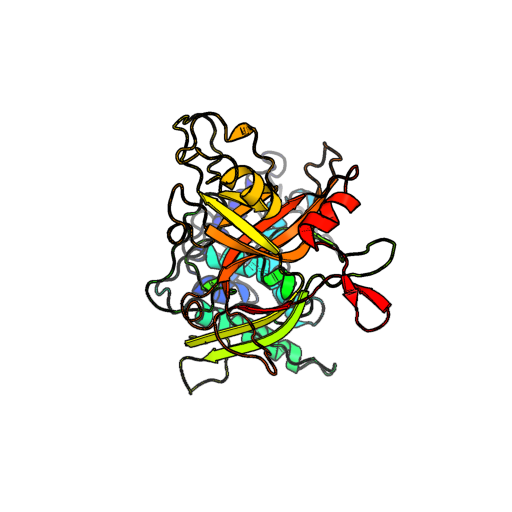75 172 PRO A O 1
ATOM 1405 N N . LYS A 1 173 ? -5.822 7.994 -4.155 1.00 85.19 173 LYS A N 1
ATOM 1406 C CA . LYS A 1 173 ? -5.271 9.318 -4.423 1.00 85.19 173 LYS A CA 1
ATOM 1407 C C . LYS A 1 173 ? -6.332 10.396 -4.211 1.00 85.19 173 LYS A C 1
ATOM 1409 O O . LYS A 1 173 ? -7.472 10.244 -4.659 1.00 85.19 173 LYS A O 1
ATOM 1414 N N . SER A 1 174 ? -5.951 11.510 -3.592 1.00 76.81 174 SER A N 1
ATOM 1415 C CA . SER A 1 174 ? -6.859 12.636 -3.347 1.00 76.81 174 SER A CA 1
ATOM 1416 C C . SER A 1 174 ? -7.562 13.104 -4.628 1.00 76.81 174 SER A C 1
ATOM 1418 O O . SER A 1 174 ? -6.935 13.275 -5.677 1.00 76.81 174 SER A O 1
ATOM 1420 N N . GLY A 1 175 ? -8.876 13.314 -4.539 1.00 71.81 175 GLY A N 1
ATOM 1421 C CA . GLY A 1 175 ? -9.719 13.699 -5.675 1.00 71.81 175 GLY A CA 1
ATOM 1422 C C . GLY A 1 175 ? -10.080 12.555 -6.631 1.00 71.81 175 GLY A C 1
ATOM 1423 O O . GLY A 1 175 ? -10.754 12.804 -7.630 1.00 71.81 175 GLY A O 1
ATOM 1424 N N . SER A 1 176 ? -9.657 11.317 -6.353 1.00 72.31 176 SER A N 1
ATOM 1425 C CA . SER A 1 176 ? -10.188 10.132 -7.028 1.00 72.31 176 SER A CA 1
ATOM 1426 C C . SER A 1 176 ? -11.432 9.609 -6.305 1.00 72.31 176 SER A C 1
ATOM 1428 O O . SER A 1 176 ? -11.519 9.666 -5.082 1.00 72.31 176 SER A O 1
ATOM 1430 N N . SER A 1 177 ? -12.400 9.100 -7.069 1.00 71.62 177 SER A N 1
ATOM 1431 C CA . SER A 1 177 ? -13.534 8.332 -6.550 1.00 71.62 177 SER A CA 1
ATOM 1432 C C . SER A 1 177 ? -13.224 6.841 -6.741 1.00 71.62 177 SER A C 1
ATOM 1434 O O . SER A 1 177 ? -13.452 6.323 -7.844 1.00 71.62 177 SER A O 1
ATOM 1436 N N . PRO A 1 178 ? -12.613 6.166 -5.750 1.00 77.94 178 PRO A N 1
ATOM 1437 C CA . PRO A 1 178 ? -12.313 4.746 -5.864 1.00 77.94 178 PRO A CA 1
ATOM 1438 C C . PRO A 1 178 ? -13.614 3.946 -5.932 1.00 77.94 178 PRO A C 1
ATOM 1440 O O . PRO A 1 178 ? -14.565 4.234 -5.210 1.00 77.94 178 PRO A O 1
ATOM 1443 N N . ASN A 1 179 ? -13.635 2.918 -6.778 1.00 80.06 179 ASN A N 1
ATOM 1444 C CA . ASN A 1 179 ? -14.772 2.006 -6.892 1.00 80.06 179 ASN A CA 1
ATOM 1445 C C . ASN A 1 179 ? -14.343 0.587 -6.531 1.00 80.06 179 ASN A C 1
ATOM 1447 O O . ASN A 1 179 ? -13.228 0.163 -6.846 1.00 80.06 179 ASN A O 1
ATOM 1451 N N . ARG A 1 180 ? -15.244 -0.180 -5.919 1.00 82.19 180 ARG A N 1
ATOM 1452 C CA . ARG A 1 180 ? -15.027 -1.615 -5.722 1.00 82.19 180 ARG A CA 1
ATOM 1453 C C . ARG A 1 180 ? -15.284 -2.354 -7.047 1.00 82.19 180 ARG A C 1
ATOM 1455 O O . ARG A 1 180 ? -16.288 -2.070 -7.698 1.00 82.19 180 ARG A O 1
ATOM 1462 N N . PRO A 1 181 ? -14.426 -3.307 -7.449 1.00 83.56 181 PRO A N 1
ATOM 1463 C CA . PRO A 1 181 ? -14.719 -4.187 -8.574 1.00 83.56 181 PRO A CA 1
ATOM 1464 C C . PRO A 1 181 ? -15.994 -5.009 -8.328 1.00 83.56 181 PRO A C 1
ATOM 1466 O O . PRO A 1 181 ? -16.218 -5.478 -7.212 1.00 83.56 181 PRO A O 1
ATOM 1469 N N . ASP A 1 182 ? -16.779 -5.258 -9.380 1.00 83.00 182 ASP A N 1
ATOM 1470 C CA . ASP A 1 182 ? -18.028 -6.041 -9.296 1.00 83.00 182 ASP A CA 1
ATOM 1471 C C . ASP A 1 182 ? -17.807 -7.485 -8.810 1.00 83.00 182 ASP A C 1
ATOM 1473 O O . ASP A 1 182 ? -18.673 -8.094 -8.183 1.00 83.00 182 ASP A O 1
ATOM 1477 N N . CYS A 1 183 ? -16.632 -8.045 -9.105 1.00 85.06 183 CYS A N 1
ATOM 1478 C CA . CYS A 1 183 ? -16.227 -9.385 -8.701 1.00 85.06 183 CYS A CA 1
ATOM 1479 C C . CYS A 1 183 ? -15.093 -9.310 -7.678 1.00 85.06 183 CYS A C 1
ATOM 1481 O O . CYS A 1 183 ? -14.194 -8.476 -7.799 1.00 85.06 183 CYS A O 1
ATOM 1483 N N . TYR A 1 184 ? -15.082 -10.241 -6.719 1.00 85.94 184 TYR A N 1
ATOM 1484 C CA . TYR A 1 184 ? -13.975 -10.363 -5.773 1.00 85.94 184 TYR A CA 1
ATOM 1485 C C . TYR A 1 184 ? -12.639 -10.533 -6.511 1.00 85.94 184 TYR A C 1
ATOM 1487 O O . TYR A 1 184 ? -12.518 -11.365 -7.412 1.00 85.94 184 TYR A O 1
ATOM 1495 N N . ARG A 1 185 ? -11.641 -9.737 -6.113 1.00 87.56 185 ARG A N 1
ATOM 1496 C CA . ARG A 1 185 ? -10.292 -9.733 -6.701 1.00 87.56 185 ARG A CA 1
ATOM 1497 C C . ARG A 1 185 ? -9.191 -9.892 -5.661 1.00 87.56 185 ARG A C 1
ATOM 1499 O O . ARG A 1 185 ? -8.188 -10.547 -5.928 1.00 87.56 185 ARG A O 1
ATOM 1506 N N . ALA A 1 186 ? -9.358 -9.248 -4.512 1.00 90.50 186 ALA A N 1
ATOM 1507 C CA . ALA A 1 186 ? -8.381 -9.210 -3.438 1.00 90.50 186 ALA A CA 1
ATOM 1508 C C . ALA A 1 186 ? -9.079 -8.879 -2.102 1.00 90.50 186 ALA A C 1
ATOM 1510 O O . ALA A 1 186 ? -10.154 -8.270 -2.121 1.00 90.50 186 ALA A O 1
ATOM 1511 N N . PRO A 1 187 ? -8.481 -9.260 -0.960 1.00 91.56 187 PRO A N 1
ATOM 1512 C CA . PRO A 1 187 ? -8.992 -8.936 0.374 1.00 91.56 187 PRO A CA 1
ATOM 1513 C C . PRO A 1 187 ? -8.930 -7.429 0.670 1.00 91.56 187 PRO A C 1
ATOM 1515 O O . PRO A 1 187 ? -8.145 -6.715 0.042 1.00 91.56 187 PRO A O 1
ATOM 1518 N N . SER A 1 188 ? -9.718 -6.932 1.633 1.00 91.31 188 SER A N 1
ATOM 1519 C CA . SER A 1 188 ? -9.896 -5.475 1.849 1.00 91.31 188 SER A CA 1
ATOM 1520 C C . SER A 1 188 ? -8.616 -4.731 2.247 1.00 91.31 188 SER A C 1
ATOM 1522 O O . SER A 1 188 ? -8.485 -3.534 2.014 1.00 91.31 188 SER A O 1
ATOM 1524 N N . TRP A 1 189 ? -7.634 -5.435 2.808 1.00 92.75 189 TRP A N 1
ATOM 1525 C CA . TRP A 1 189 ? -6.333 -4.877 3.178 1.00 92.75 189 TRP A CA 1
ATOM 1526 C C . TRP A 1 189 ? -5.365 -4.708 1.994 1.00 92.75 189 TRP A C 1
ATOM 1528 O O . TRP A 1 189 ? -4.330 -4.051 2.129 1.00 92.75 189 TRP A O 1
ATOM 1538 N N . SER A 1 190 ? -5.681 -5.275 0.828 1.00 93.31 190 SER A N 1
ATOM 1539 C CA . SER A 1 190 ? -4.890 -5.134 -0.395 1.00 93.31 190 SER A CA 1
ATOM 1540 C C . SER A 1 190 ? -5.329 -3.917 -1.205 1.00 93.31 190 SER A C 1
ATOM 1542 O O . SER A 1 190 ? -6.522 -3.715 -1.422 1.00 93.31 190 SER A O 1
ATOM 1544 N N . TRP A 1 191 ? -4.372 -3.168 -1.763 1.00 92.69 191 TRP A N 1
ATOM 1545 C CA . TRP A 1 191 ? -4.654 -2.065 -2.697 1.00 92.69 191 TRP A CA 1
ATOM 1546 C C . TRP A 1 191 ? -5.389 -2.546 -3.951 1.00 92.69 191 TRP A C 1
ATOM 1548 O O . TRP A 1 191 ? -6.132 -1.792 -4.571 1.00 92.69 191 TRP A O 1
ATOM 1558 N N . ALA A 1 192 ? -5.235 -3.825 -4.309 1.00 91.31 192 ALA A N 1
ATOM 1559 C CA . ALA A 1 192 ? -5.942 -4.423 -5.429 1.00 91.31 192 ALA A CA 1
ATOM 1560 C C . ALA A 1 192 ? -7.427 -4.672 -5.119 1.00 91.31 192 ALA A C 1
ATOM 1562 O O . ALA A 1 192 ? -8.152 -5.128 -5.999 1.00 91.31 192 ALA A O 1
ATOM 1563 N N . SER A 1 193 ? -7.924 -4.380 -3.916 1.00 90.31 193 SER A N 1
ATOM 1564 C CA . SER A 1 193 ? -9.362 -4.435 -3.616 1.00 90.31 193 SER A CA 1
ATOM 1565 C C . SER A 1 193 ? -10.160 -3.297 -4.263 1.00 90.31 193 SER A C 1
ATOM 1567 O O . SER A 1 193 ? -11.370 -3.436 -4.422 1.00 90.31 193 SER A O 1
ATOM 1569 N N . LEU A 1 194 ? -9.496 -2.219 -4.701 1.00 88.88 194 LEU A N 1
ATOM 1570 C CA . LEU A 1 194 ? -10.122 -1.045 -5.314 1.00 88.88 194 LEU A CA 1
ATOM 1571 C C . LEU A 1 194 ? -9.671 -0.832 -6.756 1.00 88.88 194 LEU A C 1
ATOM 1573 O O . LEU A 1 194 ? -8.546 -1.153 -7.139 1.00 88.88 194 LEU A O 1
ATOM 1577 N N . ASP A 1 195 ? -10.549 -0.243 -7.556 1.00 86.19 195 ASP A N 1
ATOM 1578 C CA . ASP A 1 195 ? -10.201 0.370 -8.828 1.00 86.19 195 ASP A CA 1
ATOM 1579 C C . ASP A 1 195 ? -9.931 1.862 -8.620 1.00 86.19 195 ASP A C 1
ATOM 1581 O O . ASP A 1 195 ? -10.798 2.612 -8.174 1.00 86.19 195 ASP A O 1
ATOM 1585 N N . GLY A 1 196 ? -8.728 2.300 -8.981 1.00 85.81 196 GLY A N 1
ATOM 1586 C CA . GLY A 1 196 ? -8.313 3.693 -8.854 1.00 85.81 196 GLY A CA 1
ATOM 1587 C C . GLY A 1 196 ? -6.804 3.818 -8.704 1.00 85.81 196 GLY A C 1
ATOM 1588 O O . GLY A 1 196 ? -6.113 2.822 -8.504 1.00 85.81 196 GLY A O 1
ATOM 1589 N N . GLU A 1 197 ? -6.305 5.046 -8.826 1.00 87.50 197 GLU A N 1
ATOM 1590 C CA . GLU A 1 197 ? -4.914 5.371 -8.508 1.00 87.50 197 GLU A CA 1
ATOM 1591 C C . GLU A 1 197 ? -4.745 5.396 -6.984 1.00 87.50 197 GLU A C 1
ATOM 1593 O O . GLU A 1 197 ? -5.560 6.001 -6.282 1.00 87.50 197 GLU A O 1
ATOM 1598 N N . VAL A 1 198 ? -3.691 4.753 -6.481 1.00 89.25 198 VAL A N 1
ATOM 1599 C CA . VAL A 1 198 ? -3.345 4.770 -5.053 1.00 89.25 198 VAL A CA 1
ATOM 1600 C C . VAL A 1 198 ? -2.022 5.488 -4.824 1.00 89.25 198 VAL A C 1
ATOM 1602 O O . VAL A 1 198 ? -1.141 5.512 -5.692 1.00 89.25 198 VAL A O 1
ATOM 1605 N N . ASP A 1 199 ? -1.871 6.049 -3.632 1.00 84.75 199 ASP A N 1
ATOM 1606 C CA . ASP A 1 199 ? -0.626 6.630 -3.154 1.00 84.75 199 ASP A CA 1
ATOM 1607 C C . ASP A 1 199 ? -0.214 6.057 -1.787 1.00 84.75 199 ASP A C 1
ATOM 1609 O O . ASP A 1 199 ? -0.944 5.297 -1.140 1.00 84.75 199 ASP A O 1
ATOM 1613 N N . PHE A 1 200 ? 1.018 6.381 -1.401 1.00 80.81 200 PHE A N 1
ATOM 1614 C CA . PHE A 1 200 ? 1.642 6.028 -0.131 1.00 80.81 200 PHE A CA 1
ATOM 1615 C C . PHE A 1 200 ? 2.287 7.300 0.434 1.00 80.81 200 PHE A C 1
ATOM 1617 O O . PHE A 1 200 ? 2.761 8.134 -0.340 1.00 80.81 200 PHE A O 1
ATOM 1624 N N . PHE A 1 201 ? 2.345 7.470 1.758 1.00 67.75 201 PHE A N 1
ATOM 1625 C CA . PHE A 1 201 ? 3.093 8.596 2.327 1.00 67.75 201 PHE A CA 1
ATOM 1626 C C . PHE A 1 201 ? 4.597 8.479 2.058 1.00 67.75 201 PHE A C 1
ATOM 1628 O O . PHE A 1 201 ? 5.166 7.386 2.049 1.00 67.75 201 PHE A O 1
ATOM 1635 N N . GLU A 1 202 ? 5.239 9.626 1.829 1.00 56.88 202 GLU A N 1
ATOM 1636 C CA . GLU A 1 202 ? 6.587 9.666 1.259 1.00 56.88 202 GLU A CA 1
ATOM 1637 C C . GLU 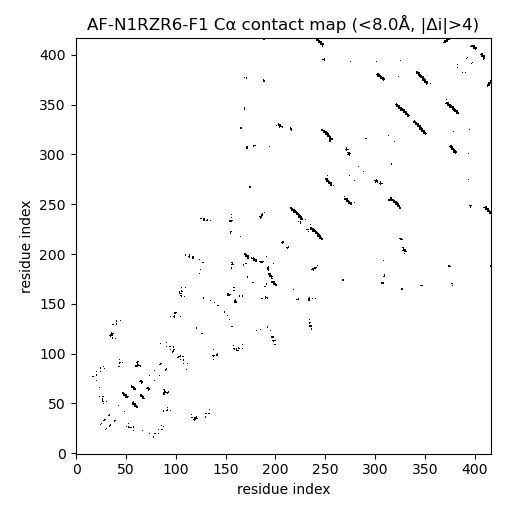A 1 202 ? 7.713 9.438 2.285 1.00 56.88 202 GLU A C 1
ATOM 1639 O O . GLU A 1 202 ? 8.828 9.123 1.871 1.00 56.88 202 GLU A O 1
ATOM 1644 N N . GLN A 1 203 ? 7.490 9.571 3.603 1.00 57.91 203 GLN A N 1
ATOM 1645 C CA . GLN A 1 203 ? 8.569 9.471 4.604 1.00 57.91 203 GLN A CA 1
ATOM 1646 C C . GLN A 1 203 ? 8.077 8.961 5.969 1.00 57.91 203 GLN A C 1
ATOM 1648 O O . GLN A 1 203 ? 7.212 9.561 6.602 1.00 57.91 203 GLN A O 1
ATOM 1653 N N . TYR A 1 204 ? 8.680 7.873 6.457 1.00 62.03 204 TYR A N 1
ATOM 1654 C CA . TYR A 1 204 ? 8.381 7.292 7.769 1.00 62.03 204 TYR A CA 1
ATOM 1655 C C . TYR A 1 204 ? 9.657 7.119 8.591 1.00 62.03 204 TYR A C 1
ATOM 1657 O O . TYR A 1 204 ? 10.721 6.818 8.047 1.00 62.03 204 TYR A O 1
ATOM 1665 N N . ILE A 1 205 ? 9.546 7.262 9.913 1.00 56.16 205 ILE A N 1
ATOM 1666 C CA . ILE A 1 205 ? 10.676 7.115 10.836 1.00 56.16 205 ILE A CA 1
ATOM 1667 C C . ILE A 1 205 ? 10.437 5.896 11.739 1.00 56.16 205 ILE A C 1
ATOM 1669 O O . ILE A 1 205 ? 9.321 5.701 12.228 1.00 56.16 205 ILE A O 1
ATOM 1673 N N . PRO A 1 206 ? 11.464 5.065 12.006 1.00 52.78 206 PRO A N 1
ATOM 1674 C CA . PRO A 1 206 ? 11.384 4.042 13.040 1.00 52.78 206 PRO A CA 1
ATOM 1675 C C . PRO A 1 206 ? 11.030 4.664 14.396 1.00 52.78 206 PRO A C 1
ATOM 1677 O O . PRO A 1 206 ? 11.719 5.562 14.873 1.00 52.78 206 PRO A O 1
ATOM 1680 N N . TRP A 1 207 ? 9.968 4.172 15.033 1.00 59.09 207 TRP A N 1
ATOM 1681 C CA . TRP A 1 207 ? 9.477 4.721 16.297 1.00 59.09 207 TRP A CA 1
ATOM 1682 C C . TRP A 1 207 ? 10.506 4.553 17.426 1.00 59.09 207 TRP A C 1
ATOM 1684 O O . TRP A 1 207 ? 10.911 3.430 17.744 1.00 59.09 207 TRP A O 1
ATOM 1694 N N . ILE A 1 208 ? 10.905 5.664 18.049 1.00 54.69 208 ILE A N 1
ATOM 1695 C CA . ILE A 1 208 ? 11.736 5.700 19.258 1.00 54.69 208 ILE A CA 1
ATOM 1696 C C . ILE A 1 208 ? 11.066 6.663 20.246 1.00 54.69 208 ILE A C 1
ATOM 1698 O O . ILE A 1 208 ? 11.139 7.874 20.080 1.00 54.69 208 ILE A O 1
ATOM 1702 N N . TRP A 1 209 ? 10.439 6.142 21.295 1.00 51.94 209 TRP A N 1
ATOM 1703 C CA . TRP A 1 209 ? 9.870 6.924 22.393 1.00 51.94 209 TRP A CA 1
ATOM 1704 C C . TRP A 1 209 ? 10.720 6.778 23.632 1.00 51.94 209 TRP A C 1
ATOM 1706 O O . TRP A 1 209 ? 10.957 5.661 24.099 1.00 51.94 209 TRP A O 1
ATOM 1716 N N . ASN A 1 210 ? 11.193 7.893 24.180 1.00 53.06 210 ASN A N 1
ATOM 1717 C CA . ASN A 1 210 ? 12.082 7.887 25.343 1.00 53.06 210 ASN A CA 1
ATOM 1718 C C . ASN A 1 210 ? 13.276 6.916 25.171 1.00 53.06 210 ASN A C 1
ATOM 1720 O O . ASN A 1 210 ? 13.717 6.280 26.127 1.00 53.06 210 ASN A O 1
ATOM 1724 N N . GLY A 1 211 ? 13.763 6.739 23.934 1.00 54.75 211 GLY A N 1
ATOM 1725 C CA . GLY A 1 211 ? 14.832 5.790 23.595 1.00 54.75 211 GLY A CA 1
ATOM 1726 C C . GLY A 1 211 ? 14.403 4.325 23.407 1.00 54.75 211 GLY A C 1
ATOM 1727 O O . GLY A 1 211 ? 15.267 3.472 23.217 1.00 54.75 211 GLY A O 1
ATOM 1728 N N . LYS A 1 212 ? 13.103 4.001 23.445 1.00 58.03 212 LYS A N 1
ATOM 1729 C CA . LYS A 1 212 ? 12.559 2.641 23.271 1.00 58.03 212 LYS A CA 1
ATOM 1730 C C . LYS A 1 212 ? 11.707 2.530 22.010 1.00 58.03 212 LYS A C 1
ATOM 1732 O O . LYS A 1 212 ? 10.969 3.445 21.682 1.00 58.03 212 LYS A O 1
ATOM 1737 N N . LYS A 1 213 ? 11.772 1.390 21.324 1.00 64.50 213 LYS A N 1
ATOM 1738 C CA . LYS A 1 213 ? 10.883 1.050 20.204 1.00 64.50 213 LYS A CA 1
ATOM 1739 C C . LYS A 1 213 ? 9.560 0.487 20.749 1.00 64.50 213 LYS A C 1
ATOM 1741 O O . LYS A 1 213 ? 9.603 -0.418 21.575 1.00 64.50 213 LYS A O 1
ATOM 1746 N N . VAL A 1 214 ? 8.413 0.985 20.293 1.00 71.06 214 VAL A N 1
ATOM 1747 C CA . VAL A 1 214 ? 7.072 0.437 20.537 1.00 71.06 214 VAL A CA 1
ATOM 1748 C C . VAL A 1 214 ? 6.570 -0.078 19.227 1.00 71.06 214 VAL A C 1
ATOM 1750 O O . VAL A 1 214 ? 6.638 0.551 18.174 1.00 71.06 214 VAL A O 1
ATOM 1753 N N . GLU A 1 215 ? 6.074 -1.284 19.354 1.00 78.12 215 GLU A N 1
ATOM 1754 C CA . GLU A 1 215 ? 5.340 -1.995 18.349 1.00 78.12 215 GLU A CA 1
ATOM 1755 C C . GLU A 1 215 ? 3.864 -1.604 18.497 1.00 78.12 215 GLU A C 1
ATOM 1757 O O . GLU A 1 215 ? 3.245 -1.909 19.516 1.00 78.12 215 GLU A O 1
ATOM 1762 N N . LEU A 1 216 ? 3.323 -0.871 17.521 1.00 85.38 216 LEU A N 1
ATOM 1763 C CA . LEU A 1 216 ? 1.919 -0.427 17.528 1.00 85.38 216 LEU A CA 1
ATOM 1764 C C . LEU A 1 216 ? 0.957 -1.569 17.169 1.00 85.38 216 LEU A C 1
ATOM 1766 O O . LEU A 1 216 ? -0.141 -1.677 17.718 1.00 85.38 216 LEU A O 1
ATOM 1770 N N . ALA A 1 217 ? 1.418 -2.448 16.285 1.00 88.69 217 ALA A N 1
ATOM 1771 C CA . ALA A 1 217 ? 0.758 -3.683 15.912 1.00 88.69 217 ALA A CA 1
ATOM 1772 C C . ALA A 1 217 ? 1.814 -4.755 15.619 1.00 88.69 217 ALA A C 1
ATOM 1774 O O . ALA A 1 217 ? 2.947 -4.436 15.251 1.00 88.69 217 ALA A O 1
ATOM 1775 N N . ARG A 1 218 ? 1.435 -6.022 15.751 1.00 90.88 218 ARG A N 1
ATOM 1776 C CA . ARG A 1 218 ? 2.256 -7.192 15.453 1.00 90.88 218 ARG A CA 1
ATOM 1777 C C . ARG A 1 218 ? 1.471 -8.120 14.541 1.00 90.88 218 ARG A C 1
ATOM 1779 O O . ARG A 1 218 ? 0.413 -8.607 14.921 1.00 90.88 218 ARG A O 1
ATOM 1786 N N . ILE A 1 219 ? 1.986 -8.366 13.343 1.00 91.19 219 ILE A N 1
ATOM 1787 C CA . ILE A 1 219 ? 1.361 -9.290 12.391 1.00 91.19 219 ILE A CA 1
ATOM 1788 C C . ILE A 1 219 ? 1.638 -10.720 12.856 1.00 91.19 219 ILE A C 1
ATOM 1790 O O . ILE A 1 219 ? 2.802 -11.116 12.955 1.00 91.19 219 ILE A O 1
ATOM 1794 N N . LEU A 1 220 ? 0.579 -11.466 13.163 1.00 91.62 220 LEU A N 1
ATOM 1795 C CA . LEU A 1 220 ? 0.653 -12.849 13.628 1.00 91.62 220 LEU A CA 1
ATOM 1796 C C . LEU A 1 220 ? 0.653 -13.800 12.435 1.00 91.62 220 LEU A C 1
ATOM 1798 O O . LEU A 1 220 ? 1.584 -14.591 12.281 1.00 91.62 220 LEU A O 1
ATOM 1802 N N . ASP A 1 221 ? -0.331 -13.647 11.549 1.00 89.81 221 ASP A N 1
ATOM 1803 C CA . ASP A 1 221 ? -0.485 -14.492 10.372 1.00 89.81 221 ASP A CA 1
ATOM 1804 C C . ASP A 1 221 ? -1.018 -13.717 9.163 1.00 89.81 221 ASP A C 1
ATOM 1806 O O . ASP A 1 221 ? -1.678 -12.685 9.295 1.00 89.81 221 ASP A O 1
ATOM 1810 N N . VAL A 1 222 ? -0.687 -14.204 7.969 1.00 90.69 222 VAL A N 1
ATOM 1811 C CA . VAL A 1 222 ? -1.196 -13.690 6.697 1.00 90.69 222 VAL A CA 1
ATOM 1812 C C . VAL A 1 222 ? -1.431 -14.878 5.784 1.00 90.69 222 VAL A C 1
ATOM 1814 O O . VAL A 1 222 ? -0.510 -15.645 5.522 1.00 90.69 222 VAL A O 1
ATOM 1817 N N . CYS A 1 223 ? -2.647 -15.007 5.266 1.00 89.31 223 CYS A N 1
ATOM 1818 C CA . CYS A 1 223 ? -3.006 -16.104 4.381 1.00 89.31 223 CYS A CA 1
ATOM 1819 C C . CYS A 1 223 ? -3.748 -15.586 3.152 1.00 89.31 223 CYS A C 1
ATOM 1821 O O . CYS A 1 223 ? -4.528 -14.636 3.224 1.00 89.31 223 CYS A O 1
ATOM 1823 N N . VAL A 1 224 ? -3.499 -16.221 2.008 1.00 88.38 224 VAL A N 1
ATOM 1824 C CA . VAL A 1 224 ? -4.133 -15.913 0.727 1.00 88.38 224 VAL A CA 1
ATOM 1825 C C . VAL A 1 224 ? -4.481 -17.224 0.029 1.00 88.38 224 VAL A C 1
ATOM 1827 O O . VAL A 1 224 ? -3.616 -18.070 -0.189 1.00 88.38 224 VAL A O 1
ATOM 1830 N N . GLU A 1 225 ? -5.742 -17.378 -0.361 1.00 87.25 225 GLU A N 1
ATOM 1831 C CA . GLU A 1 225 ? -6.245 -18.531 -1.102 1.00 87.25 225 GLU A CA 1
ATOM 1832 C C . GLU A 1 225 ? -6.271 -18.232 -2.610 1.00 87.25 225 GLU A C 1
ATOM 1834 O O . GLU A 1 225 ? -7.039 -17.370 -3.049 1.00 87.25 225 GLU A O 1
ATOM 1839 N N . PRO A 1 226 ? -5.488 -18.932 -3.447 1.00 83.62 226 PRO A N 1
ATOM 1840 C CA . PRO A 1 226 ? -5.539 -18.752 -4.895 1.00 83.62 226 PRO A CA 1
ATOM 1841 C C . PRO A 1 226 ? -6.831 -19.335 -5.495 1.00 83.62 226 PRO A C 1
ATOM 1843 O O . PRO A 1 226 ? -7.329 -20.378 -5.073 1.00 83.62 226 PRO A O 1
ATOM 1846 N N . GLN A 1 227 ? -7.365 -18.687 -6.533 1.00 76.88 227 GLN A N 1
ATOM 1847 C CA . GLN A 1 227 ? -8.596 -19.092 -7.227 1.00 76.88 227 GLN A CA 1
ATOM 1848 C C . GLN A 1 227 ? -8.411 -20.331 -8.125 1.00 76.88 227 GLN A C 1
ATOM 1850 O O . GLN A 1 227 ? -9.391 -20.999 -8.455 1.00 76.88 227 GLN A O 1
ATOM 1855 N N . THR A 1 228 ? -7.178 -20.680 -8.516 1.00 64.75 228 THR A N 1
ATOM 1856 C CA . THR A 1 228 ? -6.895 -21.847 -9.372 1.00 64.75 228 THR A CA 1
ATOM 1857 C C . THR A 1 228 ? -5.826 -22.756 -8.765 1.00 64.75 228 THR A C 1
ATOM 1859 O O . THR A 1 228 ? -4.803 -22.294 -8.273 1.00 64.75 228 THR A O 1
ATOM 1862 N N . GLY A 1 229 ? -6.039 -24.074 -8.834 1.00 53.38 229 GLY A N 1
ATOM 1863 C CA . GLY A 1 229 ? -5.124 -25.090 -8.294 1.00 53.38 229 GLY A CA 1
ATOM 1864 C C . GLY A 1 229 ? -3.866 -25.368 -9.132 1.00 53.38 229 GLY A C 1
ATOM 1865 O O . GLY A 1 229 ? -3.197 -26.364 -8.875 1.00 53.38 229 GLY A O 1
ATOM 1866 N N . TYR A 1 230 ? -3.556 -24.547 -10.146 1.00 43.12 230 TYR A N 1
ATOM 1867 C CA . TYR A 1 230 ? -2.472 -24.815 -11.107 1.00 43.12 230 TYR A CA 1
ATOM 1868 C C . TYR A 1 230 ? -1.209 -23.964 -10.944 1.00 43.12 230 TYR A C 1
ATOM 1870 O O . TYR A 1 230 ? -0.213 -24.247 -11.608 1.00 43.12 230 TYR A O 1
ATOM 1878 N N . SER A 1 231 ? -1.166 -23.008 -10.019 1.00 42.75 231 SER A N 1
ATOM 1879 C CA . SER A 1 231 ? 0.119 -22.475 -9.570 1.00 42.75 231 SER A CA 1
ATOM 1880 C C . SER A 1 231 ? 0.064 -22.055 -8.108 1.00 42.75 231 SER A C 1
ATOM 1882 O O . SER A 1 231 ? -0.868 -21.416 -7.639 1.00 42.75 231 SER A O 1
ATOM 1884 N N . ILE A 1 232 ? 1.137 -22.377 -7.392 1.00 50.66 232 ILE A N 1
ATOM 1885 C CA . ILE A 1 232 ? 1.458 -21.895 -6.039 1.00 50.66 232 ILE A CA 1
ATOM 1886 C C . ILE A 1 232 ? 1.797 -20.381 -6.076 1.00 50.66 232 ILE A C 1
ATOM 1888 O O . ILE A 1 232 ? 2.310 -19.815 -5.117 1.00 50.66 232 ILE A O 1
ATOM 1892 N N . SER A 1 233 ? 1.569 -19.695 -7.203 1.00 57.03 233 SER A N 1
ATOM 1893 C CA . SER A 1 233 ? 1.989 -18.311 -7.375 1.00 57.03 233 SER A CA 1
ATOM 1894 C C . SER A 1 233 ? 0.977 -17.381 -6.716 1.00 57.03 233 SER A C 1
ATOM 1896 O O . SER A 1 233 ? -0.133 -17.182 -7.207 1.00 57.03 233 SER A O 1
ATOM 1898 N N . THR A 1 234 ? 1.399 -16.744 -5.632 1.00 63.38 234 THR A N 1
ATOM 1899 C CA . THR A 1 234 ? 0.662 -15.715 -4.882 1.00 63.38 234 THR A CA 1
ATOM 1900 C C . THR A 1 234 ? 0.375 -14.427 -5.679 1.00 63.38 234 THR A C 1
ATOM 1902 O O . THR A 1 234 ? -0.160 -13.456 -5.150 1.00 63.38 234 THR A O 1
ATOM 1905 N N . THR A 1 235 ? 0.725 -14.426 -6.965 1.00 68.12 235 THR A N 1
ATOM 1906 C CA . THR A 1 235 ? 0.478 -13.403 -7.990 1.00 68.12 235 THR A CA 1
ATOM 1907 C C . THR A 1 235 ? -0.721 -13.721 -8.889 1.00 68.12 235 THR A C 1
ATOM 1909 O O . THR A 1 235 ? -1.035 -12.944 -9.786 1.00 68.12 23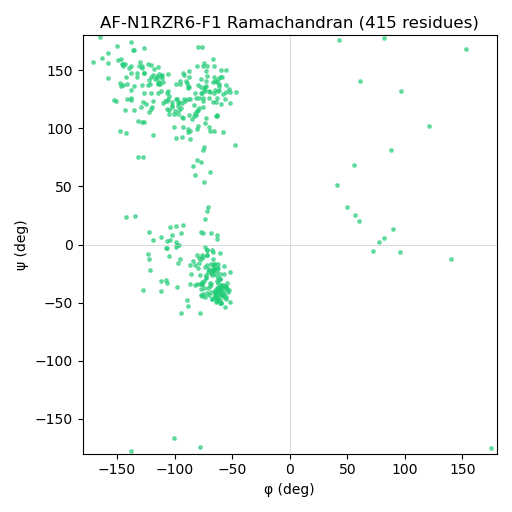5 THR A O 1
ATOM 1912 N N . GLY A 1 236 ? -1.379 -14.867 -8.690 1.00 75.38 236 GLY A N 1
ATOM 1913 C CA . GLY A 1 236 ? -2.562 -15.270 -9.449 1.00 75.38 236 GLY A CA 1
ATOM 1914 C C . GLY A 1 236 ? -3.850 -14.576 -8.997 1.00 75.38 236 GLY A C 1
ATOM 1915 O O . GLY A 1 236 ? -3.852 -13.710 -8.125 1.00 75.38 236 GLY A O 1
ATOM 1916 N N . GLN A 1 237 ? -4.974 -14.993 -9.584 1.00 82.69 237 GLN A N 1
ATOM 1917 C CA . GLN A 1 237 ? -6.296 -14.631 -9.071 1.00 82.69 237 GLN A CA 1
ATOM 1918 C C . GLN A 1 237 ? -6.491 -15.212 -7.667 1.00 82.69 237 GLN A C 1
ATOM 1920 O O . GLN A 1 237 ? -6.100 -16.352 -7.403 1.00 82.69 237 GLN A O 1
ATOM 1925 N N . ILE A 1 238 ? -7.109 -14.436 -6.782 1.00 86.81 238 ILE A N 1
ATOM 1926 C CA . ILE A 1 238 ? -7.289 -14.762 -5.366 1.00 86.81 238 ILE A CA 1
ATOM 1927 C C . ILE A 1 238 ? -8.776 -14.961 -5.098 1.00 86.81 238 ILE A C 1
ATOM 1929 O O . ILE A 1 238 ? -9.608 -14.216 -5.608 1.00 86.81 238 ILE A O 1
ATOM 1933 N N . LYS A 1 239 ? -9.102 -15.965 -4.286 1.00 87.06 239 LYS A N 1
ATOM 1934 C CA . LYS A 1 239 ? -10.465 -16.287 -3.854 1.00 87.06 239 LYS A CA 1
ATOM 1935 C C . LYS A 1 239 ? -10.794 -15.720 -2.472 1.00 87.06 239 LYS A C 1
ATOM 1937 O O . LYS A 1 239 ? -11.933 -15.329 -2.240 1.00 87.06 239 LYS A O 1
ATOM 1942 N N . ALA A 1 240 ? -9.819 -15.711 -1.568 1.00 87.19 240 ALA A N 1
ATOM 1943 C CA . ALA A 1 240 ? -9.951 -15.201 -0.208 1.00 87.19 240 ALA A CA 1
ATOM 1944 C C . ALA A 1 240 ? -8.570 -14.839 0.357 1.00 87.19 240 ALA A C 1
ATOM 1946 O O . ALA A 1 240 ? -7.543 -15.266 -0.170 1.00 87.19 240 ALA A O 1
ATOM 1947 N N . GLY A 1 241 ? -8.531 -14.083 1.446 1.00 89.44 241 GLY A N 1
ATOM 1948 C CA . GLY A 1 241 ? -7.309 -13.861 2.207 1.00 89.44 241 GLY A CA 1
ATOM 1949 C C . GLY A 1 241 ? -7.601 -13.144 3.514 1.00 89.44 241 GLY A C 1
ATOM 1950 O O . GLY A 1 241 ? -8.621 -12.474 3.628 1.00 89.44 241 GLY A O 1
ATOM 1951 N N . PHE A 1 242 ? -6.714 -13.285 4.491 1.00 92.19 242 PHE A N 1
ATOM 1952 C CA . PHE A 1 242 ? -6.837 -12.602 5.771 1.00 92.19 242 PHE A CA 1
ATOM 1953 C C . PHE A 1 242 ? -5.478 -12.167 6.318 1.00 92.19 242 PHE A C 1
ATOM 1955 O O . PHE A 1 242 ? -4.442 -12.752 5.992 1.00 92.19 242 PHE A O 1
ATOM 1962 N N . ILE A 1 243 ? -5.502 -11.140 7.164 1.00 93.75 243 ILE A N 1
ATOM 1963 C CA . ILE A 1 243 ? -4.389 -10.757 8.032 1.00 93.75 243 ILE A CA 1
ATOM 1964 C C . ILE A 1 243 ? -4.860 -10.866 9.471 1.00 93.75 243 ILE A C 1
ATOM 1966 O O . ILE A 1 243 ? -5.810 -10.191 9.868 1.00 93.75 243 ILE A O 1
ATOM 1970 N N . GLU A 1 244 ? -4.150 -11.662 10.258 1.00 93.19 244 GLU A N 1
ATOM 1971 C CA . GLU A 1 244 ? -4.296 -11.680 11.703 1.00 93.19 244 GLU A CA 1
ATOM 1972 C C . GLU A 1 244 ? -3.201 -10.816 12.329 1.00 93.19 244 GLU A C 1
ATOM 1974 O O . GLU A 1 244 ? -2.003 -11.005 12.087 1.00 93.19 244 GLU A O 1
ATOM 1979 N N . MET A 1 245 ? -3.603 -9.843 13.142 1.00 93.25 245 MET A N 1
ATOM 1980 C CA . MET A 1 245 ? -2.665 -8.985 13.854 1.00 93.25 245 MET A CA 1
ATOM 1981 C C . MET A 1 245 ? -3.104 -8.743 15.290 1.00 93.25 245 MET A C 1
ATOM 1983 O O . MET A 1 245 ? -4.287 -8.665 15.607 1.00 93.25 245 MET A O 1
ATOM 1987 N N . GLU A 1 246 ? -2.122 -8.592 16.162 1.00 91.88 246 GLU A N 1
ATOM 1988 C CA . GLU A 1 246 ? -2.309 -8.112 17.519 1.00 91.88 246 GLU A CA 1
ATOM 1989 C C . GLU A 1 246 ? -2.003 -6.615 17.558 1.00 91.88 246 GLU A C 1
ATOM 1991 O O . GLU A 1 246 ? -0.900 -6.195 17.208 1.00 91.88 246 GLU A O 1
ATOM 1996 N N . CYS A 1 247 ? -2.958 -5.792 17.977 1.00 90.88 247 CYS A N 1
ATOM 1997 C CA . CYS A 1 247 ? -2.816 -4.340 17.919 1.00 90.88 247 CYS A CA 1
ATOM 1998 C C . CYS A 1 247 ? -3.587 -3.617 19.025 1.00 90.88 247 CYS A C 1
ATOM 2000 O O . CYS A 1 247 ? -4.399 -4.200 19.748 1.00 90.88 247 CYS A O 1
ATOM 2002 N N . HIS A 1 248 ? -3.354 -2.311 19.138 1.00 88.56 248 HIS A N 1
ATOM 2003 C CA . HIS A 1 248 ? -4.190 -1.433 19.950 1.00 88.56 248 HIS A CA 1
ATOM 2004 C C . HIS A 1 248 ? -5.467 -1.075 19.184 1.00 88.56 248 HIS A C 1
ATOM 2006 O O . HIS A 1 248 ? -5.446 -0.234 18.293 1.00 88.56 248 HIS A O 1
ATOM 2012 N N . LEU A 1 249 ? -6.580 -1.728 19.522 1.00 88.94 249 LEU A N 1
ATOM 2013 C CA . LEU A 1 249 ? -7.872 -1.472 18.891 1.00 88.94 249 LEU A CA 1
ATOM 2014 C C . LEU A 1 249 ? -8.621 -0.347 19.619 1.00 88.94 249 LEU A C 1
ATOM 2016 O O . LEU A 1 249 ? -8.850 -0.419 20.831 1.00 88.94 249 LEU A O 1
ATOM 2020 N N . ARG A 1 250 ? -9.033 0.690 18.884 1.00 88.31 250 ARG A N 1
ATOM 2021 C CA . ARG A 1 250 ? -9.775 1.832 19.435 1.00 88.31 250 ARG A CA 1
ATOM 2022 C C . ARG A 1 250 ? -11.135 1.988 18.792 1.00 88.31 250 ARG A C 1
ATOM 2024 O O . ARG A 1 250 ? -11.237 2.301 17.615 1.00 88.31 250 ARG A O 1
ATOM 2031 N N . GLU A 1 251 ? -12.182 1.873 19.595 1.00 88.88 251 GLU A N 1
ATOM 2032 C CA . GLU A 1 251 ? -13.537 2.176 19.144 1.00 88.88 251 GLU A CA 1
ATOM 2033 C C . GLU A 1 251 ? -13.729 3.683 18.913 1.00 88.88 251 GLU A C 1
ATOM 2035 O O . GLU A 1 251 ? -13.489 4.517 19.799 1.00 88.88 251 GLU A O 1
ATOM 2040 N N . CYS A 1 252 ? -14.190 4.022 17.715 1.00 90.25 252 CYS A N 1
ATOM 2041 C CA . CYS A 1 252 ? -14.465 5.370 17.240 1.00 90.25 252 CYS A CA 1
ATOM 2042 C C . CYS A 1 252 ? -15.803 5.406 16.490 1.00 90.25 252 CYS A C 1
ATOM 2044 O O . CYS A 1 252 ? -16.380 4.378 16.142 1.00 90.25 252 CYS A O 1
ATOM 2046 N N . TYR A 1 253 ? -16.292 6.613 16.233 1.00 89.56 253 TYR A N 1
ATOM 2047 C CA . TYR A 1 253 ? -17.501 6.839 15.452 1.00 89.56 253 TYR A CA 1
ATOM 2048 C C . TYR A 1 253 ? -17.151 7.694 14.246 1.00 89.56 253 TYR A C 1
ATOM 2050 O O . TYR A 1 253 ? -16.479 8.718 14.386 1.00 89.56 253 TYR A O 1
ATOM 2058 N N . LEU A 1 254 ? -17.586 7.243 13.076 1.00 89.56 254 LEU A N 1
ATOM 2059 C CA . LEU A 1 254 ? -17.329 7.860 11.783 1.00 89.56 254 LEU A CA 1
ATOM 2060 C C . LEU A 1 254 ? -18.648 8.362 11.195 1.00 89.56 254 LEU A C 1
ATOM 2062 O O . LEU A 1 254 ? -19.671 7.689 11.293 1.00 89.56 254 LEU A O 1
ATOM 2066 N N . MET A 1 255 ? -18.624 9.545 10.591 1.00 87.62 255 MET A N 1
ATOM 2067 C CA . MET A 1 255 ? -19.766 10.123 9.889 1.00 87.62 255 MET A CA 1
ATOM 2068 C C . MET A 1 255 ? -19.293 10.844 8.631 1.00 87.62 255 MET A C 1
ATOM 2070 O O . MET A 1 255 ? -18.305 11.580 8.657 1.00 87.62 255 MET A O 1
ATOM 2074 N N . LYS A 1 256 ? -20.036 10.675 7.537 1.00 85.06 256 LYS A N 1
ATOM 2075 C CA . LYS A 1 256 ? -19.874 11.466 6.314 1.00 85.06 256 LYS A CA 1
ATOM 2076 C C . LYS A 1 256 ? -20.545 12.829 6.504 1.00 85.06 256 LYS A C 1
ATOM 2078 O O . LYS A 1 256 ? -21.755 12.881 6.747 1.00 85.06 256 LYS A O 1
ATOM 2083 N N . THR A 1 257 ? -19.779 13.920 6.444 1.00 77.56 257 THR A N 1
ATOM 2084 C CA . THR A 1 257 ? -20.357 15.269 6.548 1.00 77.56 257 THR A CA 1
ATOM 2085 C C . THR A 1 257 ? -21.118 15.629 5.264 1.00 77.56 257 THR A C 1
ATOM 2087 O O . THR A 1 257 ? -20.694 15.260 4.167 1.00 77.56 257 THR A O 1
ATOM 2090 N N . PRO A 1 258 ? -22.278 16.301 5.363 1.00 65.44 258 PRO A N 1
ATOM 2091 C CA . PRO A 1 258 ? -22.969 16.799 4.181 1.00 65.44 258 PRO A CA 1
ATOM 2092 C C . PRO A 1 258 ? -22.185 17.964 3.566 1.00 65.44 258 PRO A C 1
ATOM 2094 O O . PRO A 1 258 ? -21.788 18.886 4.277 1.00 65.44 258 PRO A O 1
ATOM 2097 N N . GLN A 1 259 ? -21.981 17.929 2.247 1.00 58.41 259 GLN A N 1
ATOM 2098 C CA . GLN A 1 259 ? -21.283 18.988 1.513 1.00 58.41 259 GLN A CA 1
ATOM 2099 C C . GLN A 1 259 ? -22.023 20.328 1.683 1.00 58.41 259 GLN A C 1
ATOM 2101 O O . GLN A 1 259 ? -23.195 20.442 1.315 1.00 58.41 259 GLN A O 1
ATOM 2106 N N . SER A 1 260 ? -21.354 21.352 2.227 1.00 46.81 260 SER A N 1
ATOM 2107 C CA . SER A 1 260 ? -21.848 22.729 2.147 1.00 46.81 260 SER A CA 1
ATOM 2108 C C . SER A 1 260 ? -21.577 23.263 0.737 1.00 46.81 260 SER A C 1
ATOM 2110 O O . SER A 1 260 ? -20.484 23.122 0.198 1.00 46.81 260 SER A O 1
ATOM 2112 N N . GLY A 1 261 ? -22.596 23.836 0.098 1.00 43.03 261 GLY A N 1
ATOM 2113 C CA . GLY A 1 261 ? -22.586 24.204 -1.323 1.00 43.03 261 GLY A CA 1
ATOM 2114 C C . GLY A 1 261 ? -21.716 25.403 -1.730 1.00 43.03 261 GLY A C 1
ATOM 2115 O O . GLY A 1 261 ? -22.068 26.059 -2.706 1.00 43.03 261 GLY A O 1
ATOM 2116 N N . ASP A 1 262 ? -20.615 25.710 -1.036 1.00 38.69 262 ASP A N 1
ATOM 2117 C CA . ASP A 1 262 ? -19.732 26.827 -1.406 1.00 38.69 262 ASP A CA 1
ATOM 2118 C C . ASP A 1 262 ? -18.571 26.364 -2.301 1.00 38.69 262 ASP A C 1
ATOM 2120 O O . ASP A 1 262 ? -17.491 25.960 -1.868 1.00 38.69 262 ASP A O 1
ATOM 2124 N N . THR A 1 263 ? -18.805 26.452 -3.610 1.00 41.03 263 THR A N 1
ATOM 2125 C CA . THR A 1 263 ? -17.876 26.118 -4.699 1.00 41.03 263 THR A CA 1
ATOM 2126 C C . THR A 1 263 ? -16.766 27.162 -4.896 1.00 41.03 263 THR A C 1
ATOM 2128 O O . THR A 1 263 ? -16.598 27.682 -6.001 1.00 41.03 263 THR A O 1
ATOM 2131 N N . SER A 1 264 ? -15.998 27.512 -3.858 1.00 38.94 264 SER A N 1
ATOM 2132 C CA . SER A 1 264 ? -14.924 28.515 -4.003 1.00 38.94 264 SER A CA 1
ATOM 2133 C C . SER A 1 264 ? -13.576 28.175 -3.369 1.00 38.94 264 SER A C 1
ATOM 2135 O O . SER A 1 264 ? -12.795 29.087 -3.120 1.00 38.94 264 SER A O 1
ATOM 2137 N N . ASN A 1 265 ? -13.251 26.896 -3.164 1.00 35.69 265 ASN A N 1
ATOM 2138 C CA . ASN A 1 265 ? -11.864 26.442 -3.028 1.00 35.69 265 ASN A CA 1
ATOM 2139 C C . ASN A 1 265 ? -11.750 24.976 -3.469 1.00 35.69 265 ASN A C 1
ATOM 2141 O O . ASN A 1 265 ? -12.441 24.114 -2.942 1.00 35.69 265 ASN A O 1
ATOM 2145 N N . ASN A 1 266 ? -10.866 24.691 -4.430 1.00 32.44 266 ASN A N 1
ATOM 2146 C CA . ASN A 1 266 ? -10.552 23.347 -4.934 1.00 32.44 266 ASN A CA 1
ATOM 2147 C C . ASN A 1 266 ? -9.803 22.491 -3.886 1.00 32.44 266 ASN A C 1
ATOM 2149 O O . ASN A 1 266 ? -8.663 22.085 -4.106 1.00 32.44 266 ASN A O 1
ATOM 2153 N N . ARG A 1 267 ? -10.426 22.215 -2.741 1.00 36.78 267 ARG A N 1
ATOM 2154 C CA . ARG A 1 267 ? -10.067 21.099 -1.861 1.00 36.78 267 ARG A CA 1
ATOM 2155 C C . ARG A 1 267 ? -11.284 20.194 -1.791 1.00 36.78 267 ARG A C 1
ATOM 2157 O O . ARG A 1 267 ? -12.216 20.458 -1.044 1.00 36.78 267 ARG A O 1
ATOM 2164 N N . VAL A 1 268 ? -11.300 19.181 -2.650 1.00 42.56 268 VAL A N 1
ATOM 2165 C CA . VAL A 1 268 ? -12.290 18.101 -2.598 1.00 42.56 268 VAL A CA 1
ATOM 2166 C C . VAL A 1 268 ? -11.864 17.171 -1.462 1.00 42.56 268 VAL A C 1
ATOM 2168 O O . VAL A 1 268 ? -11.326 16.097 -1.704 1.00 42.56 268 VAL A O 1
ATOM 2171 N N . ASP A 1 269 ? -12.006 17.642 -0.225 1.00 45.31 269 ASP A N 1
ATOM 2172 C CA . ASP A 1 269 ? -11.981 16.783 0.952 1.00 45.31 269 ASP A CA 1
ATOM 2173 C C . ASP A 1 269 ? -13.440 16.428 1.230 1.00 45.31 269 ASP A C 1
ATOM 2175 O O . ASP A 1 269 ? -14.203 17.240 1.754 1.00 45.31 269 ASP A O 1
ATOM 2179 N N . ASP A 1 270 ? -13.857 15.223 0.843 1.00 51.62 270 ASP A N 1
ATOM 2180 C CA . ASP A 1 270 ? -15.031 14.609 1.453 1.00 51.62 270 ASP A CA 1
ATOM 2181 C C . ASP A 1 270 ? -14.735 14.521 2.961 1.00 51.62 270 ASP A C 1
ATOM 2183 O O . ASP A 1 270 ? -13.982 13.652 3.400 1.00 51.62 270 ASP A O 1
ATOM 2187 N N . GLU A 1 271 ? -15.212 15.483 3.761 1.00 72.31 271 GLU A N 1
ATOM 2188 C CA . GLU A 1 271 ? -14.797 15.621 5.162 1.00 72.31 271 GLU A CA 1
ATOM 2189 C C . GLU A 1 271 ? -15.461 14.536 6.021 1.00 72.31 271 GLU A C 1
ATOM 2191 O O . GLU A 1 271 ? -16.477 14.733 6.689 1.00 72.31 271 GLU A O 1
ATOM 2196 N N . TYR A 1 272 ? -14.891 13.340 6.010 1.00 81.12 272 TYR A N 1
ATOM 2197 C CA . TYR A 1 272 ? -15.208 12.309 6.983 1.00 81.12 272 TYR A CA 1
ATOM 2198 C C . TYR A 1 272 ? -14.808 12.782 8.379 1.00 81.12 272 TYR A C 1
ATOM 2200 O O . TYR A 1 272 ? -13.667 13.177 8.631 1.00 81.12 272 TYR A O 1
ATOM 2208 N N . LEU A 1 273 ? -15.758 12.735 9.308 1.00 85.44 273 LEU A N 1
ATOM 2209 C CA . LEU A 1 273 ? -15.534 13.100 10.696 1.00 85.44 273 LEU A CA 1
ATOM 2210 C C . LEU A 1 273 ? -15.393 11.835 11.538 1.00 85.44 273 LEU A C 1
ATOM 2212 O O . LEU A 1 273 ? -16.341 11.063 11.657 1.00 85.44 273 LEU A O 1
ATOM 2216 N N . ILE A 1 274 ? -14.228 11.662 12.165 1.00 86.75 274 ILE A N 1
ATOM 2217 C CA . ILE A 1 274 ? -13.992 10.615 13.164 1.00 86.75 274 ILE A CA 1
ATOM 2218 C C . ILE A 1 274 ? -13.932 11.250 14.546 1.00 86.75 274 ILE A C 1
ATOM 2220 O O . ILE A 1 274 ? -13.184 12.208 14.763 1.00 86.75 274 ILE A O 1
ATOM 2224 N N . ILE A 1 275 ? -14.675 10.691 15.498 1.00 86.94 275 ILE A N 1
ATOM 2225 C CA . ILE A 1 275 ? -14.635 11.080 16.910 1.00 86.94 275 ILE A CA 1
ATOM 2226 C C . ILE A 1 275 ? -14.433 9.867 17.819 1.00 86.94 275 ILE A C 1
ATOM 2228 O O . ILE A 1 275 ? -14.810 8.742 17.493 1.00 86.94 275 ILE A O 1
ATOM 2232 N N . SER A 1 276 ? -13.858 10.105 18.997 1.00 86.00 276 SER A N 1
ATOM 2233 C CA . SER A 1 276 ? -13.688 9.066 20.010 1.00 86.00 276 SER A CA 1
ATOM 2234 C C . SER A 1 276 ? -15.021 8.690 20.664 1.00 86.00 276 SER A C 1
ATOM 2236 O O . SER A 1 276 ? -15.930 9.517 20.785 1.00 86.00 276 SER A O 1
ATOM 2238 N N . SER A 1 277 ? -15.111 7.459 21.172 1.00 84.62 277 SER A N 1
ATOM 2239 C CA . SER A 1 277 ? -16.294 6.955 21.890 1.00 84.62 277 SER A CA 1
ATOM 2240 C C . SER A 1 277 ? -16.733 7.863 23.049 1.00 84.62 277 SER A C 1
ATOM 2242 O O . SER A 1 277 ? -17.918 8.133 23.231 1.00 84.62 277 SER A O 1
ATOM 2244 N N . ASN A 1 278 ? -15.776 8.425 23.797 1.00 81.00 278 ASN A N 1
ATOM 2245 C CA . ASN A 1 278 ? -16.060 9.356 24.894 1.00 81.00 278 ASN A CA 1
ATOM 2246 C C . ASN A 1 278 ? -16.757 10.637 24.416 1.00 81.00 278 ASN A C 1
ATOM 2248 O O . ASN A 1 278 ? -17.619 11.169 25.115 1.00 81.00 278 ASN A O 1
ATOM 2252 N N . LYS A 1 279 ? -16.378 11.151 23.241 1.00 81.62 279 LYS A N 1
ATOM 2253 C CA . LYS A 1 279 ? -17.005 12.337 22.648 1.00 81.62 279 LYS A CA 1
ATOM 2254 C C . LYS A 1 279 ? -18.375 11.999 22.072 1.00 81.62 279 LYS A C 1
ATOM 2256 O O . LYS A 1 279 ? -19.316 12.740 22.335 1.00 81.62 279 LYS A O 1
ATOM 2261 N N . TYR A 1 280 ? -18.503 10.868 21.380 1.00 82.88 280 TYR A N 1
ATOM 2262 C CA . TYR A 1 280 ? -19.792 10.401 20.871 1.00 82.88 280 TYR A CA 1
ATOM 2263 C C . TYR A 1 280 ? -20.832 10.281 21.992 1.00 82.88 280 TYR A C 1
ATOM 2265 O O . TYR A 1 280 ? -21.909 10.853 21.880 1.00 82.88 280 TYR A O 1
ATOM 2273 N N . ASN A 1 281 ? -20.474 9.665 23.124 1.00 82.38 281 ASN A N 1
ATOM 2274 C CA . ASN A 1 281 ? -21.367 9.523 24.280 1.00 82.38 281 ASN A CA 1
ATOM 2275 C C . ASN A 1 281 ? -21.793 10.866 24.902 1.00 82.38 281 ASN A C 1
ATOM 2277 O O . ASN A 1 281 ? -22.917 11.000 25.383 1.00 82.38 281 ASN A O 1
ATOM 2281 N N . LYS A 1 282 ? -20.920 11.883 24.879 1.00 81.62 282 LYS A N 1
ATOM 2282 C CA . LYS A 1 282 ? -21.273 13.243 25.327 1.00 81.62 282 LYS A CA 1
ATOM 2283 C C . LYS A 1 282 ? -22.269 13.920 24.384 1.00 81.62 282 LYS A C 1
ATOM 2285 O O . LYS A 1 282 ? -23.119 14.672 24.847 1.00 81.62 282 LYS A O 1
ATOM 2290 N N . ILE A 1 283 ? -22.151 13.668 23.081 1.00 78.19 283 ILE A N 1
ATOM 2291 C CA . ILE A 1 283 ? -23.037 14.236 22.059 1.00 78.19 283 ILE A CA 1
ATOM 2292 C C . ILE A 1 283 ? -24.386 13.505 22.059 1.00 78.19 283 ILE A C 1
ATOM 2294 O O . ILE A 1 283 ? -25.421 14.158 22.032 1.00 78.19 283 ILE A O 1
ATOM 2298 N N . SER A 1 284 ? -24.395 12.173 22.152 1.00 68.06 284 SER A N 1
ATOM 2299 C CA . SER A 1 284 ? -25.618 11.360 22.133 1.00 68.06 284 SER A CA 1
ATOM 2300 C C . SER A 1 284 ? -26.441 11.456 23.423 1.00 68.06 284 SER A C 1
ATOM 2302 O O . SER A 1 284 ? -27.664 11.339 23.375 1.00 68.06 284 SER A O 1
ATOM 2304 N N . GLY A 1 285 ? -25.798 11.712 24.570 1.00 58.34 285 GLY A N 1
ATOM 2305 C CA . GLY A 1 285 ? -26.474 11.947 25.851 1.00 58.34 285 GLY A CA 1
ATOM 2306 C C . GLY A 1 285 ? -27.231 13.280 25.929 1.00 58.34 285 GLY A C 1
ATOM 2307 O O . GLY A 1 285 ? -28.166 13.406 26.719 1.00 58.34 285 GLY A O 1
ATOM 2308 N N . ASN A 1 286 ? -26.878 14.256 25.086 1.00 53.12 286 ASN A N 1
ATOM 2309 C CA . ASN A 1 286 ? -27.641 15.486 24.904 1.00 53.12 286 ASN A CA 1
ATOM 2310 C C . ASN A 1 286 ? -28.687 15.247 23.806 1.00 53.12 286 ASN A C 1
ATOM 2312 O O . ASN A 1 286 ? -28.381 15.274 22.617 1.00 53.12 286 ASN A O 1
ATOM 2316 N N . ALA A 1 287 ? -29.932 14.973 24.198 1.00 40.12 287 ALA A N 1
ATOM 2317 C CA . ALA A 1 287 ? -31.032 14.796 23.255 1.00 40.12 287 ALA A CA 1
ATOM 2318 C C . ALA A 1 287 ? -31.125 15.991 22.278 1.00 40.12 287 ALA A C 1
ATOM 2320 O O . ALA A 1 287 ? -31.158 17.137 22.717 1.00 40.12 287 ALA A O 1
ATOM 2321 N N . CYS A 1 288 ? -31.224 15.679 20.979 1.00 37.78 288 CYS A N 1
ATOM 2322 C CA . CYS A 1 288 ? -31.296 16.572 19.809 1.00 37.78 288 CYS A CA 1
ATOM 2323 C C . CYS A 1 288 ? -29.965 17.015 19.191 1.00 37.78 288 CYS A C 1
ATOM 2325 O O . CYS A 1 288 ? -29.607 18.177 19.308 1.00 37.78 288 CYS A O 1
ATOM 2327 N N . ILE A 1 289 ? -29.367 16.152 18.359 1.00 40.78 289 ILE A N 1
ATOM 2328 C CA . ILE A 1 289 ? -28.893 16.552 17.021 1.00 40.78 289 ILE A CA 1
ATOM 2329 C C . ILE A 1 289 ? -29.172 15.383 16.059 1.00 40.78 289 ILE A C 1
ATOM 2331 O O . ILE A 1 289 ? -28.410 14.423 15.998 1.00 40.78 289 ILE A O 1
ATOM 2335 N N . LYS A 1 290 ? -30.305 15.434 15.345 1.00 41.38 290 LYS A N 1
ATOM 2336 C CA . LYS A 1 290 ? -30.593 14.562 14.185 1.00 41.38 290 LYS A CA 1
ATOM 2337 C C . LYS A 1 290 ? -30.250 15.228 12.845 1.00 41.38 290 LYS A C 1
ATOM 2339 O O . LYS A 1 290 ? -30.396 14.589 11.814 1.00 41.38 290 LYS A O 1
ATOM 2344 N N . GLU A 1 291 ? -29.761 16.467 12.853 1.00 38.53 291 GLU A N 1
ATOM 2345 C CA . GLU A 1 291 ? -29.348 17.196 11.651 1.00 38.53 291 GLU A CA 1
ATOM 2346 C C . GLU A 1 291 ? -28.138 18.087 11.967 1.00 38.53 291 GLU A C 1
ATOM 2348 O O . GLU A 1 291 ? -28.124 18.736 13.016 1.00 38.53 291 GLU A O 1
ATOM 2353 N N . PRO A 1 292 ? -27.115 18.146 11.099 1.00 39.97 292 PRO A N 1
ATOM 2354 C CA . PRO A 1 292 ? -25.951 18.993 11.300 1.00 39.97 292 PRO A CA 1
ATOM 2355 C C . PRO A 1 292 ? -26.284 20.425 10.870 1.00 39.97 292 PRO A C 1
ATOM 2357 O O . PRO A 1 292 ? -25.819 20.903 9.841 1.00 39.97 292 PRO A O 1
ATOM 2360 N N . THR A 1 293 ? -27.097 21.128 11.651 1.00 40.12 293 THR A N 1
ATOM 2361 C CA . THR A 1 293 ? -27.274 22.574 11.492 1.00 40.12 293 THR A CA 1
ATOM 2362 C C . THR A 1 293 ? -26.421 23.308 12.525 1.00 40.12 293 THR A C 1
ATOM 2364 O O . THR A 1 293 ? -26.606 23.170 13.731 1.00 40.12 293 THR A O 1
ATOM 2367 N N . GLU A 1 294 ? -25.444 24.051 12.002 1.00 34.00 294 GLU A N 1
ATOM 2368 C CA . GLU A 1 294 ? -24.668 25.131 12.638 1.00 34.00 294 GLU A CA 1
ATOM 2369 C C . GLU A 1 294 ? -23.619 24.778 13.718 1.00 34.00 294 GLU A C 1
ATOM 2371 O O . GLU A 1 294 ? -22.837 25.646 14.094 1.00 34.00 294 GLU A O 1
ATOM 2376 N N . GLY A 1 295 ? -23.488 23.518 14.154 1.00 35.59 295 GLY A N 1
ATOM 2377 C CA . GLY A 1 295 ? -22.515 23.126 15.199 1.00 35.59 295 GLY A CA 1
ATOM 2378 C C . GLY A 1 295 ? -21.244 22.379 14.751 1.00 35.59 295 GLY A C 1
ATOM 2379 O O . GLY A 1 295 ? -20.332 22.184 15.557 1.00 35.59 295 GLY A O 1
ATOM 2380 N N . ALA A 1 296 ? -21.152 21.932 13.492 1.00 40.09 296 ALA A N 1
ATOM 2381 C CA . ALA A 1 296 ? -20.103 20.997 13.051 1.00 40.09 296 ALA A CA 1
ATOM 2382 C C . ALA A 1 296 ? -18.668 21.571 13.104 1.00 40.09 296 ALA A C 1
ATOM 2384 O O . ALA A 1 296 ? -17.710 20.809 13.203 1.00 40.09 296 ALA A O 1
ATOM 2385 N N . GLN A 1 297 ? -18.510 22.899 13.128 1.00 39.69 297 GLN A N 1
ATOM 2386 C CA . GLN A 1 297 ? -17.203 23.565 13.241 1.00 39.69 297 GLN A CA 1
ATOM 2387 C C . GLN A 1 297 ? -16.589 23.526 14.656 1.00 39.69 297 GLN A C 1
ATOM 2389 O O . GLN A 1 297 ? -15.415 23.851 14.808 1.00 39.69 297 GLN A O 1
ATOM 2394 N N . GLN A 1 298 ? -17.333 23.115 15.693 1.00 46.03 298 GLN A N 1
ATOM 2395 C CA . GLN A 1 298 ? -16.840 23.054 17.083 1.00 46.03 298 GLN A CA 1
ATOM 2396 C C . GLN A 1 298 ? -16.578 21.635 17.610 1.00 46.03 298 GLN A C 1
ATOM 2398 O O . GLN A 1 298 ? -16.189 21.464 18.769 1.00 46.03 298 GLN A O 1
ATOM 2403 N N . VAL A 1 299 ? -16.752 20.597 16.787 1.00 56.25 299 VAL A N 1
ATOM 2404 C CA . VAL A 1 299 ? -16.481 19.218 17.209 1.00 56.25 299 VAL A CA 1
ATOM 2405 C C . VAL A 1 299 ? -14.998 18.909 17.013 1.00 56.25 299 VAL A C 1
ATOM 2407 O O . VAL A 1 299 ? -14.517 18.750 15.895 1.00 56.25 299 VAL A O 1
ATOM 2410 N N . HIS A 1 300 ? -14.254 18.803 18.115 1.00 63.22 300 HIS A N 1
ATOM 2411 C CA . HIS A 1 300 ? -12.838 18.438 18.075 1.00 63.22 300 HIS A CA 1
ATOM 2412 C C . HIS A 1 300 ? -12.663 17.020 17.510 1.00 63.22 300 HIS A C 1
ATOM 2414 O O . HIS A 1 300 ? -13.002 16.040 18.188 1.00 63.22 300 HIS A O 1
ATOM 2420 N N . LYS A 1 301 ? -12.091 16.922 16.305 1.00 72.50 301 LYS A N 1
ATOM 2421 C CA . LYS A 1 301 ? -11.836 15.668 15.581 1.00 72.50 301 LYS A CA 1
ATOM 2422 C C . LYS A 1 301 ? -10.915 14.732 16.381 1.00 72.50 301 LYS A C 1
ATOM 2424 O O . LYS A 1 301 ? -10.126 15.199 17.207 1.00 72.50 301 LYS A O 1
ATOM 2429 N N . PHE A 1 302 ? -11.074 13.420 16.201 1.00 76.31 302 PHE A N 1
ATOM 2430 C CA . PHE A 1 302 ? -10.113 12.416 16.672 1.00 76.31 302 PHE A CA 1
ATOM 2431 C C . PHE A 1 302 ? -8.916 12.381 15.722 1.00 76.31 302 PHE A C 1
ATOM 2433 O O . PHE A 1 302 ? -7.810 12.686 16.140 1.00 76.31 302 PHE A O 1
ATOM 2440 N N . ALA A 1 303 ? -9.159 12.096 14.443 1.00 78.00 303 ALA A N 1
ATOM 2441 C CA . ALA A 1 303 ? -8.150 12.120 13.392 1.00 78.00 303 ALA A CA 1
ATOM 2442 C C . ALA A 1 303 ? -8.090 13.497 12.710 1.00 78.00 303 ALA A C 1
ATOM 2444 O O . ALA A 1 303 ? -9.117 14.162 12.555 1.00 78.00 303 ALA A O 1
ATOM 2445 N N . SER A 1 304 ? -6.893 13.904 12.291 1.00 73.00 304 SER A N 1
ATOM 2446 C CA . SER A 1 304 ? -6.660 15.130 11.522 1.00 73.00 304 SER A CA 1
ATOM 2447 C C . SER A 1 304 ? -7.171 14.992 10.093 1.00 73.00 304 SER A C 1
ATOM 2449 O O . SER A 1 304 ? -7.820 15.898 9.574 1.00 73.00 304 SER A O 1
ATOM 2451 N N . SER A 1 305 ? -6.928 13.830 9.483 1.00 76.81 305 SER A N 1
ATOM 2452 C CA . SER A 1 305 ? -7.493 13.458 8.192 1.00 76.81 305 SER A CA 1
ATOM 2453 C C . SER A 1 305 ? -7.949 12.003 8.203 1.00 76.81 305 SER A C 1
ATOM 2455 O O . SER A 1 305 ? -7.455 11.171 8.969 1.00 76.81 305 SER A O 1
ATOM 2457 N N . CYS A 1 306 ? -8.921 11.702 7.354 1.00 82.50 306 CYS A N 1
ATOM 2458 C CA . CYS A 1 306 ? -9.422 10.361 7.127 1.00 82.50 306 CYS A CA 1
ATOM 2459 C C . CYS A 1 306 ? -9.639 10.192 5.628 1.00 82.50 306 CYS A C 1
ATOM 2461 O O . CYS A 1 306 ? -10.353 10.983 5.017 1.00 82.50 306 CYS A O 1
ATOM 2463 N N . THR A 1 307 ? -9.014 9.171 5.047 1.00 82.88 307 THR A N 1
ATOM 2464 C CA . THR A 1 307 ? -9.264 8.778 3.660 1.00 82.88 307 THR A CA 1
ATOM 2465 C C . THR A 1 307 ? -10.062 7.489 3.685 1.00 82.88 307 THR A C 1
ATOM 2467 O O . THR A 1 307 ? -9.591 6.478 4.202 1.00 82.88 307 THR A O 1
ATOM 2470 N N . ILE A 1 308 ? -11.285 7.535 3.168 1.00 85.56 308 ILE A N 1
ATOM 2471 C CA . ILE A 1 308 ? -12.144 6.361 3.068 1.00 85.56 308 ILE A CA 1
ATOM 2472 C C . ILE A 1 308 ? -11.921 5.702 1.715 1.00 85.56 308 ILE A C 1
ATOM 2474 O O . ILE A 1 308 ? -12.058 6.328 0.667 1.00 85.56 308 ILE A O 1
ATOM 2478 N N . ASP A 1 309 ? -11.600 4.417 1.768 1.00 81.75 309 ASP A N 1
ATOM 2479 C CA . ASP A 1 309 ? -11.384 3.559 0.609 1.00 81.75 309 ASP A CA 1
ATOM 2480 C C . ASP A 1 309 ? -12.694 3.290 -0.143 1.00 81.75 309 ASP A C 1
ATOM 2482 O O . ASP A 1 309 ? -12.706 3.134 -1.361 1.00 81.75 309 ASP A O 1
ATOM 2486 N N . LEU A 1 310 ? -13.799 3.218 0.608 1.00 73.06 310 LEU A N 1
ATOM 2487 C CA . LEU A 1 310 ? -15.120 2.768 0.164 1.00 73.06 310 LEU A CA 1
ATOM 2488 C C . LEU A 1 310 ? -16.208 3.761 0.611 1.00 73.06 310 LEU A C 1
ATOM 2490 O O . LEU A 1 310 ? -16.933 3.508 1.577 1.00 73.06 310 LEU A O 1
ATOM 2494 N N . PRO A 1 311 ? -16.318 4.924 -0.054 1.00 71.00 311 PRO A N 1
ATOM 2495 C CA . PRO A 1 311 ? -17.197 6.013 0.377 1.00 71.00 311 PRO A CA 1
ATOM 2496 C C . PRO A 1 311 ? -18.693 5.676 0.293 1.00 71.00 311 PRO A C 1
ATOM 2498 O O . PRO A 1 311 ? -19.498 6.313 0.977 1.00 71.00 311 PRO A O 1
ATOM 2501 N N . ASP A 1 312 ? -19.060 4.694 -0.534 1.00 72.00 312 ASP A N 1
ATOM 2502 C CA . ASP A 1 312 ? -20.445 4.268 -0.763 1.00 72.00 312 ASP A CA 1
ATOM 2503 C C . ASP A 1 312 ? -20.983 3.345 0.341 1.00 72.00 312 ASP A C 1
ATOM 2505 O O . ASP A 1 312 ? -22.195 3.237 0.516 1.00 72.00 312 ASP A O 1
ATOM 2509 N N . GLU A 1 313 ? -20.102 2.704 1.118 1.00 72.31 313 GLU A N 1
ATOM 2510 C CA . GLU A 1 313 ? -20.503 1.850 2.248 1.00 72.31 313 GLU A CA 1
ATOM 2511 C C . GLU A 1 313 ? -20.908 2.678 3.481 1.00 72.31 313 GLU A C 1
ATOM 2513 O O . GLU A 1 313 ? -21.496 2.149 4.423 1.00 72.31 313 GLU A O 1
ATOM 2518 N N . ILE A 1 314 ? -20.621 3.985 3.484 1.00 77.25 314 ILE A N 1
ATOM 2519 C CA . ILE A 1 314 ? -20.913 4.870 4.611 1.00 77.25 314 ILE A CA 1
ATOM 2520 C C . ILE A 1 314 ? -22.231 5.611 4.357 1.00 77.25 314 ILE A C 1
ATOM 2522 O O . ILE A 1 314 ? -22.280 6.487 3.485 1.00 77.25 314 ILE A O 1
ATOM 2526 N N . PRO A 1 315 ? -23.293 5.336 5.136 1.00 76.94 315 PRO A N 1
ATOM 2527 C CA . PRO A 1 315 ? -24.547 6.063 5.013 1.00 76.94 315 PRO A CA 1
ATOM 2528 C C . PRO A 1 315 ? -24.348 7.554 5.316 1.00 76.94 315 PRO A C 1
ATOM 2530 O O . PRO A 1 315 ? -23.729 7.944 6.311 1.00 76.94 315 PRO A O 1
ATOM 2533 N N . SER A 1 316 ? -24.897 8.406 4.451 1.00 76.06 316 SER A N 1
ATOM 2534 C CA . SER A 1 316 ? -24.856 9.857 4.631 1.00 76.06 316 SER A CA 1
ATOM 2535 C C . SER A 1 316 ? -25.563 10.274 5.920 1.00 76.06 316 SER A C 1
ATOM 2537 O O . SER A 1 316 ? -26.662 9.804 6.213 1.00 76.06 316 SER A O 1
ATOM 2539 N N . SER A 1 317 ? -24.950 11.198 6.668 1.00 73.56 317 SER A N 1
ATOM 2540 C CA . SER A 1 317 ? -25.540 11.813 7.869 1.00 73.56 317 SER A CA 1
ATOM 2541 C C . SER A 1 317 ? -25.890 10.839 9.006 1.00 73.56 317 SER A C 1
ATOM 2543 O O . SER A 1 317 ? -26.676 11.184 9.889 1.00 73.56 317 SER A O 1
ATOM 2545 N N . GLN A 1 318 ? -25.285 9.648 9.027 1.00 83.62 318 GLN A N 1
ATOM 2546 C CA . GLN A 1 318 ? -25.419 8.682 10.113 1.00 83.62 318 GLN A CA 1
ATOM 2547 C C . GLN A 1 318 ? -24.050 8.362 10.719 1.00 83.62 318 GLN A C 1
ATOM 2549 O O . GLN A 1 318 ? -23.059 8.191 10.011 1.00 83.62 318 GLN A O 1
ATOM 2554 N N . TRP A 1 319 ? -24.005 8.276 12.050 1.00 85.88 319 TRP A N 1
ATOM 2555 C CA . TRP A 1 319 ? -22.834 7.777 12.761 1.00 85.88 319 TRP A CA 1
ATOM 2556 C C . TRP A 1 319 ? -22.761 6.262 12.636 1.00 85.88 319 TRP A C 1
ATOM 2558 O O . TRP A 1 319 ? -23.705 5.560 13.006 1.00 85.88 319 TRP A O 1
ATOM 2568 N N . ILE A 1 320 ? -21.621 5.771 12.170 1.00 88.62 320 ILE A N 1
ATOM 2569 C CA . ILE A 1 320 ? -21.292 4.351 12.154 1.00 88.62 320 ILE A CA 1
ATOM 2570 C C . ILE A 1 320 ? -20.173 4.066 13.149 1.00 88.62 320 ILE A C 1
ATOM 2572 O O . ILE A 1 320 ? -19.259 4.873 13.347 1.00 88.62 320 ILE A O 1
ATOM 2576 N N . ARG A 1 321 ? -20.266 2.910 13.802 1.00 89.75 321 ARG A N 1
ATOM 2577 C CA . ARG A 1 321 ? -19.241 2.430 14.723 1.00 89.75 321 ARG A CA 1
ATOM 2578 C C . ARG A 1 321 ? -18.089 1.850 13.912 1.00 89.75 321 ARG A C 1
ATOM 2580 O O . ARG A 1 321 ? -18.296 0.971 13.082 1.00 89.75 321 ARG A O 1
ATOM 2587 N N . VAL A 1 322 ? -16.885 2.339 14.169 1.00 91.62 322 VAL A N 1
ATOM 2588 C CA . VAL A 1 322 ? -15.658 1.904 13.498 1.00 91.62 322 VAL A CA 1
ATOM 2589 C C . VAL A 1 322 ? -14.553 1.702 14.521 1.00 91.62 322 VAL A C 1
ATOM 2591 O O . VAL A 1 322 ? -14.651 2.129 15.673 1.00 91.62 322 VAL A O 1
ATOM 2594 N N . TYR A 1 323 ? -13.472 1.068 14.100 1.00 91.75 323 TYR A N 1
ATOM 2595 C CA . TYR A 1 323 ? -12.317 0.834 14.942 1.00 91.75 323 TYR A CA 1
ATOM 2596 C C . TYR A 1 323 ? -11.063 1.358 14.262 1.00 91.75 323 TYR A C 1
ATOM 2598 O O . TYR A 1 323 ? -10.818 1.068 13.097 1.00 91.75 323 TYR A O 1
ATOM 2606 N N . SER A 1 324 ? -10.269 2.140 14.984 1.00 91.81 324 SER A N 1
ATOM 2607 C CA . SER A 1 324 ? -8.964 2.594 14.515 1.00 91.81 324 SER A CA 1
ATOM 2608 C C . SER A 1 324 ? -7.863 1.676 15.038 1.00 91.81 324 SER A C 1
ATOM 2610 O O . SER A 1 324 ? -7.885 1.249 16.197 1.00 91.81 324 SER A O 1
ATOM 2612 N N . VAL A 1 325 ? -6.913 1.364 14.158 1.00 92.19 325 VAL A N 1
ATOM 2613 C CA . VAL A 1 325 ? -5.727 0.555 14.446 1.00 92.19 325 VAL A CA 1
ATOM 2614 C C . VAL A 1 325 ? -4.489 1.335 14.008 1.00 92.19 325 VAL A C 1
ATOM 2616 O O . VAL A 1 325 ? -4.249 1.435 12.804 1.00 92.19 325 VAL A O 1
ATOM 2619 N N . PRO A 1 326 ? -3.696 1.901 14.934 1.00 90.06 326 PRO A N 1
ATOM 2620 C CA . PRO A 1 326 ? -2.447 2.564 14.583 1.00 90.06 326 PRO A CA 1
ATOM 2621 C C . PRO A 1 326 ? -1.424 1.527 14.110 1.00 90.06 326 PRO A C 1
ATOM 2623 O O . PRO A 1 326 ? -1.203 0.515 14.776 1.00 90.06 326 PRO A O 1
ATOM 2626 N N . LEU A 1 327 ? -0.781 1.788 12.973 1.00 88.75 327 LEU A N 1
ATOM 2627 C CA . LEU A 1 327 ? 0.253 0.915 12.414 1.00 88.75 327 LEU A CA 1
ATOM 2628 C C . LEU A 1 327 ? 1.635 1.558 12.460 1.00 88.75 327 LEU A C 1
ATOM 2630 O O . LEU A 1 327 ? 2.609 0.867 12.761 1.00 88.75 327 LEU A O 1
ATOM 2634 N N . GLN A 1 328 ? 1.735 2.860 12.183 1.00 83.38 328 GLN A N 1
ATOM 2635 C CA . GLN A 1 328 ? 3.031 3.519 12.042 1.00 83.38 328 GLN A CA 1
ATOM 2636 C C . GLN A 1 328 ? 3.007 4.986 12.470 1.00 83.38 328 GLN A C 1
ATOM 2638 O O . GLN A 1 328 ? 1.959 5.622 12.519 1.00 83.38 328 GLN A O 1
ATOM 2643 N N . LEU A 1 329 ? 4.190 5.511 12.790 1.00 75.44 329 LEU A N 1
ATOM 2644 C CA . LEU A 1 329 ? 4.425 6.938 12.970 1.00 75.44 329 LEU A CA 1
ATOM 2645 C C . LEU A 1 329 ? 4.999 7.514 11.667 1.00 75.44 329 LEU A C 1
ATOM 2647 O O . LEU A 1 329 ? 6.064 7.092 11.206 1.00 75.44 329 LEU A O 1
ATOM 2651 N N . GLY A 1 330 ? 4.275 8.455 11.081 1.00 67.62 330 GLY A N 1
ATOM 2652 C CA . GLY A 1 330 ? 4.709 9.286 9.972 1.00 67.62 330 GLY A CA 1
ATOM 2653 C C . GLY A 1 330 ? 5.436 10.533 10.469 1.00 67.62 330 GLY A C 1
ATOM 2654 O O . GLY A 1 330 ? 5.159 11.065 11.549 1.00 67.62 330 GLY A O 1
ATOM 2655 N N . TRP A 1 331 ? 6.376 11.009 9.662 1.00 64.31 331 TRP A N 1
ATOM 2656 C CA . TRP A 1 331 ? 7.051 12.282 9.879 1.00 64.31 331 TRP A CA 1
ATOM 2657 C C . TRP A 1 331 ? 6.881 13.122 8.628 1.00 64.31 331 TRP A C 1
ATOM 2659 O O . TRP A 1 331 ? 7.281 12.705 7.542 1.00 64.31 331 TRP A O 1
ATOM 2669 N N . CYS A 1 332 ? 6.278 14.297 8.774 1.00 58.72 332 CYS A N 1
ATOM 2670 C CA . CYS A 1 332 ? 6.095 15.209 7.660 1.00 58.72 332 CYS A CA 1
ATOM 2671 C C . CYS A 1 332 ? 6.784 16.533 7.978 1.00 58.72 332 CYS A C 1
ATOM 2673 O O . CYS A 1 332 ? 6.416 17.237 8.920 1.00 58.72 332 CYS A O 1
ATOM 2675 N N . GLN A 1 333 ? 7.789 16.873 7.174 1.00 53.47 333 GLN A N 1
ATOM 2676 C CA . GLN A 1 333 ? 8.311 18.229 7.107 1.00 53.47 333 GLN A CA 1
ATOM 2677 C C . GLN A 1 333 ? 7.580 18.960 5.990 1.00 53.47 333 GLN A C 1
ATOM 2679 O O . GLN A 1 333 ? 7.785 18.678 4.808 1.00 53.47 333 GLN A O 1
ATOM 2684 N N . THR A 1 334 ? 6.716 19.895 6.365 1.00 50.03 334 THR A N 1
ATOM 2685 C CA . THR A 1 334 ? 6.043 20.749 5.390 1.00 50.03 334 THR A CA 1
ATOM 2686 C C . THR A 1 334 ? 6.953 21.907 5.020 1.00 50.03 334 THR A C 1
ATOM 2688 O O . THR A 1 334 ? 7.294 22.702 5.881 1.00 50.03 334 THR A O 1
ATOM 2691 N N . ASP A 1 335 ? 7.274 21.997 3.729 1.00 48.78 335 ASP A N 1
ATOM 2692 C CA . ASP A 1 335 ? 7.999 23.074 3.049 1.00 48.78 335 ASP A CA 1
ATOM 2693 C C . ASP A 1 335 ? 9.444 23.360 3.510 1.00 48.78 335 ASP A C 1
ATOM 2695 O O . ASP A 1 335 ? 9.794 23.378 4.682 1.00 48.78 335 ASP A O 1
ATOM 2699 N N . ARG A 1 336 ? 10.344 23.647 2.559 1.00 47.03 336 ARG A N 1
ATOM 2700 C CA . ARG A 1 336 ? 11.758 23.964 2.881 1.00 47.03 336 ARG A CA 1
ATOM 2701 C C . ARG A 1 336 ? 11.933 25.285 3.643 1.00 47.03 336 ARG A C 1
ATOM 2703 O O . ARG A 1 336 ? 13.036 25.568 4.111 1.00 47.03 336 ARG A O 1
ATOM 2710 N N . TYR A 1 337 ? 10.885 26.104 3.703 1.00 51.09 337 TYR A N 1
ATOM 2711 C CA . TYR A 1 337 ? 10.910 27.463 4.244 1.00 51.09 337 TYR A CA 1
ATOM 2712 C C . TYR A 1 337 ? 10.229 27.579 5.607 1.00 51.09 337 TYR A C 1
ATOM 2714 O O . TYR A 1 337 ? 10.686 28.356 6.444 1.00 51.09 337 TYR A O 1
ATOM 2722 N N . GLU A 1 338 ? 9.187 26.789 5.850 1.00 50.06 338 GLU A N 1
ATOM 2723 C CA . GLU A 1 338 ? 8.570 26.658 7.161 1.00 50.06 338 GLU A CA 1
ATOM 2724 C C . GLU A 1 338 ? 9.231 25.455 7.833 1.00 50.06 338 GLU A C 1
ATOM 2726 O O . GLU A 1 338 ? 9.064 24.324 7.411 1.00 50.06 338 GLU A O 1
ATOM 2731 N N . GLN A 1 339 ? 10.050 25.658 8.863 1.00 48.28 339 GLN A N 1
ATOM 2732 C CA . GLN A 1 339 ? 10.705 24.559 9.599 1.00 48.28 339 GLN A CA 1
ATOM 2733 C C . GLN A 1 339 ? 9.711 23.757 10.465 1.00 48.28 339 GLN A C 1
ATOM 2735 O O . GLN A 1 339 ? 10.049 23.273 11.542 1.00 48.28 339 GLN A O 1
ATOM 2740 N N . SER A 1 340 ? 8.471 23.656 10.003 1.00 53.16 340 SER A N 1
ATOM 2741 C CA . SER A 1 340 ? 7.349 23.018 10.654 1.00 53.16 340 SER A CA 1
ATOM 2742 C C . SER A 1 340 ? 7.464 21.518 10.423 1.00 53.16 340 SER A C 1
ATOM 2744 O O . SER A 1 340 ? 7.173 20.993 9.347 1.00 53.16 340 SER A O 1
ATOM 2746 N N . VAL A 1 341 ? 7.978 20.843 11.439 1.00 58.31 341 VAL A N 1
ATOM 2747 C CA . VAL A 1 341 ? 8.103 19.395 11.487 1.00 58.31 341 VAL A CA 1
ATOM 2748 C C . VAL A 1 341 ? 6.987 18.874 12.375 1.00 58.31 341 VAL A C 1
ATOM 2750 O O . VAL A 1 341 ? 6.904 19.270 13.536 1.00 58.31 341 VAL A O 1
ATOM 2753 N N . TRP A 1 342 ? 6.152 17.986 11.844 1.00 65.56 342 TRP A N 1
ATOM 2754 C CA . TRP A 1 342 ? 5.065 17.382 12.608 1.00 65.56 342 TRP A CA 1
ATOM 2755 C C . TRP A 1 342 ? 5.192 15.862 12.579 1.00 65.56 342 TRP A C 1
ATOM 2757 O O . TRP A 1 342 ? 5.476 15.252 11.543 1.00 65.56 342 TRP A O 1
ATOM 2767 N N . GLU A 1 343 ? 4.979 15.254 13.739 1.00 72.75 343 GLU A N 1
ATOM 2768 C CA . GLU A 1 343 ? 4.821 13.813 13.876 1.00 72.75 343 GLU A CA 1
ATOM 2769 C C . GLU A 1 343 ? 3.333 13.475 13.743 1.00 72.75 343 GLU A C 1
ATOM 2771 O O . GLU A 1 343 ? 2.478 14.188 14.266 1.00 72.75 343 GLU A O 1
ATOM 2776 N N . SER A 1 344 ? 2.998 12.383 13.065 1.00 77.19 344 SER A N 1
ATOM 2777 C CA . SER A 1 344 ? 1.616 11.906 12.980 1.00 77.19 344 SER A CA 1
ATOM 2778 C C . SER A 1 344 ? 1.566 10.391 13.091 1.00 77.19 344 SER A C 1
ATOM 2780 O O . SER A 1 344 ? 2.525 9.702 12.759 1.00 77.19 344 SER A O 1
ATOM 2782 N N . TYR A 1 345 ? 0.459 9.851 13.587 1.00 81.19 345 TYR A N 1
ATOM 2783 C CA . TYR A 1 345 ? 0.182 8.425 13.501 1.00 81.19 345 TYR A CA 1
ATOM 2784 C C . TYR A 1 345 ? -0.677 8.126 12.295 1.00 81.19 345 TYR A C 1
ATOM 2786 O O . TYR A 1 345 ? -1.650 8.828 12.031 1.00 81.19 345 TYR A O 1
ATOM 2794 N N . GLU A 1 346 ? -0.356 7.021 11.646 1.00 86.69 346 GLU A N 1
ATOM 2795 C CA . GLU A 1 346 ? -1.128 6.468 10.556 1.00 86.69 346 GLU A CA 1
ATOM 2796 C C . GLU A 1 346 ? -1.599 5.069 10.902 1.00 86.69 346 GLU A C 1
ATOM 2798 O O . GLU A 1 346 ? -0.920 4.282 11.577 1.00 86.69 346 GLU A O 1
ATOM 2803 N N . GLY A 1 347 ? -2.802 4.762 10.449 1.00 91.12 347 GLY A N 1
ATOM 2804 C CA . GLY A 1 347 ? -3.437 3.510 10.780 1.00 91.12 347 GLY A CA 1
ATOM 2805 C C . GLY A 1 347 ? -4.622 3.195 9.898 1.00 91.12 347 GLY A C 1
ATOM 2806 O O . GLY A 1 347 ? -5.012 3.971 9.025 1.00 91.12 347 GLY A O 1
ATOM 2807 N N . LEU A 1 348 ? -5.196 2.029 10.163 1.00 93.06 348 LEU A N 1
ATOM 2808 C CA . LEU A 1 348 ? -6.365 1.522 9.466 1.00 93.06 348 LEU A CA 1
ATOM 2809 C C . LEU A 1 348 ? -7.635 1.920 10.203 1.00 93.06 348 LEU A C 1
ATOM 2811 O O . LEU A 1 348 ? -7.672 1.971 11.435 1.00 93.06 348 LEU A O 1
ATOM 2815 N N . ILE A 1 349 ? -8.689 2.139 9.430 1.00 92.50 349 ILE A N 1
ATOM 2816 C CA . ILE A 1 349 ? -10.059 2.220 9.914 1.00 92.50 349 ILE A CA 1
ATOM 2817 C C . ILE A 1 349 ? -10.755 0.934 9.498 1.00 92.50 349 ILE A C 1
ATOM 2819 O O . ILE A 1 349 ? -10.775 0.565 8.321 1.00 92.50 349 ILE A O 1
ATOM 2823 N N . LEU A 1 350 ? -11.317 0.259 10.487 1.00 92.50 350 LEU A N 1
ATOM 2824 C CA . LEU A 1 350 ? -11.941 -1.041 10.369 1.00 92.50 350 LEU A CA 1
ATOM 2825 C C . LEU A 1 350 ? -13.427 -0.948 10.713 1.00 92.50 350 LEU A C 1
ATOM 2827 O O . LEU A 1 350 ? -13.815 -0.251 11.652 1.00 92.50 350 LEU A O 1
ATOM 2831 N N . VAL A 1 351 ? -14.251 -1.696 9.990 1.00 90.94 351 VAL A N 1
ATOM 2832 C CA . VAL A 1 351 ? -15.658 -1.941 10.326 1.00 90.94 351 VAL A CA 1
ATOM 2833 C C . VAL A 1 351 ? -15.840 -3.423 10.629 1.00 90.94 351 VAL A C 1
ATOM 2835 O O . VAL A 1 351 ? -15.155 -4.261 10.036 1.00 90.94 351 VAL A O 1
ATOM 2838 N N . LEU A 1 352 ? -16.715 -3.755 11.579 1.00 89.31 352 LEU A N 1
ATOM 2839 C CA . LEU A 1 352 ? -17.063 -5.152 11.841 1.00 89.31 352 LEU A CA 1
ATOM 2840 C C . LEU A 1 352 ? -17.709 -5.760 10.596 1.00 89.31 352 LEU A C 1
ATOM 2842 O O . LEU A 1 352 ? -18.436 -5.089 9.866 1.00 89.31 352 LEU A O 1
ATOM 2846 N N . ASN A 1 353 ? -17.406 -7.025 10.332 1.00 80.50 353 ASN A N 1
ATOM 2847 C CA . ASN A 1 353 ? -18.049 -7.744 9.251 1.00 80.50 353 ASN A CA 1
ATOM 2848 C C . ASN A 1 353 ? -19.424 -8.250 9.725 1.00 80.50 353 ASN A C 1
ATOM 2850 O O . ASN A 1 353 ? -19.496 -8.950 10.732 1.00 80.50 353 ASN A O 1
ATOM 2854 N N . ASP A 1 354 ? -20.498 -7.926 8.995 1.00 62.22 354 ASP A N 1
ATOM 2855 C CA . ASP A 1 354 ? -21.905 -8.142 9.400 1.00 62.22 354 ASP A CA 1
ATOM 2856 C C . ASP A 1 354 ? -22.284 -9.619 9.653 1.00 62.22 354 ASP A C 1
ATOM 2858 O O . ASP A 1 354 ? -23.374 -9.914 10.130 1.00 62.22 354 ASP A O 1
ATOM 2862 N N . ALA A 1 355 ? -21.393 -10.570 9.357 1.00 52.88 355 ALA A N 1
ATOM 2863 C CA . ALA A 1 355 ? -21.607 -11.997 9.596 1.00 52.88 355 ALA A CA 1
ATOM 2864 C C . ALA A 1 355 ? -21.565 -12.410 11.086 1.00 52.88 355 ALA A C 1
ATOM 2866 O O . ALA A 1 355 ? -21.899 -13.552 11.386 1.00 52.88 355 ALA A O 1
ATOM 2867 N N . GLU A 1 356 ? -21.162 -11.522 12.006 1.00 49.00 356 GLU A N 1
ATOM 2868 C CA . GLU A 1 356 ? -20.954 -11.844 13.433 1.00 49.00 356 GLU A CA 1
ATOM 2869 C C . GLU A 1 356 ? -21.851 -11.051 14.413 1.00 49.00 356 GLU A C 1
ATOM 2871 O O . GLU A 1 356 ? -21.707 -11.216 15.626 1.00 49.00 356 GLU A O 1
ATOM 2876 N N . GLU A 1 357 ? -22.790 -10.205 13.953 1.00 41.16 357 GLU A N 1
ATOM 2877 C CA . GLU A 1 357 ? -23.652 -9.439 14.884 1.00 41.16 357 GLU A CA 1
ATOM 2878 C C . GLU A 1 357 ? -24.566 -10.327 15.760 1.00 41.16 357 GLU A C 1
ATOM 2880 O O . GLU A 1 357 ? -24.960 -9.894 16.845 1.00 41.16 357 GLU A O 1
ATOM 2885 N N . ASP A 1 358 ? -24.834 -11.580 15.369 1.00 36.00 358 ASP A N 1
ATOM 2886 C CA . ASP A 1 358 ? -25.739 -12.487 16.097 1.00 36.00 358 ASP A CA 1
ATOM 2887 C C . ASP A 1 358 ? -25.099 -13.255 17.282 1.00 36.00 358 ASP A C 1
ATOM 2889 O O . ASP A 1 358 ? -25.829 -13.761 18.135 1.00 36.00 358 ASP A O 1
ATOM 2893 N N . ASP A 1 359 ? -23.766 -13.305 17.420 1.00 36.00 359 ASP A N 1
ATOM 2894 C CA . ASP A 1 359 ? -23.096 -14.180 18.414 1.00 36.00 359 ASP A CA 1
ATOM 2895 C C . ASP A 1 359 ? -22.659 -13.478 19.719 1.00 36.00 359 ASP A C 1
ATOM 2897 O O . ASP A 1 359 ? -22.113 -14.099 20.637 1.00 36.00 359 ASP A O 1
ATOM 2901 N N . LEU A 1 360 ? -22.951 -12.183 19.883 1.00 39.25 360 LEU A N 1
ATOM 2902 C CA . LEU A 1 360 ? -22.541 -11.405 21.066 1.00 39.25 360 LEU A CA 1
ATOM 2903 C C . LEU A 1 360 ? -23.348 -11.686 22.353 1.00 39.25 360 LEU A C 1
ATOM 2905 O O . LEU A 1 360 ? -23.176 -10.972 23.345 1.00 39.25 360 LEU A O 1
ATOM 2909 N N . LEU A 1 361 ? -24.199 -12.720 22.384 1.00 32.59 361 LEU A N 1
ATOM 2910 C CA . LEU A 1 361 ? -25.063 -13.017 23.535 1.00 32.59 361 LEU A CA 1
ATOM 2911 C C . LEU A 1 361 ? -24.915 -14.399 24.181 1.00 32.59 361 LEU A C 1
ATOM 2913 O O . LEU A 1 361 ? -25.700 -14.697 25.083 1.00 32.59 361 LEU A O 1
ATOM 2917 N N . THR A 1 362 ? -23.904 -15.213 23.859 1.00 30.42 362 THR A N 1
ATOM 2918 C CA . THR A 1 362 ? -23.737 -16.485 24.590 1.00 30.42 362 THR A CA 1
ATOM 2919 C C . THR A 1 362 ? -22.301 -16.928 24.865 1.00 30.42 362 THR A C 1
ATOM 2921 O O . THR A 1 362 ? -21.587 -17.413 23.998 1.00 30.42 362 THR A O 1
ATOM 2924 N N . SER A 1 363 ? -22.019 -16.966 26.170 1.00 29.03 363 SER A N 1
ATOM 2925 C CA . SER A 1 363 ? -21.319 -18.030 26.905 1.00 29.03 363 SER A CA 1
ATOM 2926 C C . SER A 1 363 ? -19.816 -17.908 27.190 1.00 29.03 363 SER A C 1
ATOM 2928 O O . SER A 1 363 ? -18.974 -17.583 26.361 1.00 29.03 363 SER A O 1
ATOM 2930 N N . GLU A 1 364 ? -19.532 -18.182 28.462 1.00 35.06 364 GLU A N 1
ATOM 2931 C CA . GLU A 1 364 ? -18.239 -18.265 29.120 1.00 35.06 364 GLU A CA 1
ATOM 2932 C C . GLU A 1 364 ? -17.406 -19.447 28.596 1.00 35.06 364 GLU A C 1
ATOM 2934 O O . GLU A 1 364 ? -17.911 -20.559 28.460 1.00 35.06 364 GLU A O 1
ATOM 2939 N N . GLY A 1 365 ? -16.098 -19.227 28.421 1.00 33.25 365 GLY A N 1
ATOM 2940 C CA . GLY A 1 365 ? -15.101 -20.296 28.280 1.00 33.25 365 GLY A CA 1
ATOM 2941 C C . GLY A 1 365 ? -14.317 -20.247 26.968 1.00 33.25 365 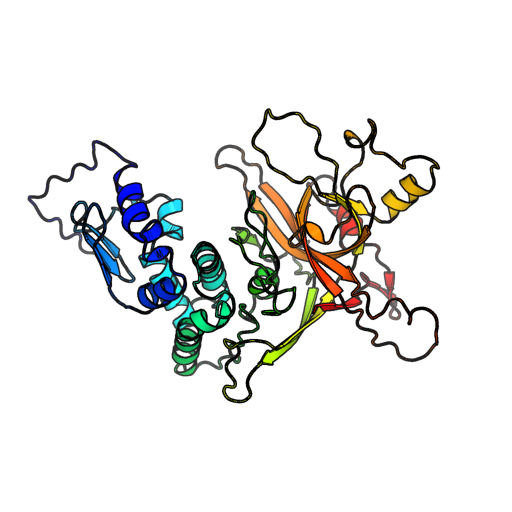GLY A C 1
ATOM 2942 O O . GLY A 1 365 ? -14.791 -20.703 25.940 1.00 33.25 365 GLY A O 1
ATOM 2943 N N . PHE A 1 366 ? -13.080 -19.738 27.038 1.00 33.66 366 PHE A N 1
ATOM 2944 C CA . PHE A 1 366 ? -12.067 -19.731 25.965 1.00 33.66 366 PHE A CA 1
ATOM 2945 C C . PHE A 1 366 ? -12.486 -19.081 24.629 1.00 33.66 366 PHE A C 1
ATOM 2947 O O . PHE A 1 366 ? -12.538 -19.729 23.592 1.00 33.66 366 PHE A O 1
ATOM 2954 N N . CYS A 1 367 ? -12.681 -17.761 24.623 1.00 30.11 367 CYS A N 1
ATOM 2955 C CA . CYS A 1 367 ? -12.772 -16.986 23.382 1.00 30.11 367 CYS A CA 1
ATOM 2956 C C . CYS A 1 367 ? -11.375 -16.552 22.900 1.00 30.11 367 CYS A C 1
ATOM 2958 O O . CYS A 1 367 ? -10.876 -15.514 23.330 1.00 30.11 367 CYS A O 1
ATOM 2960 N N . VAL A 1 368 ? -10.768 -17.288 21.963 1.00 40.00 368 VAL A N 1
ATOM 2961 C CA . VAL A 1 368 ? -9.938 -16.645 20.923 1.00 40.00 368 VAL A CA 1
ATOM 2962 C C . VAL A 1 368 ? -10.917 -16.202 19.837 1.00 40.00 368 VAL A C 1
ATOM 2964 O O . VAL A 1 368 ? -11.003 -16.805 18.777 1.00 40.00 368 VAL A O 1
ATOM 2967 N N . VAL A 1 369 ? -11.768 -15.226 20.157 1.00 46.75 369 VAL A N 1
ATOM 2968 C CA . VAL A 1 369 ? -12.633 -14.608 19.149 1.00 46.75 369 VAL A CA 1
ATOM 2969 C C . VAL A 1 369 ? -11.795 -13.506 18.531 1.00 46.75 369 VAL A C 1
ATOM 2971 O O . VAL A 1 369 ? -11.738 -12.392 19.057 1.00 46.75 369 VAL A O 1
ATOM 2974 N N . SER A 1 370 ? -11.071 -13.840 17.464 1.00 61.31 370 SER A N 1
ATOM 2975 C CA . SER A 1 370 ? -10.622 -12.816 16.535 1.00 61.31 370 SER A CA 1
ATOM 2976 C C . SER A 1 370 ? -11.890 -12.232 15.922 1.00 61.31 370 SER A C 1
ATOM 2978 O O . SER A 1 370 ? -12.632 -12.911 15.224 1.00 61.31 370 SER A O 1
ATOM 2980 N N . ARG A 1 371 ? -12.208 -10.985 16.270 1.00 79.56 371 ARG A N 1
ATOM 2981 C CA . ARG A 1 371 ? -13.302 -10.279 15.600 1.00 79.56 371 ARG A CA 1
ATOM 2982 C C . ARG A 1 371 ? -12.901 -10.089 14.145 1.00 79.56 371 ARG A C 1
ATOM 2984 O O . ARG A 1 371 ? -11.773 -9.653 13.877 1.00 79.56 371 ARG A O 1
ATOM 2991 N N . THR A 1 372 ? -13.813 -10.406 13.236 1.00 86.81 372 THR A N 1
ATOM 2992 C CA . THR A 1 372 ? -13.570 -10.249 11.804 1.00 86.81 372 THR A CA 1
ATOM 2993 C C . THR A 1 372 ? -13.919 -8.829 11.368 1.00 86.81 372 THR A C 1
ATOM 2995 O O . THR A 1 372 ? -15.035 -8.345 11.563 1.00 86.81 372 THR A O 1
ATOM 2998 N N . PHE A 1 373 ? -12.961 -8.151 10.747 1.00 90.00 373 PHE A N 1
ATOM 2999 C CA . PHE A 1 373 ? -13.085 -6.781 10.277 1.00 90.00 373 PHE A CA 1
ATOM 3000 C C . PHE A 1 373 ? -12.863 -6.675 8.773 1.00 90.00 373 PHE A C 1
ATOM 3002 O O . PHE A 1 373 ? -12.122 -7.448 8.169 1.00 90.00 373 PHE A O 1
ATOM 3009 N N . ARG A 1 374 ? -13.444 -5.632 8.186 1.00 89.06 374 ARG A N 1
ATOM 3010 C CA . ARG A 1 374 ? -13.093 -5.134 6.856 1.00 89.06 374 ARG A CA 1
ATOM 3011 C C . ARG A 1 374 ? -12.387 -3.793 6.994 1.00 89.06 374 ARG A C 1
ATOM 3013 O O . ARG A 1 374 ? -12.793 -2.960 7.806 1.00 89.06 374 ARG A O 1
ATOM 3020 N N . ARG A 1 375 ? -11.347 -3.567 6.194 1.00 91.31 375 ARG A N 1
ATOM 3021 C CA . ARG A 1 375 ? -10.726 -2.248 6.055 1.00 91.31 375 ARG A CA 1
ATOM 3022 C C . ARG A 1 375 ? -11.647 -1.341 5.234 1.00 91.31 375 ARG A C 1
ATOM 3024 O O . ARG A 1 375 ? -12.115 -1.744 4.172 1.00 91.31 375 ARG A O 1
ATOM 3031 N N . ILE A 1 376 ? -11.880 -0.127 5.727 1.00 88.62 376 ILE A N 1
ATOM 3032 C CA . ILE A 1 376 ? -12.702 0.894 5.053 1.00 88.62 376 ILE A CA 1
ATOM 3033 C C . ILE A 1 376 ? -11.958 2.208 4.806 1.00 88.62 376 ILE A C 1
ATOM 3035 O O . ILE A 1 376 ? -12.488 3.092 4.138 1.00 88.62 376 ILE A O 1
ATOM 3039 N N . GLY A 1 377 ? -10.751 2.369 5.343 1.00 88.88 377 GLY A N 1
ATOM 3040 C CA . GLY A 1 377 ? -9.964 3.575 5.137 1.00 88.88 377 GLY A CA 1
ATOM 3041 C C . GLY A 1 377 ? -8.679 3.612 5.941 1.00 88.88 377 GLY A C 1
ATOM 3042 O O . GLY A 1 377 ? -8.339 2.679 6.675 1.00 88.88 377 GLY A O 1
ATOM 3043 N N . THR A 1 378 ? -8.005 4.749 5.840 1.00 89.31 378 THR A N 1
ATOM 3044 C CA . THR A 1 378 ? -6.850 5.123 6.651 1.00 89.31 378 THR A CA 1
ATOM 3045 C C . THR A 1 378 ? -7.114 6.438 7.375 1.00 89.31 378 THR A C 1
ATOM 3047 O O . THR A 1 378 ? -7.950 7.253 6.968 1.00 89.31 378 THR A O 1
ATOM 3050 N N . PHE A 1 379 ? -6.421 6.650 8.489 1.00 88.31 379 PHE A N 1
ATOM 3051 C CA . PHE A 1 379 ? -6.480 7.906 9.231 1.00 88.31 379 PHE A CA 1
ATOM 3052 C C . PHE A 1 379 ? -5.081 8.447 9.493 1.00 88.31 379 PHE A C 1
ATOM 3054 O O . PHE A 1 379 ? -4.140 7.670 9.641 1.00 88.31 379 PHE A O 1
ATOM 3061 N N . THR A 1 380 ? -4.983 9.771 9.616 1.00 83.94 380 THR A N 1
ATOM 3062 C CA . THR A 1 380 ? -3.819 10.445 10.196 1.00 83.94 380 THR A CA 1
ATOM 3063 C C . THR A 1 380 ? -4.206 11.111 11.510 1.00 83.94 380 THR A C 1
ATOM 3065 O O . THR A 1 380 ? -5.270 11.722 11.633 1.00 83.94 380 THR A O 1
ATOM 3068 N N . PHE A 1 381 ? -3.349 11.004 12.514 1.00 81.94 381 PHE A N 1
ATOM 3069 C CA . PHE A 1 381 ? -3.539 11.615 13.823 1.00 81.94 381 PHE A CA 1
ATOM 3070 C C . PHE A 1 381 ? -2.294 12.421 14.183 1.00 81.94 381 PHE A C 1
ATOM 3072 O O . PHE A 1 381 ? -1.265 11.841 14.523 1.00 81.94 381 PHE A O 1
ATOM 3079 N N . ASP A 1 382 ? -2.374 13.748 14.109 1.00 77.06 382 ASP A N 1
ATOM 3080 C CA . ASP A 1 382 ? -1.203 14.596 14.360 1.00 77.06 382 ASP A CA 1
ATOM 3081 C C . ASP A 1 382 ? -0.842 14.626 15.843 1.00 77.06 382 ASP A C 1
ATOM 3083 O O . ASP A 1 382 ? -1.710 14.805 16.701 1.00 77.06 382 ASP A O 1
ATOM 3087 N N . LEU A 1 383 ? 0.446 14.527 16.145 1.00 72.38 383 LEU A N 1
ATOM 3088 C CA . LEU A 1 383 ? 1.015 14.736 17.467 1.00 72.38 383 LEU A CA 1
ATOM 3089 C C . LEU A 1 383 ? 1.625 16.129 17.517 1.00 72.38 383 LEU A C 1
ATOM 3091 O O . LEU A 1 383 ? 2.618 16.414 16.854 1.00 72.38 383 LEU A O 1
ATOM 3095 N N . HIS A 1 384 ? 1.025 17.003 18.319 1.00 68.44 384 HIS A N 1
ATOM 3096 C CA . HIS A 1 384 ? 1.612 18.302 18.618 1.00 68.44 384 HIS A CA 1
ATOM 3097 C C . HIS A 1 384 ? 2.332 18.242 19.970 1.00 68.44 384 HIS A C 1
ATOM 3099 O O . HIS A 1 384 ? 1.804 17.640 20.913 1.00 68.44 384 HIS A O 1
ATOM 3105 N N . ASP A 1 385 ? 3.520 18.850 20.053 1.00 59.34 385 ASP A N 1
ATOM 3106 C CA . ASP A 1 385 ? 4.470 18.676 21.163 1.00 59.34 385 ASP A CA 1
ATOM 3107 C C . ASP A 1 385 ? 3.878 19.004 22.542 1.00 59.34 385 ASP A C 1
ATOM 3109 O O . ASP A 1 385 ? 4.138 18.288 23.509 1.00 59.34 385 ASP A O 1
ATOM 3113 N N . ASP A 1 386 ? 2.996 20.001 22.635 1.00 57.28 386 ASP A N 1
ATOM 3114 C CA . ASP A 1 386 ? 2.457 20.470 23.919 1.00 57.28 386 ASP A CA 1
ATOM 3115 C C . ASP A 1 386 ? 1.460 19.496 24.589 1.00 57.28 386 ASP A C 1
ATOM 3117 O O . ASP A 1 386 ? 1.084 19.708 25.740 1.00 57.28 386 ASP A O 1
ATOM 3121 N N . ASN A 1 387 ? 1.016 18.426 23.907 1.00 63.50 387 ASN A N 1
ATOM 3122 C CA . ASN A 1 387 ? 0.009 17.474 24.421 1.00 63.50 387 ASN A CA 1
ATOM 3123 C C . ASN A 1 387 ? 0.269 16.000 24.042 1.00 63.50 387 ASN A C 1
ATOM 3125 O O . ASN A 1 387 ? -0.659 15.183 24.016 1.00 63.50 387 ASN A O 1
ATOM 3129 N N . ARG A 1 388 ? 1.522 15.637 23.747 1.00 66.12 388 ARG A N 1
ATOM 3130 C CA . ARG A 1 388 ? 1.898 14.306 23.235 1.00 66.12 388 ARG A CA 1
ATOM 3131 C C . ARG A 1 388 ? 1.437 13.144 24.133 1.00 66.12 388 ARG A C 1
ATOM 3133 O O . ARG A 1 388 ? 0.859 12.187 23.627 1.00 66.12 388 ARG A O 1
ATOM 3140 N N . GLU A 1 389 ? 1.620 13.247 25.452 1.00 67.44 389 GLU A N 1
ATOM 3141 C CA . GLU A 1 389 ? 1.217 12.203 26.417 1.00 67.44 389 GLU A CA 1
ATOM 3142 C C . GLU A 1 389 ? -0.310 12.085 26.562 1.00 67.44 389 GLU A C 1
ATOM 3144 O O . GLU A 1 389 ? -0.860 10.987 26.528 1.00 67.44 389 GLU A O 1
ATOM 3149 N N . ALA A 1 390 ? -1.023 13.213 26.655 1.00 65.81 390 ALA A N 1
ATOM 3150 C CA . ALA A 1 390 ? -2.483 13.220 26.793 1.00 65.81 390 ALA A CA 1
ATOM 3151 C C . ALA A 1 390 ? -3.190 12.614 25.568 1.00 65.81 390 ALA A C 1
ATOM 3153 O O . ALA A 1 390 ? -4.253 12.006 25.690 1.00 65.81 390 ALA A O 1
ATOM 3154 N N . ARG A 1 391 ? -2.591 12.764 24.382 1.00 72.38 391 ARG A N 1
ATOM 3155 C CA . ARG A 1 391 ? -3.119 12.224 23.124 1.00 72.38 391 ARG A CA 1
ATOM 3156 C C . ARG A 1 391 ? -2.685 10.784 22.850 1.00 72.38 391 ARG A C 1
ATOM 3158 O O . ARG A 1 391 ? -3.352 10.091 22.086 1.00 72.38 391 ARG A O 1
ATOM 3165 N N . GLU A 1 392 ? -1.648 10.291 23.526 1.00 73.44 392 GLU A N 1
ATOM 3166 C CA . GLU A 1 392 ? -1.300 8.867 23.520 1.00 73.44 392 GLU A CA 1
ATOM 3167 C C . GLU A 1 392 ? -2.441 8.020 24.107 1.00 73.44 392 GLU A C 1
ATOM 3169 O O . GLU A 1 392 ? -2.800 6.984 23.552 1.00 73.44 392 GLU A O 1
ATOM 3174 N N . ASP A 1 393 ? -3.083 8.493 25.177 1.00 76.50 393 ASP A N 1
ATOM 3175 C CA . ASP A 1 393 ? -4.281 7.867 25.751 1.00 76.50 393 ASP A CA 1
ATOM 3176 C C . ASP A 1 393 ? -5.501 7.939 24.817 1.00 76.50 393 ASP A C 1
ATOM 3178 O O . ASP A 1 393 ? -6.431 7.142 24.925 1.00 76.50 393 ASP A O 1
ATOM 3182 N N . GLU A 1 394 ? -5.546 8.869 23.870 1.00 76.69 394 GLU A N 1
ATOM 3183 C CA . GLU A 1 394 ? -6.616 8.857 22.871 1.00 76.69 394 GLU A CA 1
ATOM 3184 C C . GLU A 1 394 ? -6.386 7.741 21.843 1.00 76.69 394 GLU A C 1
ATOM 3186 O O . GLU A 1 394 ? -7.339 7.068 21.445 1.00 76.69 394 GLU A O 1
ATOM 3191 N N . LEU A 1 395 ? -5.127 7.499 21.467 1.00 78.31 395 LEU A N 1
ATOM 3192 C CA . LEU A 1 395 ? -4.749 6.556 20.414 1.00 78.31 395 LEU A CA 1
ATOM 3193 C C . LEU A 1 395 ? -4.513 5.121 20.908 1.00 78.31 395 LEU A C 1
ATOM 3195 O O . LEU A 1 395 ? -4.985 4.159 20.317 1.00 78.31 395 LEU A O 1
ATOM 3199 N N . LEU A 1 396 ? -3.751 4.942 21.981 1.00 79.56 396 LEU A N 1
ATOM 3200 C CA . LEU A 1 396 ? -3.411 3.630 22.537 1.00 79.56 396 LEU A CA 1
ATOM 3201 C C . LEU A 1 396 ? -4.320 3.249 23.693 1.00 79.56 396 LEU A C 1
ATOM 3203 O O . LEU A 1 396 ? -4.371 2.065 24.023 1.00 79.56 396 LEU A O 1
ATOM 3207 N N . GLY A 1 397 ? -5.034 4.245 24.243 1.00 77.25 397 GLY A N 1
ATOM 3208 C CA . GLY A 1 397 ? -5.961 4.263 25.382 1.00 77.25 397 GLY A CA 1
ATOM 3209 C C . GLY A 1 397 ? -5.588 3.500 26.624 1.00 77.25 397 GLY A C 1
ATOM 3210 O O . GLY A 1 397 ? -4.502 2.957 26.695 1.00 77.25 397 GLY A O 1
ATOM 3211 N N . PRO A 1 398 ? -6.400 3.594 27.684 1.00 76.38 398 PRO A N 1
ATOM 3212 C CA . PRO A 1 398 ? -5.891 3.705 29.046 1.00 76.38 398 PRO A CA 1
ATOM 3213 C C . PRO A 1 398 ? -5.008 2.523 29.445 1.00 76.38 398 PRO A C 1
ATOM 3215 O O . PRO A 1 398 ? -5.262 1.384 29.048 1.00 76.38 398 PRO A O 1
ATOM 3218 N N . LEU A 1 399 ? -3.971 2.807 30.235 1.00 80.62 399 LEU A N 1
ATOM 3219 C CA . LEU A 1 399 ? -3.152 1.767 30.844 1.00 80.62 399 LEU A CA 1
ATOM 3220 C C . LEU A 1 399 ? -4.024 0.927 31.779 1.00 80.62 399 LEU A C 1
ATOM 3222 O O . LEU A 1 399 ? -4.779 1.454 32.598 1.00 80.62 399 LEU A O 1
ATOM 3226 N N . VAL A 1 400 ? -3.914 -0.389 31.647 1.00 80.62 400 VAL A N 1
ATOM 3227 C CA . VAL A 1 400 ? -4.617 -1.358 32.480 1.00 80.62 400 VAL A CA 1
ATOM 3228 C C . VAL A 1 400 ? -3.584 -2.106 33.307 1.00 80.62 400 VAL A C 1
ATOM 3230 O O . VAL A 1 400 ? -2.456 -2.334 32.876 1.00 80.62 400 VAL A O 1
ATOM 3233 N N . PHE A 1 401 ? -3.966 -2.478 34.521 1.00 80.25 401 PHE A N 1
ATOM 3234 C CA . PHE A 1 401 ? -3.131 -3.304 35.375 1.00 80.25 401 PHE A CA 1
ATOM 3235 C C . PHE A 1 401 ? -3.267 -4.765 34.941 1.00 80.25 401 PHE A C 1
ATOM 3237 O O . PHE A 1 401 ? -4.366 -5.328 34.984 1.00 80.25 401 PHE A O 1
ATOM 3244 N N . ASN A 1 402 ? -2.179 -5.367 34.468 1.00 79.69 402 ASN A N 1
ATOM 3245 C CA . ASN A 1 402 ? -2.195 -6.760 34.045 1.00 79.69 402 ASN A CA 1
ATOM 3246 C C . ASN A 1 402 ? -2.188 -7.710 35.262 1.00 79.69 402 ASN A C 1
ATOM 3248 O O . ASN A 1 402 ? -1.995 -7.299 36.409 1.00 79.69 402 ASN A O 1
ATOM 3252 N N . LYS A 1 403 ? -2.411 -9.009 35.019 1.00 76.19 403 LYS A N 1
ATOM 3253 C CA . LYS A 1 403 ? -2.479 -10.031 36.085 1.00 76.19 403 LYS A CA 1
ATOM 3254 C C . LYS A 1 403 ? -1.168 -10.182 36.877 1.00 76.19 403 LYS A C 1
ATOM 3256 O O . LYS A 1 403 ? -1.190 -10.758 37.959 1.00 76.19 403 LYS A O 1
ATOM 3261 N N . GLU A 1 404 ? -0.057 -9.674 36.349 1.00 79.44 404 GLU A N 1
ATOM 3262 C CA . GLU A 1 404 ? 1.291 -9.765 36.924 1.00 79.44 404 GLU A CA 1
ATOM 3263 C C . GLU A 1 404 ? 1.696 -8.512 37.711 1.00 79.44 404 GLU A C 1
ATOM 3265 O O . GLU A 1 404 ? 2.782 -8.463 38.283 1.00 79.44 404 GLU A O 1
ATOM 3270 N N . GLY A 1 405 ? 0.825 -7.505 37.779 1.00 76.50 405 GLY A N 1
ATOM 3271 C CA . GLY A 1 405 ? 1.075 -6.289 38.542 1.00 76.50 405 GLY A CA 1
ATOM 3272 C C . GLY A 1 405 ? 1.768 -5.165 37.772 1.00 76.50 405 GLY A C 1
ATOM 3273 O O . GLY A 1 405 ? 2.238 -4.205 38.384 1.00 76.50 405 GLY A O 1
ATOM 3274 N N . ASN A 1 406 ? 1.838 -5.271 36.445 1.00 83.12 406 ASN A N 1
ATOM 3275 C CA . ASN A 1 406 ? 2.466 -4.283 35.578 1.00 83.12 406 ASN A CA 1
ATOM 3276 C C . ASN A 1 406 ? 1.411 -3.468 34.819 1.00 83.12 406 ASN A C 1
ATOM 3278 O O . ASN A 1 406 ? 0.347 -3.970 34.452 1.00 83.12 406 ASN A O 1
ATOM 3282 N N . TRP A 1 407 ? 1.720 -2.195 34.569 1.00 77.75 407 TRP A N 1
ATOM 3283 C CA . TRP A 1 407 ? 0.911 -1.338 33.707 1.00 77.75 407 TRP A CA 1
ATOM 3284 C C . TRP A 1 407 ? 1.147 -1.696 32.243 1.00 77.75 407 TRP A C 1
ATOM 3286 O O . TRP A 1 407 ? 2.280 -1.637 31.767 1.00 77.75 407 TRP A O 1
ATOM 3296 N N . GLU A 1 408 ? 0.078 -2.030 31.528 1.00 81.25 408 GLU A N 1
ATOM 3297 C CA . GLU A 1 408 ? 0.142 -2.405 30.120 1.00 81.25 408 GLU A CA 1
ATOM 3298 C C . GLU A 1 408 ? -1.062 -1.857 29.344 1.00 81.25 408 GLU A C 1
ATOM 3300 O O . GLU A 1 408 ? -2.182 -1.762 29.850 1.00 81.25 408 GLU A O 1
ATOM 3305 N N . ARG A 1 409 ? -0.833 -1.461 28.091 1.00 83.06 409 ARG A N 1
ATOM 3306 C CA . ARG A 1 409 ? -1.900 -1.058 27.169 1.00 83.06 409 ARG A CA 1
ATOM 3307 C C . ARG A 1 409 ? -2.589 -2.317 26.648 1.00 83.06 409 ARG A C 1
ATOM 3309 O O . ARG A 1 409 ? -1.918 -3.214 26.143 1.00 83.06 409 ARG A O 1
ATOM 3316 N N . LYS A 1 410 ? -3.923 -2.373 26.708 1.00 83.88 410 LYS A N 1
ATOM 3317 C CA . LYS A 1 410 ? -4.681 -3.513 26.169 1.00 83.88 410 LYS A CA 1
ATOM 3318 C C . LYS A 1 410 ? -4.376 -3.694 24.674 1.00 83.88 410 LYS A C 1
ATOM 3320 O O . LYS A 1 410 ? -4.472 -2.735 23.901 1.00 83.88 410 LYS A O 1
ATOM 3325 N N . ARG A 1 411 ? -4.032 -4.921 24.288 1.00 86.69 411 ARG A N 1
ATOM 3326 C CA . ARG A 1 411 ? -3.928 -5.372 22.898 1.00 86.69 411 ARG A CA 1
ATOM 3327 C C . ARG A 1 411 ? -5.051 -6.357 22.606 1.00 86.69 411 ARG A C 1
ATOM 3329 O O . ARG A 1 411 ? -5.483 -7.090 23.495 1.00 86.69 411 ARG A O 1
ATOM 3336 N N . GLU A 1 412 ? -5.543 -6.329 21.380 1.00 87.62 412 GLU A N 1
ATOM 3337 C CA . GLU A 1 412 ? -6.578 -7.236 20.893 1.00 87.62 412 GLU A CA 1
ATOM 3338 C C . GLU A 1 412 ? -6.095 -7.903 19.607 1.00 87.62 412 GLU A C 1
ATOM 3340 O O . GLU A 1 412 ? -5.335 -7.309 18.839 1.00 87.62 412 GLU A O 1
ATOM 3345 N N . THR A 1 413 ? -6.527 -9.143 19.392 1.00 90.94 413 THR A N 1
ATOM 3346 C CA . THR A 1 413 ? -6.281 -9.874 18.151 1.00 90.94 413 THR A CA 1
ATOM 3347 C C . THR A 1 413 ? -7.431 -9.607 17.196 1.00 90.94 413 THR A C 1
ATOM 3349 O O . THR A 1 413 ? -8.594 -9.836 17.535 1.00 90.94 413 THR A O 1
ATOM 3352 N N . VAL A 1 414 ? -7.105 -9.099 16.014 1.00 91.12 414 VAL A N 1
ATOM 3353 C CA . VAL A 1 414 ? -8.072 -8.756 14.973 1.00 91.12 414 VAL A CA 1
ATOM 3354 C C . VAL A 1 414 ? -7.750 -9.519 13.698 1.00 91.12 414 VAL A C 1
ATOM 3356 O O . VAL A 1 414 ? -6.580 -9.689 13.350 1.00 91.12 414 VAL A O 1
ATOM 3359 N N . CYS A 1 415 ? -8.795 -9.966 13.006 1.00 92.62 415 CYS A N 1
ATOM 3360 C CA . CYS A 1 415 ? -8.688 -10.598 11.698 1.00 92.62 415 CYS A CA 1
ATOM 3361 C C . CYS A 1 415 ? -9.265 -9.646 10.647 1.00 92.62 415 CYS A C 1
ATOM 3363 O O . CYS A 1 415 ? -10.415 -9.233 10.769 1.00 92.62 415 CYS A O 1
ATOM 3365 N N . ILE A 1 416 ? -8.479 -9.262 9.641 1.00 91.81 416 ILE A N 1
ATOM 3366 C CA . ILE A 1 416 ? -8.920 -8.391 8.543 1.00 91.81 416 ILE A CA 1
ATOM 3367 C C . ILE A 1 416 ? -9.041 -9.230 7.274 1.00 91.81 416 ILE A C 1
ATOM 3369 O O . ILE A 1 416 ? -8.049 -9.834 6.860 1.00 91.81 416 ILE A O 1
ATOM 3373 N N . VAL A 1 417 ? -10.221 -9.236 6.648 1.00 89.56 417 VAL A N 1
ATOM 3374 C CA . VAL A 1 417 ? -10.553 -10.059 5.463 1.00 89.56 417 VAL A CA 1
ATOM 3375 C C . VAL A 1 417 ? -10.733 -9.266 4.178 1.00 89.56 417 VAL A C 1
ATOM 3377 O O . VAL A 1 417 ? -11.082 -8.067 4.239 1.00 89.56 417 VAL A O 1
#

Radius of gyration: 24.29 Å; Cα contacts (8 Å, |Δi|>4): 713; chains: 1; bounding box: 67×54×69 Å

Mean predicted aligned error: 12.16 Å

pLDDT: mean 73.99, std 17.24, range [27.92, 93.75]

Sequence (417 aa):
MHSAAYHGVSYPWAIYPHQPERLLFDTINESPLSRRAWALQELLVSPRTLVFGSKQMVWSCATTEASETFPIGLDPKFSSILNETASLSYLRQQLTRASKLQQEPSEFWNDFISRYTKAQLTFRSDTLVALQGIVERIVEARRGSNKSTRELEYVAGLWRDTNFQQSLLWRPKSGSSPNRPDCYRAPSWSWASLDGEVDFFEQYIPWIWNGKKVELARILDVCVEPQTGYSISTTGQIKAGFIEMECHLRECYLMKTPQSGDTSNNRVDDEYLIISSNKYNKISGNACIKEPTEGAQQVHKFASSCTIDLPDEIPSSQWIRVYSVPLQLGWCQTDRYEQSVWESYEGLILVLNDAEEDDLLTSEGFCVVSRTFRRIGTFTFDLHDDNREAREDELLGPLVFNKEGNWERKRETVCIV

Nearest PDB structures (foldseek):
  3wrf-assembly1_A  TM=1.695E-01  e=3.165E+00  Bifidobacterium longum subsp. longum JCM 1217
  7exw-assembly1_A-2  TM=1.687E-01  e=7.624E+00  Bifidobacterium longum subsp. longum JCM 1217
  3wrg-assembly1_A  TM=1.701E-01  e=8.990E+00  Bifidobacterium longum subsp. longum JCM 1217
  7dif-assembly1_A  TM=1.550E-01  e=8.990E+00  Bifidobacterium longum subsp. longum JCM 1217

Secondary structure (DSSP, 8-state):
------TT----TTT-SSHHHHHHHHHHHTSTTTTBHHHHHHHHHSSEEEEE-SS-EEEEESS-EEESS-TT---GGG--HHHHHH-HHHHHHHHHHHHTTSS-HHHHHHHHHHHHHHSB-SSGGGTTGGGHHHHHHHHHHHHTS-S------EETTEE-STTHHHHTT-EEPTT---B--SS--S-TTSGGGSBS-EE--S-B----BTTB---SEEEEEEEEEES-TT---TTS-EEEEEEEEEE--EEEEEEEPPPP----S------EEEEEHHHHHHHHTSS--SS--S-GGG---SSSEEEES-GGGS-BT--EEEEEEEEEEEEEEE-SSS-EEEEEEEEEEEEE-GGGTT-TT---S-----EEEEEEEEEEEEE-GGGHHHHHHHHT--EEE-TTS-EEE--EEEEE-

Organism: Fusarium oxysporum f. sp. cubense (strain race 4) (NCBI:txid2502994)

Solvent-accessible surface area (backbone atoms only — not comparable to full-atom values): 24500 Å² total; per-residue (Å²): 134,85,82,81,77,70,88,84,70,87,72,75,69,89,76,52,79,62,58,63,59,51,52,55,46,46,45,53,69,66,24,82,58,45,39,27,32,61,45,49,46,58,59,53,73,41,72,60,47,79,43,84,33,97,87,48,49,34,40,37,24,54,86,48,48,25,27,78,93,32,76,87,26,76,59,73,93,65,58,49,70,74,50,55,80,65,35,70,23,45,52,31,37,39,52,49,33,32,22,64,74,73,44,61,59,54,76,44,42,56,64,50,47,32,56,42,36,65,18,47,59,96,53,77,80,43,68,43,44,57,42,33,71,62,54,49,52,37,52,56,48,43,68,76,42,94,58,91,65,73,80,84,44,56,52,60,86,43,46,68,56,96,55,33,66,64,68,55,58,54,41,68,34,88,79,61,84,49,41,72,59,98,58,87,53,44,32,46,70,24,77,63,32,46,47,56,41,38,43,65,85,93,48,71,52,87,59,64,58,99,86,38,74,70,76,47,48,44,80,74,47,75,50,73,42,64,63,53,99,85,58,96,54,56,34,48,53,35,70,47,34,41,39,33,30,40,26,26,74,32,68,27,36,37,31,44,57,80,82,74,90,74,92,80,67,101,68,76,65,77,54,50,46,38,33,42,50,75,56,49,54,60,54,66,72,46,83,84,75,90,63,94,72,92,55,76,92,74,63,79,60,58,42,77,44,51,52,63,54,48,66,86,81,53,57,77,77,40,80,41,75,30,31,42,34,51,51,49,48,36,49,48,73,52,60,100,81,46,90,51,70,43,44,27,38,31,26,43,29,30,31,75,45,83,90,55,76,85,64,86,80,73,84,89,79,87,80,86,66,57,53,52,25,31,52,42,29,35,37,34,33,71,48,53,85,95,48,47,71,72,49,42,46,72,61,52,31,68,75,37,78,45,99,85,75,45,81,40,60,63,67,44,54,38,29,40,51